Protein AF-A0A7X2TRL5-F1 (afdb_monomer_lite)

Structure (mmCIF, N/CA/C/O backbone):
data_AF-A0A7X2TRL5-F1
#
_entry.id   AF-A0A7X2TRL5-F1
#
loop_
_atom_site.group_PDB
_atom_site.id
_atom_site.type_symbol
_atom_site.label_atom_id
_atom_site.label_alt_id
_atom_site.label_comp_id
_atom_site.label_asym_id
_atom_site.label_entity_id
_atom_site.label_seq_id
_atom_site.pdbx_PDB_ins_code
_atom_site.Cartn_x
_atom_site.Cartn_y
_atom_site.Cartn_z
_atom_site.occupancy
_atom_site.B_iso_or_equiv
_atom_site.auth_seq_id
_atom_site.auth_comp_id
_atom_site.auth_asym_id
_atom_site.auth_atom_id
_atom_site.pdbx_PDB_model_num
ATOM 1 N N . MET A 1 1 ? 53.805 -40.832 10.490 1.00 55.91 1 MET A N 1
ATOM 2 C CA . MET A 1 1 ? 54.144 -39.455 10.043 1.00 55.91 1 MET A CA 1
ATOM 3 C C . MET A 1 1 ? 53.732 -39.143 8.597 1.00 55.91 1 MET A C 1
ATOM 5 O O . MET A 1 1 ? 52.862 -38.299 8.454 1.00 55.91 1 MET A O 1
ATOM 9 N N . LYS A 1 2 ? 54.256 -39.787 7.529 1.00 55.34 2 LYS A N 1
ATOM 10 C CA . LYS A 1 2 ? 53.894 -39.437 6.123 1.00 55.34 2 LYS A CA 1
ATOM 11 C C . LYS A 1 2 ? 52.376 -39.373 5.846 1.00 55.34 2 LYS A C 1
ATOM 13 O O . LYS A 1 2 ? 51.911 -38.358 5.344 1.00 55.34 2 LYS A O 1
ATOM 18 N N . LYS A 1 3 ? 51.599 -40.393 6.246 1.00 56.47 3 LYS A N 1
ATOM 19 C CA . LYS A 1 3 ? 50.127 -40.412 6.071 1.00 56.47 3 LYS A CA 1
ATOM 20 C C . LYS A 1 3 ? 49.404 -39.257 6.793 1.00 56.47 3 LYS A C 1
ATOM 22 O O . LYS A 1 3 ? 48.457 -38.709 6.251 1.00 56.47 3 LYS A O 1
ATOM 27 N N . PHE A 1 4 ? 49.895 -38.841 7.963 1.00 65.69 4 PHE A N 1
ATOM 28 C CA . PHE A 1 4 ? 49.332 -37.720 8.730 1.00 65.69 4 PHE A CA 1
ATOM 29 C C . PHE A 1 4 ? 49.603 -36.366 8.052 1.00 65.69 4 PHE A C 1
ATOM 31 O O . PHE A 1 4 ? 48.722 -35.519 8.010 1.00 65.69 4 PHE A O 1
ATOM 38 N N . LYS A 1 5 ? 50.786 -36.187 7.438 1.00 60.53 5 LYS A N 1
ATOM 39 C CA . LYS A 1 5 ? 51.083 -34.998 6.617 1.00 60.53 5 LYS A CA 1
ATOM 40 C C . LYS A 1 5 ? 50.199 -34.919 5.366 1.00 60.53 5 LYS A C 1
ATOM 42 O O . LYS A 1 5 ? 49.717 -33.841 5.056 1.00 60.53 5 LYS A O 1
ATOM 47 N N . LEU A 1 6 ? 49.949 -36.042 4.686 1.00 66.25 6 LEU A N 1
ATOM 48 C CA . LEU A 1 6 ? 49.013 -36.099 3.551 1.00 66.25 6 LEU A CA 1
ATOM 49 C C . LEU A 1 6 ? 47.573 -35.743 3.960 1.00 66.25 6 LEU A C 1
ATOM 51 O O . LEU A 1 6 ? 46.916 -34.996 3.246 1.00 66.25 6 LEU A O 1
ATOM 55 N N . PHE A 1 7 ? 47.112 -36.213 5.122 1.00 74.88 7 PHE A N 1
ATOM 56 C CA . PHE A 1 7 ? 45.788 -35.874 5.657 1.00 74.88 7 PHE A CA 1
ATOM 57 C C . PHE A 1 7 ? 45.660 -34.378 6.003 1.00 74.88 7 PHE A C 1
ATOM 59 O O . PHE A 1 7 ? 44.683 -33.740 5.627 1.00 74.88 7 PHE A O 1
ATOM 66 N N . LEU A 1 8 ? 46.685 -33.792 6.634 1.00 69.81 8 LEU A N 1
ATOM 67 C CA . LEU A 1 8 ? 46.752 -32.351 6.915 1.00 69.81 8 LEU A CA 1
ATOM 68 C C . LEU A 1 8 ? 46.783 -31.494 5.641 1.00 69.81 8 LEU A C 1
ATOM 70 O O . LEU A 1 8 ? 46.133 -30.457 5.601 1.00 69.81 8 LEU A O 1
ATOM 74 N N . ILE A 1 9 ? 47.492 -31.932 4.595 1.00 73.75 9 ILE A N 1
ATOM 75 C CA . ILE A 1 9 ? 47.508 -31.244 3.294 1.00 73.75 9 ILE A CA 1
ATOM 76 C C . ILE A 1 9 ? 46.134 -31.330 2.613 1.00 73.75 9 ILE A C 1
ATOM 78 O O . ILE A 1 9 ? 45.676 -30.332 2.074 1.00 73.75 9 ILE A O 1
ATOM 82 N N . ALA A 1 10 ? 45.443 -32.473 2.681 1.00 69.75 10 ALA A N 1
ATOM 83 C CA . ALA A 1 10 ? 44.090 -32.609 2.134 1.00 69.75 10 ALA A CA 1
ATOM 84 C C . ALA A 1 10 ? 43.072 -31.701 2.851 1.00 69.75 10 ALA A C 1
ATOM 86 O O . ALA A 1 10 ? 42.269 -31.049 2.190 1.00 69.75 10 ALA A O 1
ATOM 87 N N . ILE A 1 11 ? 43.146 -31.599 4.185 1.00 71.88 11 ILE A N 1
ATOM 88 C CA . ILE A 1 11 ? 42.327 -30.654 4.963 1.00 71.88 11 ILE A CA 1
ATOM 89 C C . ILE A 1 11 ? 42.679 -29.204 4.612 1.00 71.88 11 ILE A C 1
ATOM 91 O O . ILE A 1 11 ? 41.779 -28.392 4.439 1.00 71.88 11 ILE A O 1
ATOM 95 N N . LEU A 1 12 ? 43.963 -28.871 4.444 1.00 66.31 12 LEU A N 1
ATOM 96 C CA . LEU A 1 12 ? 44.374 -27.521 4.049 1.00 66.31 12 LEU A CA 1
ATOM 97 C C . LEU A 1 12 ? 43.878 -27.155 2.639 1.00 66.31 12 LEU A C 1
ATOM 99 O O . LEU A 1 12 ? 43.469 -26.024 2.424 1.00 66.31 12 LEU A O 1
ATOM 103 N N . ILE A 1 13 ? 43.855 -28.104 1.698 1.00 65.56 13 ILE A N 1
ATOM 104 C CA . ILE A 1 13 ? 43.287 -27.903 0.353 1.00 65.56 13 ILE A CA 1
ATOM 105 C C . ILE A 1 13 ? 41.763 -27.713 0.422 1.00 65.56 13 ILE A C 1
ATOM 107 O O . ILE A 1 13 ? 41.240 -26.841 -0.261 1.00 65.56 13 ILE A O 1
ATOM 111 N N . LEU A 1 14 ? 41.056 -28.456 1.281 1.00 59.62 14 LEU A N 1
ATOM 112 C CA . LEU A 1 14 ? 39.620 -28.258 1.531 1.00 59.62 14 LEU A CA 1
ATOM 113 C C . LEU A 1 14 ? 39.304 -26.917 2.218 1.00 59.62 14 LEU A C 1
ATOM 115 O O . LEU A 1 14 ? 38.249 -26.352 1.968 1.00 59.62 14 LEU A O 1
ATOM 119 N N . LEU A 1 15 ? 40.212 -26.389 3.046 1.00 57.00 15 LEU A N 1
ATOM 120 C CA . LEU A 1 15 ? 40.089 -25.063 3.672 1.00 57.00 15 LEU A CA 1
ATOM 121 C C . LEU A 1 15 ? 40.509 -23.908 2.745 1.00 57.00 15 LEU A C 1
ATOM 123 O O . LEU A 1 15 ? 40.111 -22.772 2.975 1.00 57.00 15 LEU A O 1
ATOM 127 N N . LEU A 1 16 ? 41.313 -24.187 1.714 1.00 53.81 16 LEU A N 1
ATOM 128 C CA . LEU A 1 16 ? 41.686 -23.235 0.660 1.00 53.81 16 LEU A CA 1
ATOM 129 C C . LEU A 1 16 ? 40.735 -23.278 -0.544 1.00 53.81 16 LEU A C 1
ATOM 131 O O . LEU A 1 16 ? 40.813 -22.407 -1.407 1.00 53.81 16 LEU A O 1
ATOM 135 N N . ALA A 1 17 ? 39.807 -24.237 -0.580 1.00 48.53 17 ALA A N 1
ATOM 136 C CA . ALA A 1 17 ? 38.631 -24.202 -1.437 1.00 48.53 17 ALA A CA 1
ATOM 137 C C . ALA A 1 17 ? 37.619 -23.175 -0.896 1.00 48.53 17 ALA A C 1
ATOM 139 O O . ALA A 1 17 ? 36.495 -23.513 -0.527 1.00 48.53 17 ALA A O 1
ATOM 140 N N . SER A 1 18 ? 38.030 -21.902 -0.872 1.00 41.31 18 SER A N 1
ATOM 141 C CA . SER A 1 18 ? 37.073 -20.805 -0.936 1.00 41.31 18 SER A CA 1
ATOM 142 C C . SER A 1 18 ? 36.243 -21.048 -2.188 1.00 41.31 18 SER A C 1
ATOM 144 O O . SER A 1 18 ? 36.777 -21.028 -3.298 1.00 41.31 18 SER A O 1
ATOM 146 N N . CYS A 1 19 ? 34.953 -21.332 -2.021 1.00 47.62 19 CYS A N 1
ATOM 147 C CA . CYS A 1 19 ? 34.042 -21.121 -3.128 1.00 47.62 19 CYS A CA 1
ATOM 148 C C . CYS A 1 19 ? 34.060 -19.617 -3.374 1.00 47.62 19 CYS A C 1
ATOM 150 O O . CYS A 1 19 ? 33.527 -18.863 -2.559 1.00 47.62 19 CYS A O 1
ATOM 152 N N . ASP A 1 20 ? 34.676 -19.192 -4.476 1.00 44.31 20 ASP A N 1
ATOM 153 C CA . ASP A 1 20 ? 34.296 -17.939 -5.112 1.00 44.31 20 ASP A CA 1
ATOM 154 C C . ASP A 1 20 ? 32.809 -18.091 -5.441 1.00 44.31 20 ASP A C 1
ATOM 156 O O . ASP A 1 20 ? 32.444 -18.664 -6.469 1.00 44.31 20 ASP A O 1
ATOM 160 N N . MET A 1 21 ? 31.941 -17.669 -4.516 1.00 51.81 21 MET A N 1
ATOM 161 C CA . MET A 1 21 ? 30.534 -17.490 -4.834 1.00 51.81 21 MET A CA 1
ATOM 162 C C . MET A 1 21 ? 30.513 -16.428 -5.929 1.00 51.81 21 MET A C 1
ATOM 164 O O . MET A 1 21 ? 30.993 -15.317 -5.682 1.00 51.81 21 MET A O 1
ATOM 168 N N . PRO A 1 22 ? 30.057 -16.763 -7.148 1.00 59.53 22 PRO A N 1
ATOM 169 C CA . PRO A 1 22 ? 30.076 -15.813 -8.241 1.00 59.53 22 PRO A CA 1
ATOM 170 C C . PRO A 1 22 ? 29.210 -14.622 -7.836 1.00 59.53 22 PRO A C 1
ATOM 172 O O . PRO A 1 22 ? 28.031 -14.779 -7.529 1.00 59.53 22 PRO A O 1
ATOM 175 N N . SER A 1 23 ? 29.817 -13.439 -7.774 1.00 62.12 23 SER A N 1
ATOM 176 C CA . SER A 1 23 ? 29.103 -12.217 -7.426 1.00 62.12 23 SER A CA 1
ATOM 177 C C . SER A 1 23 ? 28.122 -11.842 -8.542 1.00 62.12 23 SER A C 1
ATOM 179 O O . SER A 1 23 ? 28.442 -12.081 -9.715 1.00 62.12 23 SER A O 1
ATOM 181 N N . PRO A 1 24 ? 26.988 -11.191 -8.218 1.00 70.06 24 PRO A N 1
ATOM 182 C CA . PRO A 1 24 ? 26.172 -10.498 -9.211 1.00 70.06 24 PRO A CA 1
ATOM 183 C C . PRO A 1 24 ? 27.047 -9.628 -10.113 1.00 70.06 24 PRO A C 1
ATOM 185 O O . PRO A 1 24 ? 28.032 -9.036 -9.651 1.00 70.06 24 PRO A O 1
ATOM 188 N N . LYS A 1 25 ? 26.710 -9.533 -11.399 1.00 76.38 25 LYS A N 1
ATOM 189 C CA . LYS A 1 25 ? 27.423 -8.604 -12.283 1.00 76.38 25 LYS A CA 1
ATOM 190 C C . LYS A 1 25 ? 26.892 -7.208 -12.038 1.00 76.38 25 LYS A C 1
ATOM 192 O O . LYS A 1 25 ? 25.682 -7.001 -12.040 1.00 76.38 25 LYS A O 1
ATOM 197 N N . ASN A 1 26 ? 27.781 -6.231 -11.882 1.00 85.12 26 ASN A N 1
ATOM 198 C CA . ASN A 1 26 ? 27.340 -4.853 -11.747 1.00 85.12 26 ASN A CA 1
ATOM 199 C C . ASN A 1 26 ? 26.687 -4.416 -13.078 1.00 85.12 26 ASN A C 1
ATOM 201 O O . ASN A 1 26 ? 27.362 -4.448 -14.112 1.00 85.12 26 ASN A O 1
ATOM 205 N N . PRO A 1 27 ? 25.410 -3.979 -13.096 1.00 90.25 27 PRO A N 1
ATOM 206 C CA . PRO A 1 27 ? 24.734 -3.536 -14.321 1.00 90.25 27 PRO A CA 1
ATOM 207 C C . PRO A 1 27 ? 25.497 -2.444 -15.083 1.00 90.25 27 PRO A C 1
ATOM 209 O O . PRO A 1 27 ? 25.373 -2.320 -16.301 1.00 90.25 27 PRO A O 1
ATOM 212 N N . ASN A 1 28 ? 26.320 -1.672 -14.369 1.00 89.81 28 ASN A N 1
ATOM 213 C CA . ASN A 1 28 ? 27.141 -0.597 -14.913 1.00 89.81 28 ASN A CA 1
ATOM 214 C C . ASN A 1 28 ? 28.359 -1.086 -15.720 1.00 89.81 28 ASN A C 1
ATOM 216 O O . ASN A 1 28 ? 28.829 -0.343 -16.579 1.00 89.81 28 ASN A O 1
ATOM 220 N N . ASP A 1 29 ? 28.838 -2.319 -15.511 1.00 89.94 29 ASP A N 1
ATOM 221 C CA . ASP A 1 29 ? 30.005 -2.880 -16.222 1.00 89.94 29 ASP A CA 1
ATOM 222 C C . ASP A 1 29 ? 29.742 -3.075 -17.726 1.00 89.94 29 ASP A C 1
ATOM 224 O O . ASP A 1 29 ? 30.668 -3.197 -18.529 1.00 89.94 29 ASP A O 1
ATOM 228 N N . TYR A 1 30 ? 28.465 -3.089 -18.117 1.00 90.44 30 TYR A N 1
ATOM 229 C CA . TYR A 1 30 ? 28.016 -3.174 -19.503 1.00 90.44 30 TYR A CA 1
ATOM 230 C C . TYR A 1 30 ? 28.060 -1.833 -20.247 1.00 90.44 30 TYR A C 1
ATOM 232 O O . TYR A 1 30 ? 27.890 -1.823 -21.464 1.00 90.44 30 TYR A O 1
ATOM 240 N N . LEU A 1 31 ? 28.255 -0.709 -19.550 1.00 91.62 31 LEU A N 1
ATOM 241 C CA . LEU A 1 31 ? 28.120 0.633 -20.116 1.00 91.62 31 LEU A CA 1
ATOM 242 C C . LEU A 1 31 ? 29.455 1.241 -20.553 1.00 91.62 31 LEU A C 1
ATOM 244 O O . LEU A 1 31 ? 30.507 1.046 -19.944 1.00 91.62 31 LEU A O 1
ATOM 248 N N . ASN A 1 32 ? 29.394 2.097 -21.574 1.00 84.25 32 ASN A N 1
ATOM 249 C CA . ASN A 1 32 ? 30.548 2.871 -22.011 1.00 84.25 32 ASN A CA 1
ATOM 250 C C . ASN A 1 32 ? 30.826 4.033 -21.040 1.00 84.25 32 ASN A C 1
ATOM 252 O O . ASN A 1 32 ? 30.228 5.108 -21.140 1.00 84.25 32 ASN A O 1
ATOM 256 N N . THR A 1 33 ? 31.771 3.827 -20.122 1.00 74.50 33 THR A N 1
ATOM 257 C CA . THR A 1 33 ? 32.156 4.787 -19.069 1.00 74.50 33 THR A CA 1
ATOM 258 C C . THR A 1 33 ? 32.835 6.062 -19.581 1.00 74.50 33 THR A C 1
ATOM 260 O O . THR A 1 33 ? 32.929 7.038 -18.842 1.00 74.50 33 THR A O 1
ATOM 263 N N . SER A 1 34 ? 33.300 6.080 -20.835 1.00 73.94 34 SER A N 1
ATOM 264 C CA . SER A 1 34 ? 34.055 7.196 -21.431 1.00 73.94 34 SER A CA 1
ATOM 265 C C . SER A 1 34 ? 33.295 7.926 -22.546 1.00 73.94 34 SER A C 1
ATOM 267 O O . SER A 1 34 ? 33.875 8.758 -23.243 1.00 73.94 34 SER A O 1
ATOM 269 N N . GLY A 1 35 ? 32.008 7.625 -22.755 1.00 81.88 35 GLY A N 1
ATOM 270 C CA . GLY A 1 35 ? 31.256 8.159 -23.889 1.00 81.88 35 GLY A CA 1
ATOM 271 C C . GLY A 1 35 ? 29.735 8.076 -23.764 1.00 81.88 35 GLY A C 1
ATOM 272 O O . GLY A 1 35 ? 29.148 8.209 -22.689 1.00 81.88 35 GLY A O 1
ATOM 273 N N . VAL A 1 36 ? 29.084 7.909 -24.916 1.00 87.38 36 VAL A N 1
ATOM 274 C CA . VAL A 1 36 ? 27.640 7.665 -25.031 1.00 87.38 36 VAL A CA 1
ATOM 275 C C . VAL A 1 36 ? 27.445 6.170 -25.239 1.00 87.38 36 VAL A C 1
ATOM 277 O O . VAL A 1 36 ? 27.974 5.625 -26.209 1.00 87.38 36 VAL A O 1
ATOM 280 N N . SER A 1 37 ? 26.712 5.528 -24.328 1.00 93.69 37 SER A N 1
ATOM 281 C CA . SER A 1 37 ? 26.366 4.110 -24.448 1.00 93.69 37 SER A CA 1
ATOM 282 C C . SER A 1 37 ? 25.332 3.877 -25.552 1.00 93.69 37 SER A C 1
ATOM 284 O O . SER A 1 37 ? 24.607 4.780 -25.980 1.00 93.69 37 SER A O 1
ATOM 286 N N . THR A 1 38 ? 25.280 2.642 -26.016 1.00 96.50 38 THR A N 1
ATOM 287 C CA . THR A 1 38 ? 24.284 2.112 -26.940 1.00 96.50 38 THR A CA 1
ATOM 288 C C . THR A 1 38 ? 23.088 1.533 -26.199 1.00 96.50 38 THR A C 1
ATOM 290 O O . THR A 1 38 ? 23.174 1.161 -25.028 1.00 96.50 38 THR A O 1
ATOM 293 N N . TRP A 1 39 ? 21.971 1.414 -26.909 1.00 97.31 39 TRP A N 1
ATOM 294 C CA . TRP A 1 39 ? 20.800 0.686 -26.435 1.00 97.31 39 TRP A CA 1
ATOM 295 C C . TRP A 1 39 ? 21.104 -0.804 -26.199 1.00 97.31 39 TRP A C 1
ATOM 297 O O . TRP A 1 39 ? 20.591 -1.380 -25.245 1.00 97.31 39 TRP A O 1
ATOM 307 N N . GLU A 1 40 ? 22.007 -1.412 -26.985 1.00 97.12 40 GLU A N 1
ATOM 308 C CA . GLU A 1 40 ? 22.511 -2.779 -26.755 1.00 97.12 40 GLU A CA 1
ATOM 309 C C . GLU A 1 40 ? 23.240 -2.911 -25.400 1.00 97.12 40 GLU A C 1
ATOM 311 O O . GLU A 1 40 ? 23.026 -3.880 -24.672 1.00 97.12 40 GLU A O 1
ATOM 316 N N . GLU A 1 41 ? 24.096 -1.947 -25.048 1.00 96.88 41 GLU A N 1
ATOM 317 C CA . GLU A 1 41 ? 24.813 -1.901 -23.762 1.00 96.88 41 GLU A CA 1
ATOM 318 C C . GLU A 1 41 ? 23.852 -1.676 -22.582 1.00 96.88 41 GLU A C 1
ATOM 320 O O . GLU A 1 41 ? 23.916 -2.405 -21.590 1.00 96.88 41 GLU A O 1
ATOM 325 N N . LEU A 1 42 ? 22.917 -0.725 -22.710 1.00 96.88 42 LEU A N 1
ATOM 326 C CA . LEU A 1 42 ? 21.914 -0.438 -21.679 1.00 96.88 42 LEU A CA 1
ATOM 327 C C . LEU A 1 42 ? 20.992 -1.636 -21.424 1.00 96.88 42 LEU A C 1
ATOM 329 O O . LEU A 1 42 ? 20.791 -2.007 -20.268 1.00 96.88 42 LEU A O 1
ATOM 333 N N . PHE A 1 43 ? 20.486 -2.275 -22.485 1.00 97.31 43 PHE A N 1
ATOM 334 C CA . PHE A 1 43 ? 19.642 -3.463 -22.366 1.00 97.31 43 PHE A CA 1
ATOM 335 C C . PHE A 1 43 ? 20.373 -4.611 -21.665 1.00 97.31 43 PHE A C 1
ATOM 337 O O . PHE A 1 43 ? 19.798 -5.236 -20.783 1.00 97.31 43 PHE A O 1
ATOM 344 N N . LYS A 1 44 ? 21.650 -4.868 -21.980 1.00 96.06 44 LYS A N 1
ATOM 345 C CA . LYS A 1 44 ? 22.423 -5.924 -21.301 1.00 96.06 44 LYS A CA 1
ATOM 346 C C . LYS A 1 44 ? 22.650 -5.638 -19.817 1.00 96.06 44 LYS A C 1
ATOM 348 O O . LYS A 1 44 ? 22.532 -6.560 -19.013 1.00 96.06 44 LYS A O 1
ATOM 353 N N . GLY A 1 45 ? 22.954 -4.388 -19.458 1.00 95.31 45 GLY A N 1
ATOM 354 C CA . GLY A 1 45 ? 23.088 -3.977 -18.059 1.00 95.31 45 GLY A CA 1
ATOM 355 C C . GLY A 1 45 ? 21.779 -4.165 -17.292 1.00 95.31 45 GLY A C 1
ATOM 356 O O . GLY A 1 45 ? 21.754 -4.834 -16.261 1.00 95.31 45 GLY A O 1
ATOM 357 N N . TYR A 1 46 ? 20.678 -3.661 -17.852 1.00 95.81 46 TYR A N 1
ATOM 358 C CA . TYR A 1 46 ? 19.327 -3.815 -17.312 1.00 95.81 46 TYR A CA 1
ATOM 359 C C . TYR A 1 46 ? 18.901 -5.282 -17.176 1.00 95.81 46 TYR A C 1
ATOM 361 O O . TYR A 1 46 ? 18.436 -5.691 -16.116 1.00 95.81 46 TYR A O 1
ATOM 369 N N . TRP A 1 47 ? 19.139 -6.091 -18.209 1.00 94.81 47 TRP A N 1
ATOM 370 C CA . TRP A 1 47 ? 18.856 -7.524 -18.224 1.00 94.81 47 TRP A CA 1
ATOM 371 C C . TRP A 1 47 ? 19.602 -8.289 -17.130 1.00 94.81 47 TRP A C 1
ATOM 373 O O . TRP A 1 47 ? 19.018 -9.140 -16.453 1.00 94.81 47 TRP A O 1
ATOM 383 N N . SER A 1 48 ? 20.896 -7.993 -16.961 1.00 91.62 48 SER A N 1
ATOM 384 C CA . SER A 1 48 ? 21.725 -8.606 -15.922 1.00 91.62 48 SER A CA 1
ATOM 385 C C . SER A 1 48 ? 21.242 -8.190 -14.537 1.00 91.62 48 SER A C 1
ATOM 387 O O . SER A 1 48 ? 21.019 -9.054 -13.698 1.00 91.62 48 SER A O 1
ATOM 389 N N . GLY A 1 49 ? 21.004 -6.891 -14.323 1.00 91.62 49 GLY A N 1
ATOM 390 C CA . GLY A 1 49 ? 20.489 -6.375 -13.056 1.00 91.62 49 GLY A CA 1
ATOM 391 C C . GLY A 1 49 ? 19.134 -6.969 -12.686 1.00 91.62 49 GLY A C 1
ATOM 392 O O . GLY A 1 49 ? 18.946 -7.384 -11.551 1.00 91.62 49 GLY A O 1
ATOM 393 N N . LEU A 1 50 ? 18.212 -7.109 -13.642 1.00 92.62 50 LEU A N 1
ATOM 394 C CA . LEU A 1 50 ? 16.916 -7.725 -13.369 1.00 92.62 50 LEU A CA 1
ATOM 395 C C . LEU A 1 50 ? 17.078 -9.223 -13.069 1.00 92.62 50 LEU A C 1
ATOM 397 O O . LEU A 1 50 ? 16.556 -9.704 -12.067 1.00 92.62 50 LEU A O 1
ATOM 401 N N . SER A 1 51 ? 17.855 -9.957 -13.874 1.00 90.62 51 SER A N 1
ATOM 402 C CA . SER A 1 51 ? 18.131 -11.387 -13.645 1.00 90.62 51 SER A CA 1
ATOM 403 C C . SER A 1 51 ? 18.706 -11.644 -12.247 1.00 90.62 51 SER A C 1
ATOM 405 O O . SER A 1 51 ? 18.233 -12.540 -11.540 1.00 90.62 51 SER A O 1
ATOM 407 N N . ASP A 1 52 ? 19.668 -10.822 -11.830 1.00 88.19 52 ASP A N 1
ATOM 408 C CA . ASP A 1 52 ? 20.370 -10.957 -10.558 1.00 88.19 52 ASP A CA 1
ATOM 409 C C . ASP A 1 52 ? 19.525 -10.428 -9.385 1.00 88.19 52 ASP A C 1
ATOM 411 O O . ASP A 1 52 ? 19.454 -11.097 -8.359 1.00 88.19 52 ASP A O 1
ATOM 415 N N . SER A 1 53 ? 18.809 -9.306 -9.524 1.00 89.38 53 SER A N 1
ATOM 416 C CA . SER A 1 53 ? 18.161 -8.614 -8.394 1.00 89.38 53 SER A CA 1
ATOM 417 C C . SER A 1 53 ? 16.640 -8.786 -8.264 1.00 89.38 53 SER A C 1
ATOM 419 O O . SER A 1 53 ? 16.089 -8.469 -7.210 1.00 89.38 53 SER A O 1
ATOM 421 N N . TYR A 1 54 ? 15.942 -9.302 -9.278 1.00 93.12 54 TYR A N 1
ATOM 422 C CA . TYR A 1 54 ? 14.504 -9.581 -9.183 1.00 93.12 54 TYR A CA 1
ATOM 423 C C . TYR A 1 54 ? 14.233 -10.846 -8.361 1.00 93.12 54 TYR A C 1
ATOM 425 O O . TYR A 1 54 ? 14.952 -11.851 -8.482 1.00 93.12 54 TYR A O 1
ATOM 433 N N . VAL A 1 55 ? 13.195 -10.790 -7.520 1.00 93.25 55 VAL A N 1
ATOM 434 C CA . VAL A 1 55 ? 12.889 -11.845 -6.546 1.00 93.25 55 VAL A CA 1
ATOM 435 C C . VAL A 1 55 ? 11.772 -12.798 -6.985 1.00 93.25 55 VAL A C 1
ATOM 437 O O . VAL A 1 55 ? 11.716 -13.897 -6.446 1.00 93.25 55 VAL A O 1
ATOM 440 N N . PHE A 1 56 ? 10.936 -12.482 -7.979 1.00 95.12 56 PHE A N 1
ATOM 441 C CA . PHE A 1 56 ? 9.753 -13.295 -8.337 1.00 95.12 56 PHE A CA 1
ATOM 442 C C . PHE A 1 56 ? 9.932 -14.234 -9.548 1.00 95.12 56 PHE A C 1
ATOM 444 O O . PHE A 1 56 ? 8.965 -14.628 -10.194 1.00 95.12 56 PHE A O 1
ATOM 451 N N . TRP A 1 57 ? 11.158 -14.662 -9.860 1.00 94.50 57 TRP A N 1
ATOM 452 C CA . TRP A 1 57 ? 11.425 -15.619 -10.947 1.00 94.50 57 TRP A CA 1
ATOM 453 C C . TRP A 1 57 ? 10.760 -16.997 -10.793 1.00 94.50 57 TRP A C 1
ATOM 455 O O . TRP A 1 57 ? 10.525 -17.675 -11.790 1.00 94.50 57 TRP A O 1
ATOM 465 N N . ASN A 1 58 ? 10.405 -17.424 -9.583 1.00 91.50 58 ASN A N 1
ATOM 466 C CA . ASN A 1 58 ? 9.538 -18.589 -9.359 1.00 91.50 58 ASN A CA 1
ATOM 467 C C . ASN A 1 58 ? 8.117 -18.418 -9.939 1.00 91.50 58 ASN A C 1
ATOM 469 O O . ASN A 1 58 ? 7.441 -19.422 -10.180 1.00 91.50 58 ASN A O 1
ATOM 473 N N . LEU A 1 59 ? 7.667 -17.175 -10.138 1.00 92.31 59 LEU A N 1
ATOM 474 C CA . LEU A 1 59 ? 6.427 -16.824 -10.829 1.00 92.31 59 LEU A CA 1
ATOM 475 C C . LEU A 1 59 ? 6.709 -16.589 -12.323 1.00 92.31 59 LEU A C 1
ATOM 477 O O . LEU A 1 59 ? 6.165 -17.302 -13.163 1.00 92.31 59 LEU A O 1
ATOM 481 N N . ASP A 1 60 ? 7.629 -15.669 -12.634 1.00 93.56 60 ASP A N 1
ATOM 482 C CA . ASP A 1 60 ? 7.803 -15.102 -13.985 1.00 93.56 60 ASP A CA 1
ATOM 483 C C . ASP A 1 60 ? 8.802 -15.852 -14.894 1.00 93.56 60 ASP A C 1
ATOM 485 O O . ASP A 1 60 ? 8.815 -15.651 -16.103 1.00 93.56 60 ASP A O 1
ATOM 489 N N . ASP A 1 61 ? 9.632 -16.746 -14.346 1.00 90.94 61 ASP A N 1
ATOM 490 C CA . ASP A 1 61 ? 10.561 -17.615 -15.099 1.00 90.94 61 ASP A CA 1
ATOM 491 C C . ASP A 1 61 ? 10.374 -19.095 -14.719 1.00 90.94 61 ASP A C 1
ATOM 493 O O . ASP A 1 61 ? 11.302 -19.906 -14.748 1.00 90.94 61 ASP A O 1
ATOM 497 N N . LYS A 1 62 ? 9.146 -19.475 -14.350 1.00 81.75 62 LYS A N 1
ATOM 498 C CA . LYS A 1 62 ? 8.805 -20.828 -13.881 1.00 81.75 62 LYS A CA 1
ATOM 499 C C . LYS A 1 62 ? 9.182 -21.945 -14.867 1.00 81.75 62 LYS A C 1
ATOM 501 O O . LYS A 1 62 ? 9.476 -23.062 -14.440 1.00 81.75 62 LYS A O 1
ATOM 506 N N . ASN A 1 63 ? 9.192 -21.640 -16.165 1.00 83.69 63 ASN A N 1
ATOM 507 C CA . ASN A 1 63 ? 9.544 -22.572 -17.239 1.00 83.69 63 ASN A CA 1
ATOM 508 C C . ASN A 1 63 ? 10.994 -22.411 -17.756 1.00 83.69 63 ASN A C 1
ATOM 510 O O . ASN A 1 63 ? 11.424 -23.201 -18.593 1.00 83.69 63 ASN A O 1
ATOM 514 N N . GLY A 1 64 ? 11.758 -21.415 -17.284 1.00 82.00 64 GLY A N 1
ATOM 515 C CA . GLY A 1 64 ? 13.096 -21.083 -17.806 1.00 82.00 64 GLY A CA 1
ATOM 516 C C . GLY A 1 64 ? 13.110 -20.237 -19.094 1.00 82.00 64 GLY A C 1
ATOM 517 O O . GLY A 1 64 ? 14.182 -19.995 -19.659 1.00 82.00 64 GLY A O 1
ATOM 518 N N . GLU A 1 65 ? 11.933 -19.797 -19.549 1.00 85.19 65 GLU A N 1
ATOM 519 C CA . GLU A 1 65 ? 11.677 -19.077 -20.808 1.00 85.19 65 GLU A CA 1
ATOM 520 C C . GLU A 1 65 ? 12.181 -17.621 -20.808 1.00 85.19 65 GLU A C 1
ATOM 522 O O . GLU A 1 65 ? 12.305 -17.023 -21.874 1.00 85.19 65 GLU A O 1
ATOM 527 N N . TRP A 1 66 ? 12.567 -17.039 -19.662 1.00 89.75 66 TRP A N 1
ATOM 528 C CA . TRP A 1 66 ? 13.061 -15.653 -19.611 1.00 89.75 66 TRP A CA 1
ATOM 529 C C . TRP A 1 66 ? 14.272 -15.440 -20.541 1.00 89.75 66 TRP A C 1
ATOM 531 O O . TRP A 1 66 ? 14.437 -14.377 -21.125 1.00 89.75 66 TRP A O 1
ATOM 541 N N . ASN A 1 67 ? 15.096 -16.464 -20.796 1.00 91.06 67 ASN A N 1
ATOM 542 C CA . ASN A 1 67 ? 16.202 -16.336 -21.758 1.00 91.06 67 ASN A CA 1
ATOM 543 C C . ASN A 1 67 ? 15.746 -16.067 -23.207 1.00 91.06 67 ASN A C 1
ATOM 545 O O . ASN A 1 67 ? 16.505 -15.461 -23.962 1.00 91.06 67 ASN A O 1
ATOM 549 N N . ASP A 1 68 ? 14.538 -16.470 -23.600 1.00 92.12 68 ASP A N 1
ATOM 550 C CA . ASP A 1 68 ? 14.039 -16.271 -24.964 1.00 92.12 68 ASP A CA 1
ATOM 551 C C . ASP A 1 68 ? 13.723 -14.791 -25.229 1.00 92.12 68 ASP A C 1
ATOM 553 O O . ASP A 1 68 ? 14.060 -14.270 -26.295 1.00 92.12 68 ASP A O 1
ATOM 557 N N . ILE A 1 69 ? 13.234 -14.068 -24.214 1.00 90.75 69 ILE A N 1
ATOM 558 C CA . ILE A 1 69 ? 13.039 -12.608 -24.253 1.00 90.75 69 ILE A CA 1
ATOM 559 C C . ILE A 1 69 ? 14.376 -11.888 -24.502 1.00 90.75 69 ILE A C 1
ATOM 561 O O . ILE A 1 69 ? 14.439 -10.951 -25.301 1.00 90.75 69 ILE A O 1
ATOM 565 N N . TYR A 1 70 ? 15.488 -12.347 -23.914 1.00 94.00 70 TYR A N 1
ATOM 566 C CA . TYR A 1 70 ? 16.806 -11.779 -24.230 1.00 94.00 70 TYR A CA 1
ATOM 567 C C . TYR A 1 70 ? 17.148 -11.913 -25.718 1.00 94.00 70 TYR A C 1
ATOM 569 O O . TYR A 1 70 ? 17.596 -10.949 -26.344 1.00 94.00 70 TYR A O 1
ATOM 577 N N . TYR A 1 71 ? 16.940 -13.099 -26.296 1.00 95.62 71 TYR A N 1
ATOM 578 C CA . TYR A 1 71 ? 17.266 -13.361 -27.697 1.00 95.62 71 TYR A CA 1
ATOM 579 C C . TYR A 1 71 ? 16.321 -12.653 -28.676 1.00 95.62 71 TYR A C 1
ATOM 581 O O . TYR A 1 71 ? 16.773 -12.243 -29.746 1.00 95.62 71 TYR A O 1
ATOM 589 N N . GLU A 1 72 ? 15.053 -12.457 -28.312 1.00 96.12 72 GLU A N 1
ATOM 590 C CA . GLU A 1 72 ? 14.081 -11.732 -29.132 1.00 96.12 72 GLU A CA 1
ATOM 591 C C . GLU A 1 72 ? 14.328 -10.211 -29.133 1.00 96.12 72 GLU A C 1
ATOM 593 O O . GLU A 1 72 ? 14.268 -9.576 -30.189 1.00 96.12 72 GLU A O 1
ATOM 598 N N . TYR A 1 73 ? 14.632 -9.607 -27.977 1.00 97.19 73 TYR A N 1
ATOM 599 C CA . TYR A 1 73 ? 14.725 -8.146 -27.853 1.00 97.19 73 TYR A CA 1
ATOM 600 C C . TYR A 1 73 ? 16.137 -7.585 -28.067 1.00 97.19 73 TYR A C 1
ATOM 602 O O . TYR A 1 73 ? 16.264 -6.442 -28.514 1.00 97.19 73 TYR A O 1
ATOM 610 N N . LEU A 1 74 ? 17.208 -8.362 -27.849 1.00 97.62 74 LEU A N 1
ATOM 611 C CA . LEU A 1 74 ? 18.583 -7.899 -28.097 1.00 97.62 74 LEU A CA 1
ATOM 612 C C . LEU A 1 74 ? 18.795 -7.340 -29.526 1.00 97.62 74 LEU A C 1
ATOM 614 O O . LEU A 1 74 ? 19.415 -6.279 -29.648 1.00 97.62 74 LEU A O 1
ATOM 618 N N . PRO A 1 75 ? 18.290 -7.968 -30.614 1.00 98.31 75 PRO A N 1
ATOM 619 C CA . PRO A 1 75 ? 18.384 -7.401 -31.959 1.00 98.31 75 PRO A CA 1
ATOM 620 C C . PRO A 1 75 ? 17.607 -6.087 -32.123 1.00 98.31 75 PRO A C 1
ATOM 622 O O . PRO A 1 75 ? 18.080 -5.207 -32.842 1.00 98.31 75 PRO A O 1
ATOM 625 N N . LYS A 1 76 ? 16.460 -5.934 -31.438 1.00 98.25 76 LYS A N 1
ATOM 626 C CA . LYS A 1 76 ? 15.629 -4.717 -31.470 1.00 98.25 76 LYS A CA 1
ATOM 627 C C . LYS A 1 76 ? 16.410 -3.534 -30.879 1.00 98.25 76 LYS A C 1
ATOM 629 O O . LYS A 1 76 ? 16.657 -2.555 -31.576 1.00 98.25 76 LYS A O 1
ATOM 634 N N . PHE A 1 77 ? 16.947 -3.674 -29.662 1.00 98.00 77 PHE A N 1
ATOM 635 C CA . PHE A 1 77 ? 17.796 -2.639 -29.045 1.00 98.00 77 PHE A CA 1
ATOM 636 C C . PHE A 1 77 ? 19.077 -2.351 -29.831 1.00 98.00 77 PHE A C 1
ATOM 638 O O . PHE A 1 77 ? 19.530 -1.209 -29.890 1.00 98.00 77 PHE A O 1
ATOM 645 N N . LYS A 1 78 ? 19.668 -3.366 -30.466 1.00 97.44 78 LYS A N 1
ATOM 646 C CA . LYS A 1 78 ? 20.848 -3.177 -31.313 1.00 97.44 78 LYS A CA 1
ATOM 647 C C . LYS A 1 78 ? 20.569 -2.296 -32.534 1.00 97.44 78 LYS A C 1
ATOM 649 O O . LYS A 1 78 ? 21.450 -1.532 -32.928 1.00 97.44 78 LYS A O 1
ATOM 654 N N . ALA A 1 79 ? 19.370 -2.376 -33.112 1.00 97.69 79 ALA A N 1
ATOM 655 C CA . ALA A 1 79 ? 18.975 -1.549 -34.251 1.00 97.69 79 ALA A CA 1
ATOM 656 C C . ALA A 1 79 ? 18.918 -0.048 -33.904 1.00 97.69 79 ALA A C 1
ATOM 658 O O . ALA A 1 79 ? 19.280 0.775 -34.743 1.00 97.69 79 ALA A O 1
ATOM 659 N N . LEU A 1 80 ? 18.570 0.301 -32.658 1.00 97.19 80 LEU A N 1
ATOM 660 C CA . LEU A 1 80 ? 18.504 1.689 -32.173 1.00 97.19 80 LEU A CA 1
ATOM 661 C C . LEU A 1 80 ? 19.880 2.374 -32.048 1.00 97.19 80 LEU A C 1
ATOM 663 O O . LEU A 1 80 ? 19.975 3.598 -31.977 1.00 97.19 80 LEU A O 1
ATOM 667 N N . GLY A 1 81 ? 20.977 1.612 -31.999 1.00 96.25 81 GLY A N 1
ATOM 668 C CA . GLY A 1 81 ? 22.331 2.168 -31.964 1.00 96.25 81 GLY A CA 1
ATOM 669 C C . GLY A 1 81 ? 22.662 2.946 -30.680 1.00 96.25 81 GLY A C 1
ATOM 670 O O . GLY A 1 81 ? 22.575 2.407 -29.577 1.00 96.25 81 GLY A O 1
ATOM 671 N N . LYS A 1 82 ? 23.145 4.190 -30.817 1.00 96.06 82 LYS A N 1
ATOM 672 C CA . LYS A 1 82 ? 23.583 5.039 -29.689 1.00 96.06 82 LYS A CA 1
ATOM 673 C C . LYS A 1 82 ? 22.405 5.767 -29.049 1.00 96.06 82 LYS A C 1
ATOM 675 O O . LYS A 1 82 ? 21.578 6.322 -29.759 1.00 96.06 82 LYS A O 1
ATOM 680 N N . ILE A 1 83 ? 22.397 5.849 -27.720 1.00 94.75 83 ILE A N 1
ATOM 681 C CA . ILE A 1 83 ? 21.341 6.542 -26.975 1.00 94.75 83 ILE A CA 1
ATOM 682 C C . ILE A 1 83 ? 21.404 8.052 -27.245 1.00 94.75 83 ILE A C 1
ATOM 684 O O . ILE A 1 83 ? 22.438 8.688 -27.015 1.00 94.75 83 ILE A O 1
ATOM 688 N N . ASN A 1 84 ? 20.286 8.630 -27.686 1.00 90.00 84 ASN A N 1
ATOM 689 C CA . ASN A 1 84 ? 20.095 10.066 -27.863 1.00 90.00 84 ASN A CA 1
ATOM 690 C C . ASN A 1 84 ? 19.115 10.578 -26.791 1.00 90.00 84 ASN A C 1
ATOM 692 O O . ASN A 1 84 ? 17.938 10.262 -26.883 1.00 90.00 84 ASN A O 1
ATOM 696 N N . PRO A 1 85 ? 19.534 11.403 -25.813 1.00 80.56 85 PRO A N 1
ATOM 697 C CA . PRO A 1 85 ? 18.629 11.902 -24.768 1.00 80.56 85 PRO A CA 1
ATOM 698 C C . PRO A 1 85 ? 17.388 12.653 -25.282 1.00 80.56 85 PRO A C 1
ATOM 700 O O . PRO A 1 85 ? 16.382 12.722 -24.582 1.00 80.56 85 PRO A O 1
ATOM 703 N N . ASN A 1 86 ? 17.450 13.205 -26.500 1.00 80.56 86 ASN A N 1
ATOM 704 C CA . ASN A 1 86 ? 16.335 13.911 -27.140 1.00 80.56 86 ASN A CA 1
ATOM 705 C C . ASN A 1 86 ? 15.389 12.988 -27.935 1.00 80.56 86 ASN A C 1
ATOM 707 O O . ASN A 1 86 ? 14.419 13.481 -28.500 1.00 80.56 86 ASN A O 1
ATOM 711 N N . ASP A 1 87 ? 15.701 11.695 -28.041 1.00 88.25 87 ASP A N 1
ATOM 712 C CA . ASP A 1 87 ? 14.963 10.705 -28.829 1.00 88.25 87 ASP A CA 1
ATOM 713 C C . ASP A 1 87 ? 15.083 9.331 -28.150 1.00 88.25 87 ASP A C 1
ATOM 715 O O . ASP A 1 87 ? 15.979 8.530 -28.435 1.00 88.25 87 ASP A O 1
ATOM 719 N N . MET A 1 88 ? 14.228 9.132 -27.144 1.00 94.19 88 MET A N 1
ATOM 720 C CA . MET A 1 88 ? 14.260 7.980 -26.237 1.00 94.19 88 MET A CA 1
ATOM 721 C C . MET A 1 88 ? 13.075 7.021 -26.427 1.00 94.19 88 MET A C 1
ATOM 723 O O . MET A 1 88 ? 13.097 5.924 -25.870 1.00 94.19 88 MET A O 1
ATOM 727 N N . GLU A 1 89 ? 12.053 7.420 -27.193 1.00 96.12 89 GLU A N 1
ATOM 728 C CA . GLU A 1 89 ? 10.731 6.783 -27.202 1.00 96.12 89 GLU A CA 1
ATOM 729 C C . GLU A 1 89 ?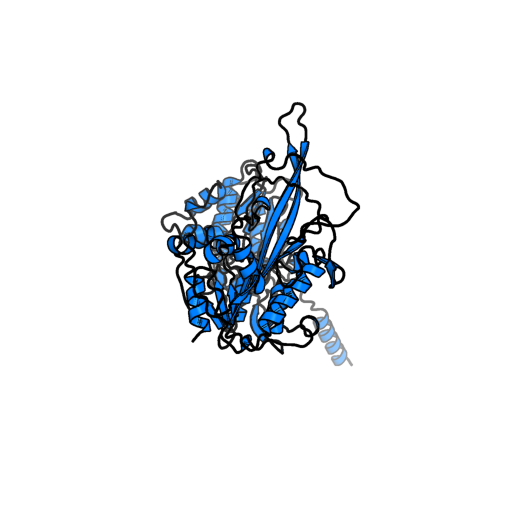 10.792 5.291 -27.542 1.00 96.12 89 GLU A C 1
ATOM 731 O O . GLU A 1 89 ? 10.400 4.469 -26.721 1.00 96.12 89 GLU A O 1
ATOM 736 N N . GLU A 1 90 ? 11.326 4.920 -28.708 1.00 97.06 90 GLU A N 1
ATOM 737 C CA . GLU A 1 90 ? 11.289 3.530 -29.191 1.00 97.06 90 GLU A CA 1
ATOM 738 C C . GLU A 1 90 ? 11.982 2.555 -28.219 1.00 97.06 90 GLU A C 1
ATOM 740 O O . GLU A 1 90 ? 11.457 1.484 -27.915 1.00 97.06 90 GLU A O 1
ATOM 745 N N . GLY A 1 91 ? 13.121 2.953 -27.644 1.00 97.38 91 GLY A N 1
ATOM 746 C CA . GLY A 1 91 ? 13.823 2.149 -26.641 1.00 97.38 91 GLY A CA 1
ATOM 747 C C . GLY A 1 91 ? 13.098 2.074 -25.293 1.00 97.38 91 GLY A C 1
ATOM 748 O O . GLY A 1 91 ? 13.163 1.045 -24.621 1.00 97.38 91 GLY A O 1
ATOM 749 N N . ILE A 1 92 ? 12.361 3.119 -24.907 1.00 97.75 92 ILE A N 1
ATOM 750 C CA . ILE A 1 92 ? 11.504 3.116 -23.713 1.00 97.75 92 ILE A CA 1
ATOM 751 C C . ILE A 1 92 ? 10.278 2.214 -23.904 1.00 97.75 92 ILE A C 1
ATOM 753 O O . ILE A 1 92 ? 9.930 1.461 -22.988 1.00 97.75 92 ILE A O 1
ATOM 757 N N . LEU A 1 93 ? 9.639 2.258 -25.077 1.00 98.25 93 LEU A N 1
ATOM 758 C CA . LEU A 1 93 ? 8.509 1.389 -25.410 1.00 98.25 93 LEU A CA 1
ATOM 759 C C . LEU A 1 93 ? 8.942 -0.086 -25.371 1.00 98.25 93 LEU A C 1
ATOM 761 O O . LEU A 1 93 ? 8.265 -0.888 -24.737 1.00 98.25 93 LEU A O 1
ATOM 765 N N . LEU A 1 94 ? 10.118 -0.430 -25.919 1.00 98.25 94 LEU A N 1
ATOM 766 C CA . LEU A 1 94 ? 10.679 -1.788 -25.833 1.00 98.25 94 LEU A CA 1
ATOM 767 C C . LEU A 1 94 ? 10.969 -2.241 -24.388 1.00 98.25 94 LEU A C 1
ATOM 769 O O . LEU A 1 94 ? 10.678 -3.383 -24.043 1.00 98.25 94 LEU A O 1
ATOM 773 N N . LEU A 1 95 ? 11.530 -1.376 -23.530 1.00 97.69 95 LEU A N 1
ATOM 774 C CA . LEU A 1 95 ? 11.761 -1.703 -22.109 1.00 97.69 95 LEU A CA 1
ATOM 775 C C . LEU A 1 95 ? 10.446 -1.918 -21.343 1.00 97.69 95 LEU A C 1
ATOM 777 O O . LEU A 1 95 ? 10.353 -2.807 -20.493 1.00 97.69 95 LEU A O 1
ATOM 781 N N . SER A 1 96 ? 9.428 -1.117 -21.660 1.00 98.31 96 SER A N 1
ATOM 782 C CA . SER A 1 96 ? 8.080 -1.255 -21.098 1.00 98.31 96 SER A CA 1
ATOM 783 C C . SER A 1 96 ? 7.440 -2.577 -21.534 1.00 98.31 96 SER A C 1
ATOM 785 O O . SER A 1 96 ? 6.907 -3.308 -20.705 1.00 98.31 96 SER A O 1
ATOM 787 N N . ASP A 1 97 ? 7.560 -2.926 -22.816 1.00 97.88 97 ASP A N 1
ATOM 788 C CA . ASP A 1 97 ? 6.983 -4.139 -23.403 1.00 97.88 97 ASP A CA 1
ATOM 789 C C . ASP A 1 97 ? 7.557 -5.432 -22.795 1.00 97.88 97 ASP A C 1
ATOM 791 O O . ASP A 1 97 ? 6.805 -6.346 -22.469 1.00 97.88 97 ASP A O 1
ATOM 795 N N . ILE A 1 98 ? 8.868 -5.462 -22.519 1.00 95.38 98 ILE A N 1
ATOM 796 C CA . ILE A 1 98 ? 9.546 -6.578 -21.827 1.00 95.38 98 ILE A CA 1
ATOM 797 C C . ILE A 1 98 ? 9.018 -6.815 -20.407 1.00 95.38 98 ILE A C 1
ATOM 799 O O . ILE A 1 98 ? 9.085 -7.939 -19.911 1.00 95.38 98 ILE A O 1
ATOM 803 N N . THR A 1 99 ? 8.552 -5.768 -19.720 1.00 95.56 99 THR A N 1
ATOM 804 C CA . THR A 1 99 ? 8.231 -5.844 -18.284 1.00 95.56 99 THR A CA 1
ATOM 805 C C . THR A 1 99 ? 6.754 -5.761 -17.947 1.00 95.56 99 THR A C 1
ATOM 807 O O . THR A 1 99 ? 6.390 -6.083 -16.819 1.00 95.56 99 THR A O 1
ATOM 810 N N . LYS A 1 100 ? 5.891 -5.396 -18.901 1.00 96.12 100 LYS A N 1
ATOM 811 C CA . LYS A 1 100 ? 4.439 -5.214 -18.711 1.00 96.12 100 LYS A CA 1
ATOM 812 C C . LYS A 1 100 ? 3.730 -6.399 -18.029 1.00 96.12 100 LYS A C 1
ATOM 814 O O . LYS A 1 100 ? 2.764 -6.180 -17.302 1.00 96.12 100 LYS A O 1
ATOM 819 N N . ASP A 1 101 ? 4.229 -7.617 -18.242 1.00 93.81 101 ASP A N 1
ATOM 820 C CA . ASP A 1 101 ? 3.631 -8.871 -17.770 1.00 93.81 101 ASP A CA 1
ATOM 821 C C . ASP A 1 101 ? 4.321 -9.455 -16.515 1.00 93.81 101 ASP A C 1
ATOM 823 O O . ASP A 1 101 ? 3.938 -10.531 -16.065 1.00 93.81 101 ASP A O 1
ATOM 827 N N . LEU A 1 102 ? 5.306 -8.762 -15.918 1.00 95.56 102 LEU A N 1
ATOM 828 C CA . LEU A 1 102 ? 5.917 -9.182 -14.646 1.00 95.56 102 LEU A CA 1
ATOM 829 C C . LEU A 1 102 ? 4.868 -9.262 -13.526 1.00 95.56 102 LEU A C 1
ATOM 831 O O . LEU A 1 102 ? 3.990 -8.398 -13.421 1.00 95.56 102 LEU A O 1
ATOM 835 N N . SER A 1 103 ? 4.977 -10.267 -12.653 1.00 95.19 103 SER A N 1
ATOM 836 C CA . SER A 1 103 ? 4.060 -10.449 -11.523 1.00 95.19 103 SER A CA 1
ATOM 837 C C . SER A 1 103 ? 4.158 -9.310 -10.504 1.00 95.19 103 SER A C 1
ATOM 839 O O . SER A 1 103 ? 3.121 -8.819 -10.064 1.00 95.19 103 SER A O 1
ATOM 841 N N . ASP A 1 104 ? 5.369 -8.847 -10.186 1.00 95.25 104 ASP A N 1
ATOM 842 C CA . ASP A 1 104 ? 5.649 -7.802 -9.190 1.00 95.25 104 ASP A CA 1
ATOM 843 C C . ASP A 1 104 ? 4.834 -6.516 -9.419 1.00 95.25 104 ASP A C 1
ATOM 845 O O . ASP A 1 104 ? 4.993 -5.825 -10.430 1.00 95.25 104 ASP A O 1
ATOM 849 N N . ASN A 1 105 ? 3.965 -6.179 -8.459 1.00 94.75 105 ASN A N 1
ATOM 850 C CA . ASN A 1 105 ? 3.154 -4.959 -8.514 1.00 94.75 105 ASN A CA 1
ATOM 851 C C . ASN A 1 105 ? 3.756 -3.773 -7.746 1.00 94.75 105 ASN A C 1
ATOM 853 O O . ASN A 1 105 ? 3.234 -2.658 -7.862 1.00 94.75 105 ASN A O 1
ATOM 857 N N . HIS A 1 106 ? 4.876 -3.963 -7.039 1.00 92.50 106 HIS A N 1
ATOM 858 C CA . HIS A 1 106 ? 5.773 -2.862 -6.677 1.00 92.50 106 HIS A CA 1
ATOM 859 C C . HIS A 1 106 ? 6.641 -2.415 -7.854 1.00 92.50 106 HIS A C 1
ATOM 861 O O . HIS A 1 106 ? 7.129 -1.283 -7.823 1.00 92.50 106 HIS A O 1
ATOM 867 N N . TYR A 1 107 ? 6.834 -3.262 -8.872 1.00 96.06 107 TYR A N 1
ATOM 868 C CA . TYR A 1 107 ? 7.796 -3.002 -9.938 1.00 96.06 107 TYR A CA 1
ATOM 869 C C . TYR A 1 107 ? 7.574 -1.660 -10.639 1.00 96.06 107 TYR A C 1
ATOM 871 O O . TYR A 1 107 ? 6.480 -1.337 -11.122 1.00 96.06 107 TYR A O 1
ATOM 879 N N . TYR A 1 108 ? 8.661 -0.909 -10.791 1.00 97.00 108 TYR A N 1
ATOM 880 C CA . TYR A 1 108 ? 8.761 0.135 -11.802 1.00 97.00 108 TYR A CA 1
ATOM 881 C C . TYR A 1 108 ? 10.211 0.344 -12.237 1.00 97.00 108 TYR A C 1
ATOM 883 O O . TYR A 1 108 ? 11.146 0.084 -11.480 1.00 97.00 108 TYR A O 1
ATOM 891 N N . PHE A 1 109 ? 10.410 0.887 -13.438 1.00 97.50 109 PHE A N 1
ATOM 892 C CA . PHE A 1 109 ? 11.683 1.508 -13.802 1.00 97.50 109 PHE A CA 1
ATOM 893 C C . PHE A 1 109 ? 11.505 3.010 -14.019 1.00 97.50 109 PHE A C 1
ATOM 895 O O . PHE A 1 109 ? 10.487 3.461 -14.540 1.00 97.50 109 PHE A O 1
ATOM 902 N N . GLU A 1 110 ? 12.512 3.779 -13.618 1.00 97.44 110 GLU A N 1
ATOM 903 C CA . GLU A 1 110 ? 12.666 5.204 -13.887 1.00 97.44 110 GLU A CA 1
ATOM 904 C C . GLU A 1 110 ? 13.843 5.391 -14.852 1.00 97.44 110 GLU A C 1
ATOM 906 O O . GLU A 1 110 ? 14.960 4.943 -14.580 1.00 97.44 110 GLU A O 1
ATOM 911 N N . ILE A 1 111 ? 13.594 6.053 -15.981 1.00 95.75 111 ILE A N 1
ATOM 912 C CA . ILE A 1 111 ? 14.586 6.314 -17.028 1.00 95.75 111 ILE A CA 1
ATOM 913 C C . ILE A 1 111 ? 14.629 7.805 -17.367 1.00 95.75 111 ILE A C 1
ATOM 915 O O . ILE A 1 111 ? 13.598 8.473 -17.428 1.00 95.75 111 ILE A O 1
ATOM 919 N N . VAL A 1 112 ? 15.833 8.341 -17.568 1.00 93.94 112 VAL A N 1
ATOM 920 C CA . VAL A 1 112 ? 16.056 9.739 -17.955 1.00 93.94 112 VAL A CA 1
ATOM 921 C C . VAL A 1 112 ? 15.575 9.962 -19.386 1.00 93.94 112 VAL A C 1
ATOM 923 O O . VAL A 1 112 ? 16.038 9.306 -20.316 1.00 93.94 112 VAL A O 1
ATOM 926 N N . ASP A 1 113 ? 14.680 10.929 -19.552 1.00 92.31 113 ASP A N 1
ATOM 927 C CA . ASP A 1 113 ? 14.074 11.306 -20.825 1.00 92.31 113 ASP A CA 1
ATOM 928 C C . ASP A 1 113 ? 13.784 12.812 -20.807 1.00 92.31 113 ASP A C 1
ATOM 930 O O . ASP A 1 113 ? 12.861 13.282 -20.135 1.00 92.31 113 ASP A O 1
ATOM 934 N N . SER A 1 114 ? 14.589 13.589 -21.539 1.00 89.19 114 SER A N 1
ATOM 935 C CA . SER A 1 114 ? 14.460 15.051 -21.566 1.00 89.19 114 SER A CA 1
ATOM 936 C C . SER A 1 114 ? 13.247 15.566 -22.351 1.00 89.19 114 SER A C 1
ATOM 938 O O . SER A 1 114 ? 13.013 16.772 -22.347 1.00 89.19 114 SER A O 1
ATOM 940 N N . SER A 1 115 ? 12.453 14.692 -22.983 1.00 87.62 115 SER A N 1
ATOM 941 C CA . SER A 1 115 ? 11.148 15.072 -23.544 1.00 87.62 115 SER A CA 1
ATOM 942 C C . SER A 1 115 ? 10.068 15.258 -22.469 1.00 87.62 115 SER A C 1
ATOM 944 O O . SER A 1 115 ? 9.077 15.953 -22.698 1.00 87.62 115 SER A O 1
ATOM 946 N N . LYS A 1 116 ? 10.244 14.658 -21.282 1.00 86.88 116 LYS A N 1
ATOM 947 C CA . LYS A 1 116 ? 9.270 14.708 -20.183 1.00 86.88 116 LYS A CA 1
ATOM 948 C C . LYS A 1 116 ? 9.499 15.936 -19.305 1.00 86.88 116 LYS A C 1
ATOM 950 O O . LYS A 1 116 ? 10.636 16.317 -19.042 1.00 86.88 116 LYS A O 1
ATOM 955 N N . ALA A 1 117 ? 8.420 16.506 -18.762 1.00 81.62 117 ALA A N 1
ATOM 956 C CA . ALA A 1 117 ? 8.470 17.724 -17.940 1.00 81.62 117 ALA A CA 1
ATOM 957 C C . ALA A 1 117 ? 9.423 17.628 -16.728 1.00 81.62 117 ALA A C 1
ATOM 959 O O . ALA A 1 117 ? 10.070 18.610 -16.375 1.00 81.62 117 ALA A O 1
ATOM 960 N N . ASN A 1 118 ? 9.555 16.435 -16.135 1.00 82.12 118 ASN A N 1
ATOM 961 C CA . ASN A 1 118 ? 10.449 16.165 -15.001 1.00 82.12 118 ASN A CA 1
ATOM 962 C C . ASN A 1 118 ? 11.810 15.562 -15.426 1.00 82.12 118 ASN A C 1
ATOM 964 O O . ASN A 1 118 ? 12.546 15.054 -14.581 1.00 82.12 118 ASN A O 1
ATOM 968 N N . GLY A 1 119 ? 12.130 15.551 -16.728 1.00 88.38 119 GLY A N 1
ATOM 969 C CA . GLY A 1 119 ? 13.346 14.950 -17.296 1.00 88.38 119 GLY A CA 1
ATOM 970 C C . GLY A 1 119 ? 13.435 13.423 -17.176 1.00 88.38 119 GLY A C 1
ATOM 971 O O . GLY A 1 119 ? 14.518 12.854 -17.332 1.00 88.38 119 GLY A O 1
ATOM 972 N N . LYS A 1 120 ? 12.323 12.762 -16.838 1.00 91.38 120 LYS A N 1
ATOM 973 C CA . LYS A 1 120 ? 12.238 11.344 -16.475 1.00 91.38 120 LYS A CA 1
ATOM 974 C C . LYS A 1 120 ? 10.908 10.742 -16.919 1.00 91.38 120 LYS A C 1
ATOM 976 O O . LYS A 1 120 ? 9.870 11.399 -16.822 1.00 91.38 120 LYS A O 1
ATOM 981 N N . TYR A 1 121 ? 10.943 9.474 -17.310 1.00 94.31 121 TYR A N 1
ATOM 982 C CA . TYR A 1 121 ? 9.782 8.618 -17.529 1.00 94.31 121 TYR A CA 1
ATOM 983 C C . TYR A 1 121 ? 9.764 7.472 -16.506 1.00 94.31 121 TYR A C 1
ATOM 985 O O . TYR A 1 121 ? 10.821 6.982 -16.107 1.00 94.31 121 TYR A O 1
ATOM 993 N N . ILE A 1 122 ? 8.566 7.050 -16.085 1.00 95.88 122 ILE A N 1
ATOM 994 C CA . ILE A 1 122 ? 8.360 5.923 -15.166 1.00 95.88 122 ILE A CA 1
ATOM 995 C C . ILE A 1 122 ? 7.336 4.968 -15.777 1.00 95.88 122 ILE A C 1
ATOM 997 O O . ILE A 1 122 ? 6.188 5.359 -15.993 1.00 95.88 122 ILE A O 1
ATOM 1001 N N . PHE A 1 123 ? 7.727 3.709 -15.976 1.00 97.12 123 PHE A N 1
ATOM 1002 C CA . PHE A 1 123 ? 6.815 2.626 -16.345 1.00 97.12 123 PHE A CA 1
ATOM 1003 C C . PHE A 1 123 ? 6.598 1.683 -15.163 1.00 97.12 123 PHE A C 1
ATOM 1005 O O . PHE A 1 123 ? 7.550 1.355 -14.458 1.00 97.12 123 PHE A O 1
ATOM 1012 N N . SER A 1 124 ? 5.359 1.226 -14.967 1.00 96.19 124 SER A N 1
ATOM 1013 C CA . SER A 1 124 ? 5.007 0.247 -13.936 1.00 96.19 124 SER A CA 1
ATOM 1014 C C . SER A 1 124 ? 4.002 -0.784 -14.481 1.00 96.19 124 SER A C 1
ATOM 1016 O O . SER A 1 124 ? 2.915 -0.385 -14.917 1.00 96.19 124 SER A O 1
ATOM 1018 N N . PRO A 1 125 ? 4.328 -2.090 -14.435 1.00 96.00 125 PRO A N 1
ATOM 1019 C CA . PRO A 1 125 ? 3.461 -3.195 -14.841 1.00 96.00 125 PRO A CA 1
ATOM 1020 C C . PRO A 1 125 ? 2.130 -3.228 -14.095 1.00 96.00 125 PRO A C 1
ATOM 1022 O O . PRO A 1 125 ? 1.118 -3.575 -14.692 1.00 96.00 125 PRO A O 1
ATOM 1025 N N . SER A 1 126 ? 2.080 -2.808 -12.825 1.00 95.56 126 SER A N 1
ATOM 1026 C CA . SER A 1 126 ? 0.815 -2.746 -12.079 1.00 95.56 126 SER A CA 1
ATOM 1027 C C . SER A 1 126 ? -0.176 -1.775 -12.726 1.00 95.56 126 SER A C 1
ATOM 1029 O O . SER A 1 126 ? -1.322 -2.142 -12.975 1.00 95.56 126 SER A O 1
ATOM 1031 N N . LYS A 1 127 ? 0.271 -0.573 -13.119 1.00 95.62 127 LYS A N 1
ATOM 1032 C CA . LYS A 1 127 ? -0.564 0.392 -13.860 1.00 95.62 127 LYS A CA 1
ATOM 1033 C C . LYS A 1 127 ? -1.004 -0.146 -15.219 1.00 95.62 127 LYS A C 1
ATOM 1035 O O . LYS A 1 127 ? -2.171 0.007 -15.572 1.00 95.62 127 LYS A O 1
ATOM 1040 N N . TYR A 1 128 ? -0.093 -0.791 -15.952 1.00 97.38 128 TYR A N 1
ATOM 1041 C CA . TYR A 1 128 ? -0.415 -1.446 -17.222 1.00 97.38 128 TYR A CA 1
ATOM 1042 C C . TYR A 1 128 ? -1.512 -2.507 -17.039 1.00 97.38 128 TYR A C 1
ATOM 1044 O O . TYR A 1 128 ? -2.517 -2.468 -17.749 1.00 97.38 128 TYR A O 1
ATOM 1052 N N . LYS A 1 129 ? -1.365 -3.399 -16.049 1.00 96.38 129 LYS A N 1
ATOM 1053 C CA . LYS A 1 129 ? -2.329 -4.466 -15.744 1.00 96.38 129 LYS A CA 1
ATOM 1054 C C . LYS A 1 129 ? -3.696 -3.901 -15.357 1.00 96.38 129 LYS A C 1
ATOM 1056 O O . LYS A 1 129 ? -4.679 -4.316 -15.958 1.00 96.38 129 LYS A O 1
ATOM 1061 N N . ILE A 1 130 ? -3.777 -2.889 -14.484 1.00 95.81 130 ILE A N 1
ATOM 1062 C CA . ILE A 1 130 ? -5.064 -2.248 -14.136 1.00 95.81 130 ILE A CA 1
ATOM 1063 C C . ILE A 1 130 ? -5.742 -1.652 -15.384 1.00 95.81 130 ILE A C 1
ATOM 1065 O O . ILE A 1 130 ? -6.933 -1.879 -15.604 1.00 95.81 130 ILE A O 1
ATOM 1069 N N . ILE A 1 131 ? -5.002 -0.915 -16.227 1.00 96.69 131 ILE A N 1
ATOM 1070 C CA . ILE A 1 131 ? -5.562 -0.341 -17.463 1.00 96.69 131 ILE A CA 1
ATOM 1071 C C . ILE A 1 131 ? -6.031 -1.460 -18.402 1.00 96.69 131 ILE A C 1
ATOM 1073 O O . ILE A 1 131 ? -7.122 -1.358 -18.959 1.00 96.69 131 ILE A O 1
ATOM 1077 N N . LYS A 1 132 ? -5.256 -2.540 -18.560 1.00 97.12 132 LYS A N 1
ATOM 1078 C CA . LYS A 1 132 ? -5.594 -3.668 -19.439 1.00 97.12 132 LYS A CA 1
ATOM 1079 C C . LYS A 1 132 ? -6.793 -4.480 -18.938 1.00 97.12 132 LYS A C 1
ATOM 1081 O O . LYS A 1 132 ? -7.624 -4.873 -19.754 1.00 97.12 132 LYS A O 1
ATOM 1086 N N . GLU A 1 133 ? -6.902 -4.711 -17.632 1.00 95.25 133 GLU A N 1
ATOM 1087 C CA . GLU A 1 133 ? -8.036 -5.400 -17.002 1.00 95.25 133 GLU A CA 1
ATOM 1088 C C . GLU A 1 133 ? -9.334 -4.596 -17.164 1.00 95.25 133 GLU A C 1
ATOM 1090 O O . GLU A 1 133 ? -10.359 -5.157 -17.550 1.00 95.25 133 GLU A O 1
ATOM 1095 N N . ASN A 1 134 ? -9.283 -3.277 -16.948 1.00 96.12 134 ASN A N 1
ATOM 1096 C CA . ASN A 1 134 ? -10.449 -2.398 -17.075 1.00 96.12 134 ASN A CA 1
ATOM 1097 C C . ASN A 1 134 ? -10.791 -2.046 -18.543 1.00 96.12 134 ASN A C 1
ATOM 1099 O O . ASN A 1 134 ? -11.934 -1.724 -18.859 1.00 96.12 134 ASN A O 1
ATOM 1103 N N . ASN A 1 135 ? -9.823 -2.144 -19.464 1.00 97.31 135 ASN A N 1
ATOM 1104 C CA . ASN A 1 135 ? -9.978 -1.826 -20.891 1.00 97.31 135 ASN A CA 1
ATOM 1105 C C . ASN A 1 135 ? -9.504 -2.998 -21.778 1.00 97.31 135 ASN A C 1
ATOM 1107 O O . ASN A 1 135 ? -8.551 -2.851 -22.552 1.00 97.31 135 ASN A O 1
ATOM 1111 N N . PRO A 1 136 ? -10.168 -4.170 -21.729 1.00 97.06 136 PRO A N 1
ATOM 1112 C CA . PRO A 1 136 ? -9.677 -5.396 -22.366 1.00 97.06 136 PRO A CA 1
ATOM 1113 C C . PRO A 1 136 ? -9.509 -5.287 -23.889 1.00 97.06 136 PRO A C 1
ATOM 1115 O O . PRO A 1 136 ? -8.702 -6.022 -24.462 1.00 97.06 136 PRO A O 1
ATOM 1118 N N . ASN A 1 137 ? -10.219 -4.354 -24.533 1.00 97.25 137 ASN A N 1
ATOM 1119 C CA . ASN A 1 137 ? -10.170 -4.109 -25.976 1.00 97.25 137 ASN A CA 1
ATOM 1120 C C . ASN A 1 137 ? -8.898 -3.386 -26.458 1.00 97.25 137 ASN A C 1
ATOM 1122 O O . ASN A 1 137 ? -8.594 -3.481 -27.643 1.00 97.25 137 ASN A O 1
ATOM 1126 N N . LEU A 1 138 ? -8.167 -2.678 -25.586 1.00 97.25 138 LEU A N 1
ATOM 1127 C CA . LEU A 1 138 ? -6.920 -2.000 -25.965 1.00 97.25 138 LEU A CA 1
ATOM 1128 C C . LEU A 1 138 ? -5.779 -3.017 -26.102 1.00 97.25 138 LEU A C 1
ATOM 1130 O O . LEU A 1 138 ? -5.621 -3.905 -25.258 1.00 97.25 138 LEU A O 1
ATOM 1134 N N . SER A 1 139 ? -4.969 -2.904 -27.150 1.00 97.88 139 SER A N 1
ATOM 1135 C CA . SER A 1 139 ? -3.747 -3.699 -27.321 1.00 97.88 139 SER A CA 1
ATOM 1136 C C . SER A 1 139 ? -2.650 -3.288 -26.326 1.00 97.88 139 SER A C 1
ATOM 1138 O O . SER A 1 139 ? -2.713 -2.215 -25.724 1.00 97.88 139 SER A O 1
ATOM 1140 N N . SER A 1 140 ? -1.628 -4.135 -26.138 1.00 97.38 140 SER A N 1
ATOM 1141 C CA . SER A 1 140 ? -0.465 -3.776 -25.311 1.00 97.38 140 SER A CA 1
ATOM 1142 C C . SER A 1 140 ? 0.199 -2.491 -25.797 1.00 97.38 140 SER A C 1
ATOM 1144 O O . SER A 1 140 ? 0.457 -1.603 -24.990 1.00 97.38 140 SER A O 1
ATOM 1146 N N . ASP A 1 141 ? 0.414 -2.381 -27.108 1.00 97.25 141 ASP A N 1
ATOM 1147 C CA . ASP A 1 141 ? 1.098 -1.255 -27.740 1.00 97.25 141 ASP A CA 1
ATOM 1148 C C . ASP A 1 141 ? 0.332 0.052 -27.511 1.00 97.25 141 ASP A C 1
ATOM 1150 O O . ASP A 1 141 ? 0.934 1.054 -27.135 1.00 97.25 141 ASP A O 1
ATOM 1154 N N . GLU A 1 142 ? -1.001 0.036 -27.650 1.00 97.62 142 GLU A N 1
ATOM 1155 C CA . GLU A 1 142 ? -1.854 1.198 -27.363 1.00 97.62 142 GLU A CA 1
ATOM 1156 C C . GLU A 1 142 ? -1.748 1.638 -25.897 1.00 97.62 142 GLU A C 1
ATOM 1158 O O . GLU A 1 142 ? -1.605 2.830 -25.632 1.00 97.62 142 GLU A O 1
ATOM 1163 N 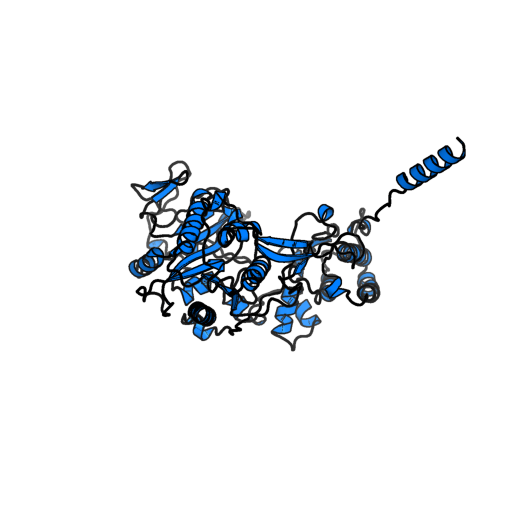N . ILE A 1 143 ? -1.768 0.700 -24.940 1.00 98.12 143 ILE A N 1
ATOM 1164 C CA . ILE A 1 143 ? -1.657 1.030 -23.509 1.00 98.12 143 ILE A CA 1
ATOM 1165 C C . ILE A 1 143 ? -0.256 1.551 -23.174 1.00 98.12 143 ILE A C 1
ATOM 1167 O O . ILE A 1 143 ? -0.131 2.554 -22.477 1.00 98.12 143 ILE A O 1
ATOM 1171 N N . ILE A 1 144 ? 0.805 0.912 -23.671 1.00 98.06 144 ILE A N 1
ATOM 1172 C CA . ILE A 1 144 ? 2.188 1.333 -23.406 1.00 98.06 144 ILE A CA 1
ATOM 1173 C C . ILE A 1 144 ? 2.457 2.706 -24.038 1.00 98.06 144 ILE A C 1
ATOM 1175 O O . ILE A 1 144 ? 3.067 3.565 -23.399 1.00 98.06 144 ILE A O 1
ATOM 1179 N N . LYS A 1 145 ? 1.946 2.957 -25.250 1.00 97.44 145 LYS A N 1
ATOM 1180 C CA . LYS A 1 145 ? 2.025 4.259 -25.925 1.00 97.44 145 LYS A CA 1
ATOM 1181 C C . LYS A 1 145 ? 1.256 5.342 -25.162 1.00 97.44 145 LYS A C 1
ATOM 1183 O O . LYS A 1 145 ? 1.830 6.394 -24.895 1.00 97.44 145 LYS A O 1
ATOM 1188 N N . LEU A 1 146 ? 0.026 5.059 -24.722 1.00 95.94 146 LEU A N 1
ATOM 1189 C CA . LEU A 1 146 ? -0.771 5.938 -23.855 1.00 95.94 146 LEU A CA 1
ATOM 1190 C C . LEU A 1 146 ? -0.035 6.258 -22.540 1.00 95.94 146 LEU A C 1
ATOM 1192 O O . LEU A 1 146 ? 0.032 7.413 -22.122 1.00 95.94 146 LEU A O 1
ATOM 1196 N N . MET A 1 147 ? 0.560 5.249 -21.895 1.00 95.88 147 MET A N 1
ATOM 1197 C CA . MET A 1 147 ? 1.356 5.426 -20.676 1.00 95.88 147 MET A CA 1
ATOM 1198 C C . MET A 1 147 ? 2.606 6.281 -20.920 1.00 95.88 147 MET A C 1
ATOM 1200 O O . MET A 1 147 ? 2.930 7.118 -20.077 1.00 95.88 147 MET A O 1
ATOM 1204 N N . TYR A 1 148 ? 3.275 6.117 -22.067 1.00 96.06 148 TYR A N 1
ATOM 1205 C CA . TYR A 1 148 ? 4.432 6.926 -22.447 1.00 96.06 148 TYR A CA 1
ATOM 1206 C C . TYR A 1 148 ? 4.067 8.386 -22.734 1.00 96.06 148 TYR A C 1
ATOM 1208 O O . TYR A 1 148 ? 4.773 9.295 -22.289 1.00 96.06 148 TYR A O 1
ATOM 1216 N N . GLU A 1 149 ? 2.983 8.632 -23.467 1.00 93.50 149 GLU A N 1
ATOM 1217 C CA . GLU A 1 149 ? 2.492 9.982 -23.765 1.00 93.50 149 GLU A CA 1
ATOM 1218 C C . GLU A 1 149 ? 2.023 10.707 -22.497 1.00 93.50 149 GLU A C 1
ATOM 1220 O O . GLU A 1 149 ? 2.286 11.901 -22.335 1.00 93.50 149 GLU A O 1
ATOM 1225 N N . GLY A 1 150 ? 1.435 9.966 -21.555 1.00 88.38 150 GLY A N 1
ATOM 1226 C CA . GLY A 1 150 ? 0.924 10.500 -20.300 1.00 88.38 150 GLY A CA 1
ATOM 1227 C C . GLY A 1 150 ? -0.406 11.237 -20.474 1.00 88.38 150 GLY A C 1
ATOM 1228 O O . GLY A 1 150 ? -1.008 11.251 -21.545 1.00 88.38 150 GLY A O 1
ATOM 1229 N N . GLY A 1 151 ? -0.872 11.871 -19.397 1.00 85.19 151 GLY A N 1
ATOM 1230 C CA . GLY A 1 151 ? -2.134 12.611 -19.379 1.00 85.19 151 GLY A CA 1
ATOM 1231 C C . GLY A 1 151 ? -3.016 12.220 -18.199 1.00 85.19 151 GLY A C 1
ATOM 1232 O O . GLY A 1 151 ? -2.519 11.760 -17.168 1.00 85.19 151 GLY A O 1
ATOM 1233 N N . ASP A 1 152 ? -4.323 12.430 -18.351 1.00 87.00 152 ASP A N 1
ATOM 1234 C CA . ASP A 1 152 ? -5.311 11.938 -17.395 1.00 87.00 152 ASP A CA 1
ATOM 1235 C C . ASP A 1 152 ? -5.669 10.478 -17.704 1.00 87.00 152 ASP A C 1
ATOM 1237 O O . ASP A 1 152 ? -6.070 10.138 -18.816 1.00 87.00 152 ASP A O 1
ATOM 1241 N N . PHE A 1 153 ? -5.526 9.627 -16.691 1.00 88.75 153 PHE A N 1
ATOM 1242 C CA . PHE A 1 153 ? -5.837 8.203 -16.759 1.00 88.75 153 PHE A CA 1
ATOM 1243 C C . PHE A 1 153 ? -7.179 7.856 -16.092 1.00 88.75 153 PHE A C 1
ATOM 1245 O O . PHE A 1 153 ? -7.533 6.681 -16.045 1.00 88.75 153 PHE A O 1
ATOM 1252 N N . SER A 1 154 ? -7.924 8.843 -15.576 1.00 89.69 154 SER A N 1
ATOM 1253 C CA . SER A 1 154 ? -9.175 8.646 -14.828 1.00 89.69 154 SER A CA 1
ATOM 1254 C C . SER A 1 154 ? -10.154 7.703 -15.537 1.00 89.69 154 SER A C 1
ATOM 1256 O O . SER A 1 154 ? -10.566 6.703 -14.960 1.00 89.69 154 SER A O 1
ATOM 1258 N N . SER A 1 155 ? -10.431 7.934 -16.822 1.00 92.75 155 SER A N 1
ATOM 1259 C CA . SER A 1 155 ? -11.340 7.114 -17.635 1.00 92.75 155 SER A CA 1
ATOM 1260 C C . SER A 1 155 ? -10.879 5.672 -17.875 1.00 92.75 155 SER A C 1
ATOM 1262 O O . SER A 1 155 ? -11.655 4.876 -18.392 1.00 92.75 155 SER A O 1
ATOM 1264 N N . TYR A 1 156 ? -9.626 5.339 -17.553 1.00 94.56 156 TYR A N 1
ATOM 1265 C CA . TYR A 1 156 ? -9.048 4.010 -17.756 1.00 94.56 156 TYR A CA 1
ATOM 1266 C C . TYR A 1 156 ? -8.990 3.178 -16.471 1.00 94.56 156 TYR A C 1
ATOM 1268 O O . TYR A 1 156 ? -8.716 1.981 -16.560 1.00 94.56 156 TYR A O 1
ATOM 1276 N N . TYR A 1 157 ? -9.270 3.754 -15.300 1.00 94.50 157 TYR A N 1
ATOM 1277 C CA . TYR A 1 157 ? -9.221 3.058 -14.011 1.00 94.50 157 TYR A CA 1
ATOM 1278 C C . TYR A 1 157 ? -10.616 2.657 -13.494 1.00 94.50 157 TYR A C 1
ATOM 1280 O O . TYR A 1 157 ? -11.607 3.293 -13.854 1.00 94.50 157 TYR A O 1
ATOM 1288 N N . PRO A 1 158 ? -10.717 1.611 -12.649 1.00 93.81 158 PRO A N 1
ATOM 1289 C CA . PRO A 1 158 ? -11.970 1.258 -11.987 1.00 93.81 158 PRO A CA 1
ATOM 1290 C C . PRO A 1 158 ?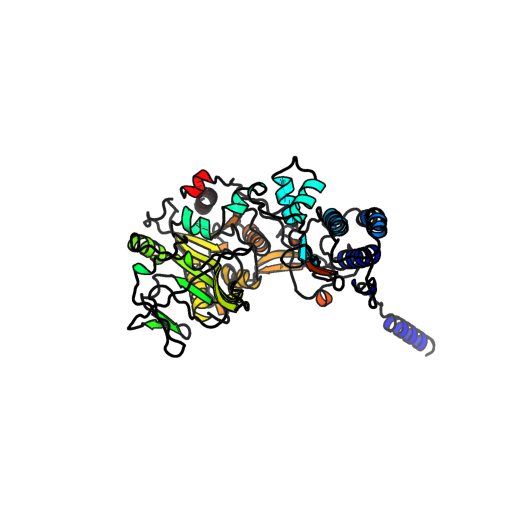 -12.379 2.316 -10.948 1.00 93.81 158 PRO A C 1
ATOM 1292 O O . PRO A 1 158 ? -11.545 3.016 -10.372 1.00 93.81 158 PRO A O 1
ATOM 1295 N N . GLU A 1 159 ? -13.682 2.419 -10.683 1.00 93.19 159 GLU A N 1
ATOM 1296 C CA . GLU A 1 159 ? -14.246 3.474 -9.827 1.00 93.19 159 GLU A CA 1
ATOM 1297 C C . GLU A 1 159 ? -13.772 3.401 -8.364 1.00 93.19 159 GLU A C 1
ATOM 1299 O O . GLU A 1 159 ? -13.642 4.445 -7.722 1.00 93.19 159 GLU A O 1
ATOM 1304 N N . ASP A 1 160 ? -13.476 2.218 -7.813 1.00 92.69 160 ASP A N 1
ATOM 1305 C CA . ASP A 1 160 ? -13.015 2.110 -6.421 1.00 92.69 160 ASP A CA 1
ATOM 1306 C C . ASP A 1 160 ? -11.574 2.613 -6.236 1.00 92.69 1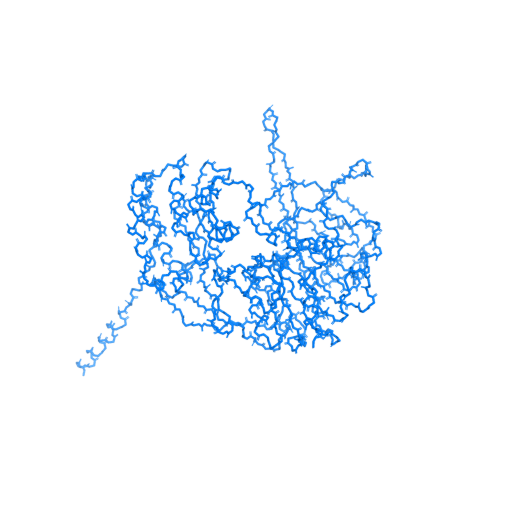60 ASP A C 1
ATOM 1308 O O . ASP A 1 160 ? -11.297 3.308 -5.259 1.00 92.69 160 ASP A O 1
ATOM 1312 N N . LEU A 1 161 ? -10.697 2.407 -7.226 1.00 92.06 161 LEU A N 1
ATOM 1313 C CA . LEU A 1 161 ? -9.357 3.013 -7.283 1.00 92.06 161 LEU A CA 1
ATOM 1314 C C . LEU A 1 161 ? -9.408 4.544 -7.175 1.00 92.06 161 LEU A C 1
ATOM 1316 O O . LEU A 1 161 ? -8.602 5.157 -6.472 1.00 92.06 161 LEU A O 1
ATOM 1320 N N . LEU A 1 162 ? -10.350 5.169 -7.883 1.00 88.94 162 LEU A N 1
ATOM 1321 C CA . LEU A 1 162 ? -10.465 6.626 -7.983 1.00 88.94 162 LEU A CA 1
ATOM 1322 C C . LEU A 1 162 ? -11.135 7.252 -6.749 1.00 88.94 162 LEU A C 1
ATOM 1324 O O . LEU A 1 162 ? -10.694 8.301 -6.250 1.00 88.94 162 LEU A O 1
ATOM 1328 N N . ASN A 1 163 ? -12.212 6.619 -6.275 1.00 89.38 163 ASN A N 1
ATOM 1329 C CA . ASN A 1 163 ? -13.174 7.231 -5.362 1.00 89.38 163 ASN A CA 1
ATOM 1330 C C . ASN A 1 163 ? -13.173 6.645 -3.952 1.00 89.38 163 ASN A C 1
ATOM 1332 O O . ASN A 1 163 ? -13.696 7.308 -3.062 1.00 89.38 163 ASN A O 1
ATOM 1336 N N . GLU A 1 164 ? -12.624 5.455 -3.707 1.00 93.06 164 GLU A N 1
ATOM 1337 C CA . GLU A 1 164 ? -12.751 4.774 -2.415 1.00 93.06 164 GLU A CA 1
ATOM 1338 C C . GLU A 1 164 ? -11.432 4.809 -1.624 1.00 93.06 164 GLU A C 1
ATOM 1340 O O . GLU A 1 164 ? -10.571 3.932 -1.709 1.00 93.06 164 GLU A O 1
ATOM 1345 N N . LYS A 1 165 ? -11.260 5.884 -0.852 1.00 89.44 165 LYS A N 1
ATOM 1346 C CA . LYS A 1 165 ? -10.039 6.198 -0.100 1.00 89.44 165 LYS A CA 1
ATOM 1347 C C . LYS A 1 165 ? -10.385 6.905 1.205 1.00 89.44 165 LYS A C 1
ATOM 1349 O O . LYS A 1 165 ? -11.467 7.468 1.337 1.00 89.44 165 LYS A O 1
ATOM 1354 N N . ALA A 1 166 ? -9.462 6.935 2.163 1.00 88.75 166 ALA A N 1
ATOM 1355 C CA . ALA A 1 166 ? -9.742 7.454 3.505 1.00 88.75 166 ALA A CA 1
ATOM 1356 C C . ALA A 1 166 ? -10.419 8.845 3.538 1.00 88.75 166 ALA A C 1
ATOM 1358 O O . ALA A 1 166 ? -11.376 9.017 4.286 1.00 88.75 166 ALA A O 1
ATOM 1359 N N . GLN A 1 167 ? -10.009 9.810 2.699 1.00 81.31 167 GLN A N 1
ATOM 1360 C CA . GLN A 1 167 ? -10.666 11.130 2.631 1.00 81.31 167 GLN A CA 1
ATOM 1361 C C . GLN A 1 167 ? -12.155 11.024 2.251 1.00 81.31 167 GLN A C 1
ATOM 1363 O O . GLN A 1 167 ? -13.004 11.656 2.880 1.00 81.31 167 GLN A O 1
ATOM 1368 N N . THR A 1 168 ? -12.489 10.229 1.231 1.00 85.31 168 THR A N 1
ATOM 1369 C CA . THR A 1 168 ? -13.872 10.091 0.757 1.00 85.31 168 THR A CA 1
ATOM 1370 C C . THR A 1 168 ? -14.704 9.216 1.685 1.00 85.31 168 THR A C 1
ATOM 1372 O O . THR A 1 168 ? -15.885 9.489 1.838 1.00 85.31 168 THR A O 1
ATOM 1375 N N . ILE A 1 169 ? -14.104 8.248 2.384 1.00 88.75 169 ILE A N 1
ATOM 1376 C CA . ILE A 1 169 ? -14.760 7.499 3.469 1.00 88.75 169 ILE A CA 1
ATOM 1377 C C . ILE A 1 169 ? -15.115 8.457 4.620 1.00 88.75 169 ILE A C 1
ATOM 1379 O O . ILE A 1 169 ? -16.258 8.493 5.071 1.00 88.75 169 ILE A O 1
ATOM 1383 N N . LEU A 1 170 ? -14.185 9.312 5.060 1.00 80.31 170 LEU A N 1
ATOM 1384 C CA . LEU A 1 170 ? -14.459 10.316 6.097 1.00 80.31 170 LEU A CA 1
ATOM 1385 C C . LEU A 1 170 ? -15.579 11.288 5.676 1.00 80.31 170 LEU A C 1
ATOM 1387 O O . LEU A 1 170 ? -16.521 11.512 6.438 1.00 80.31 170 LEU A O 1
ATOM 1391 N N . ASN A 1 171 ? -15.535 11.797 4.441 1.00 77.75 171 ASN A N 1
ATOM 1392 C CA . ASN A 1 171 ? -16.546 12.717 3.918 1.00 77.75 171 ASN A CA 1
ATOM 1393 C C . ASN A 1 171 ? -17.916 12.052 3.692 1.00 77.75 171 ASN A C 1
ATOM 1395 O O . ASN A 1 171 ? -18.940 12.540 4.169 1.00 77.75 171 ASN A O 1
ATOM 1399 N N . ASN A 1 172 ? -17.955 10.941 2.959 1.00 82.69 172 ASN A N 1
ATOM 1400 C CA . ASN A 1 172 ? -19.198 10.332 2.498 1.00 82.69 172 ASN A CA 1
ATOM 1401 C C . ASN A 1 172 ? -19.816 9.436 3.573 1.00 82.69 172 ASN A C 1
ATOM 1403 O O . ASN A 1 172 ? -21.013 9.557 3.840 1.00 82.69 172 ASN A O 1
ATOM 1407 N N . THR A 1 173 ? -19.015 8.574 4.202 1.00 83.19 173 THR A N 1
ATOM 1408 C CA . THR A 1 173 ? -19.469 7.587 5.190 1.00 83.19 173 THR A CA 1
ATOM 1409 C C . THR A 1 173 ? -19.653 8.228 6.564 1.00 83.19 173 THR A C 1
ATOM 1411 O O . THR A 1 173 ? -20.721 8.087 7.152 1.00 83.19 173 THR A O 1
ATOM 1414 N N . PHE A 1 174 ? -18.662 8.978 7.063 1.00 77.00 174 PHE A N 1
ATOM 1415 C CA . PHE A 1 174 ? -18.700 9.579 8.410 1.00 77.00 174 PHE A CA 1
ATOM 1416 C C . PHE A 1 174 ? -19.274 11.001 8.466 1.00 77.00 174 PHE A C 1
ATOM 1418 O O . PHE A 1 174 ? -19.470 11.532 9.557 1.00 77.00 174 PHE A O 1
ATOM 1425 N N . LYS A 1 175 ? -19.566 11.618 7.311 1.00 73.44 175 LYS A N 1
ATOM 1426 C CA . LYS A 1 175 ? -20.021 13.019 7.202 1.00 73.44 175 LYS A CA 1
ATOM 1427 C C . LYS A 1 175 ? -19.083 14.005 7.917 1.00 73.44 175 LYS A C 1
ATOM 1429 O O . LYS A 1 175 ? -19.525 15.027 8.434 1.00 73.44 175 LYS A O 1
ATOM 1434 N N . LEU A 1 176 ? -17.782 13.706 7.907 1.00 67.56 176 LEU A N 1
ATOM 1435 C CA . LEU A 1 176 ? -16.700 14.597 8.316 1.00 67.56 176 LEU A CA 1
ATOM 1436 C C . LEU A 1 176 ? -16.159 15.284 7.050 1.00 67.56 176 LEU A C 1
ATOM 1438 O O . LEU A 1 176 ? -15.293 14.709 6.385 1.00 67.56 176 LEU A O 1
ATOM 1442 N N . PRO A 1 177 ? -16.685 16.462 6.654 1.00 58.00 177 PRO A N 1
ATOM 1443 C CA . PRO A 1 177 ? -16.290 17.108 5.413 1.00 58.00 177 PRO A CA 1
ATOM 1444 C C . PRO A 1 177 ? -14.846 17.589 5.489 1.00 58.00 177 PRO A C 1
ATOM 1446 O O . PRO A 1 177 ? -14.533 18.612 6.094 1.00 58.00 177 PRO A O 1
ATOM 1449 N N . LEU A 1 178 ? -13.971 16.844 4.823 1.00 56.50 178 LEU A N 1
ATOM 1450 C CA . LEU A 1 178 ? -12.614 17.266 4.506 1.00 56.50 178 LEU A CA 1
ATOM 1451 C C . LEU A 1 178 ? -12.637 17.844 3.084 1.00 56.50 178 LEU A C 1
ATOM 1453 O O . LEU A 1 178 ? -12.140 17.225 2.141 1.00 56.50 178 LEU A O 1
ATOM 1457 N N . VAL A 1 179 ? -13.347 18.969 2.936 1.00 42.66 179 VAL A N 1
ATOM 1458 C CA . VAL A 1 179 ? -13.705 19.615 1.667 1.00 42.66 179 VAL A CA 1
ATOM 1459 C C . VAL A 1 179 ? -13.004 20.962 1.503 1.00 42.66 179 VAL A C 1
ATOM 1461 O O . VAL A 1 179 ? -13.090 21.838 2.363 1.00 42.66 179 VAL A O 1
ATOM 1464 N N . VAL A 1 180 ? -12.385 21.132 0.332 1.00 33.66 180 VAL A N 1
ATOM 1465 C CA . VAL A 1 180 ? -11.761 22.368 -0.154 1.00 33.66 180 VAL A CA 1
ATOM 1466 C C . VAL A 1 180 ? -12.711 23.566 -0.018 1.00 33.66 180 VAL A C 1
ATOM 1468 O O . VAL A 1 180 ? -13.743 23.638 -0.689 1.00 33.66 180 VAL A O 1
ATOM 1471 N N . SER A 1 181 ? -12.310 24.584 0.740 1.00 29.72 181 SER A N 1
ATOM 1472 C CA . SER A 1 181 ? -12.822 25.940 0.529 1.00 29.72 181 SER A CA 1
ATOM 1473 C C . SER A 1 181 ? -11.690 26.942 0.664 1.00 29.72 181 SER A C 1
ATOM 1475 O O . SER A 1 181 ? -11.104 27.060 1.737 1.00 29.72 181 SER A O 1
ATOM 1477 N N . THR A 1 182 ? -11.410 27.707 -0.393 1.00 31.69 182 THR A N 1
ATOM 1478 C CA . THR A 1 182 ? -10.617 28.934 -0.258 1.00 31.69 182 THR A CA 1
ATOM 1479 C C . THR A 1 182 ? -11.358 29.874 0.695 1.00 31.69 182 THR A C 1
ATOM 1481 O O . THR A 1 182 ? -12.487 30.258 0.363 1.00 31.69 182 THR A O 1
ATOM 1484 N N . PRO A 1 183 ? -10.783 30.260 1.848 1.00 31.70 183 PRO A N 1
ATOM 1485 C CA . PRO A 1 183 ? -11.388 31.280 2.690 1.00 31.70 183 PRO A CA 1
ATOM 1486 C C . PRO A 1 183 ? -11.486 32.573 1.882 1.00 31.70 183 PRO A C 1
ATOM 1488 O O . PRO A 1 183 ? -10.511 32.970 1.246 1.00 31.70 183 PRO A O 1
ATOM 1491 N N . ASP A 1 184 ? -12.644 33.229 1.887 1.00 33.69 184 ASP A N 1
ATOM 1492 C CA . ASP A 1 184 ? -12.749 34.589 1.358 1.00 33.69 184 ASP A CA 1
ATOM 1493 C C . ASP A 1 184 ? -12.069 35.542 2.360 1.00 33.69 184 ASP A C 1
ATOM 1495 O O . ASP A 1 184 ? -12.607 35.737 3.460 1.00 33.69 184 ASP A O 1
ATOM 1499 N N . PRO A 1 185 ? -10.912 36.150 2.016 1.00 33.25 185 PRO A N 1
ATOM 1500 C CA . PRO A 1 185 ? -10.129 36.945 2.964 1.00 33.25 185 PRO A CA 1
ATOM 1501 C C . PRO A 1 185 ? -10.856 38.216 3.410 1.00 33.25 185 PRO A C 1
ATOM 1503 O O . PRO A 1 185 ? -10.530 38.792 4.448 1.00 33.25 185 PRO A O 1
ATOM 1506 N N . SER A 1 186 ? -11.867 38.663 2.653 1.00 31.95 186 SER A N 1
ATOM 1507 C CA . SER A 1 186 ? -12.654 39.845 3.008 1.00 31.95 186 SER A CA 1
ATOM 1508 C C . SER A 1 186 ? -13.527 39.637 4.254 1.00 31.95 186 SER A C 1
ATOM 1510 O O . SER A 1 186 ? -13.885 40.615 4.911 1.00 31.95 186 SER A O 1
ATOM 1512 N N . ASN A 1 187 ? -13.786 38.382 4.645 1.00 30.67 187 ASN A N 1
ATOM 1513 C CA . ASN A 1 187 ? -14.477 38.044 5.894 1.00 30.67 187 ASN A CA 1
ATOM 1514 C C . ASN A 1 187 ? -13.558 38.073 7.132 1.00 30.67 187 ASN A C 1
ATOM 1516 O O . ASN A 1 187 ? -14.064 38.068 8.255 1.00 30.67 187 ASN A O 1
ATOM 1520 N N . TYR A 1 188 ? -12.230 38.148 6.956 1.00 32.03 188 TYR A N 1
ATOM 1521 C CA . TYR A 1 188 ? -11.242 38.094 8.045 1.00 32.03 188 TYR A CA 1
ATOM 1522 C C . TYR A 1 188 ? -10.171 39.209 7.950 1.00 32.03 188 TYR A C 1
ATOM 1524 O O . TYR A 1 188 ? -8.972 38.933 7.990 1.00 32.03 188 TYR A O 1
ATOM 1532 N N . PRO A 1 189 ? -10.558 40.501 7.884 1.00 25.41 189 PRO A N 1
ATOM 1533 C CA . PRO A 1 189 ? -9.685 41.614 7.469 1.00 25.41 189 PRO A CA 1
ATOM 1534 C C . PRO A 1 189 ? -8.527 41.992 8.423 1.00 25.41 189 PRO A C 1
ATOM 1536 O O . PRO A 1 189 ? -7.876 43.013 8.205 1.00 25.41 189 PRO A O 1
ATOM 1539 N N . ASN A 1 190 ? -8.270 41.219 9.483 1.00 24.78 190 ASN A N 1
ATOM 1540 C CA . ASN A 1 190 ? -7.310 41.543 10.548 1.00 24.78 190 ASN A CA 1
ATOM 1541 C C . ASN A 1 190 ? -6.186 40.504 10.738 1.00 24.78 190 ASN A C 1
ATOM 1543 O O . ASN A 1 190 ? -5.426 40.625 11.699 1.00 24.78 190 ASN A O 1
ATOM 1547 N N . ILE A 1 191 ? -6.055 39.499 9.867 1.00 25.30 191 ILE A N 1
ATOM 1548 C CA . ILE A 1 191 ? -5.021 38.464 10.021 1.00 25.30 191 ILE A CA 1
ATOM 1549 C C . ILE A 1 191 ? -3.653 38.991 9.546 1.00 25.30 191 ILE A C 1
ATOM 1551 O O . ILE A 1 191 ? -3.515 39.555 8.459 1.00 25.30 191 ILE A O 1
ATOM 1555 N N . LYS A 1 192 ? -2.628 38.837 10.395 1.00 22.23 192 LYS A N 1
ATOM 1556 C CA . LYS A 1 192 ? -1.222 39.182 10.131 1.00 22.23 192 LYS A CA 1
ATOM 1557 C C . LYS A 1 192 ? -0.299 38.134 10.749 1.00 22.23 192 LYS A C 1
ATOM 1559 O O . LYS A 1 192 ? -0.605 37.578 11.794 1.00 22.23 192 LYS A O 1
ATOM 1564 N N . PHE A 1 193 ? 0.849 37.923 10.114 1.00 24.86 193 PHE A N 1
ATOM 1565 C CA . PHE A 1 193 ? 1.876 36.972 10.540 1.00 24.86 193 PHE A CA 1
ATOM 1566 C C . PHE A 1 193 ? 2.874 37.600 11.523 1.00 24.86 193 PHE A C 1
ATOM 1568 O O . PHE A 1 193 ? 3.217 38.778 11.387 1.00 24.86 193 PHE A O 1
ATOM 1575 N N . ILE A 1 194 ? 3.391 36.790 12.450 1.00 24.03 194 ILE A N 1
ATOM 1576 C CA . ILE A 1 194 ? 4.526 37.101 13.333 1.00 24.03 194 ILE A CA 1
ATOM 1577 C C . ILE A 1 194 ? 5.493 35.904 13.290 1.00 24.03 194 ILE A C 1
ATOM 1579 O O . ILE A 1 194 ? 5.049 34.758 13.266 1.00 24.03 194 ILE A O 1
ATOM 1583 N N . GLU A 1 195 ? 6.804 36.162 13.233 1.00 26.19 195 GLU A N 1
ATOM 1584 C CA . GLU A 1 195 ? 7.841 35.119 13.301 1.00 26.19 195 GLU A CA 1
ATOM 1585 C C . GLU A 1 195 ? 8.073 34.612 14.735 1.00 26.19 195 GLU A C 1
ATOM 1587 O O . GLU A 1 195 ? 7.836 35.315 15.715 1.00 26.19 195 GLU A O 1
ATOM 1592 N N . ALA A 1 196 ? 8.574 33.378 14.825 1.00 36.00 196 ALA A N 1
ATOM 1593 C CA . ALA A 1 196 ? 8.813 32.595 16.036 1.00 36.00 196 ALA A CA 1
ATOM 1594 C C . ALA A 1 196 ? 9.297 33.371 17.281 1.00 36.00 196 ALA A C 1
ATOM 1596 O O . ALA A 1 196 ? 10.325 34.049 17.232 1.00 36.00 196 ALA A O 1
ATOM 1597 N N . ASN A 1 197 ? 8.617 33.145 18.418 1.00 31.47 197 ASN A N 1
ATOM 1598 C CA . ASN A 1 197 ? 9.246 32.803 19.714 1.00 31.47 197 ASN A CA 1
ATOM 1599 C C . ASN A 1 197 ? 8.259 32.556 20.875 1.00 31.47 197 ASN A C 1
ATOM 1601 O O . ASN A 1 197 ? 8.695 32.121 21.940 1.00 31.47 197 ASN A O 1
ATOM 1605 N N . GLU A 1 198 ? 6.952 32.779 20.708 1.00 32.78 198 GLU A N 1
ATOM 1606 C CA . GLU A 1 198 ? 5.950 32.465 21.741 1.00 32.78 198 GLU A CA 1
ATOM 1607 C C . GLU A 1 198 ? 5.007 31.348 21.256 1.00 32.78 198 GLU A C 1
ATOM 1609 O O . GLU A 1 198 ? 4.640 31.295 20.084 1.00 32.78 198 GLU A O 1
ATOM 1614 N N . LYS A 1 199 ? 4.718 30.379 22.138 1.00 43.34 199 LYS A N 1
ATOM 1615 C CA . LYS A 1 199 ? 3.994 29.132 21.810 1.00 43.34 199 LYS A CA 1
ATOM 1616 C C . LYS A 1 199 ? 2.497 29.370 21.517 1.00 43.34 199 LYS A C 1
ATOM 1618 O O . LYS A 1 199 ? 1.966 30.393 21.926 1.00 43.34 199 LYS A O 1
ATOM 1623 N N . ILE A 1 200 ? 1.855 28.331 20.938 1.00 30.89 200 ILE A N 1
ATOM 1624 C CA . ILE A 1 200 ? 0.407 28.078 20.658 1.00 30.89 200 ILE A CA 1
ATOM 1625 C C . ILE A 1 200 ? -0.266 29.022 19.596 1.00 30.89 200 ILE A C 1
ATOM 1627 O O . ILE A 1 200 ? 0.450 29.828 19.023 1.00 30.89 200 ILE A O 1
ATOM 1631 N N . VAL A 1 201 ? -1.548 28.953 19.147 1.00 35.84 201 VAL A N 1
ATOM 1632 C CA . VAL A 1 201 ? -2.785 28.325 19.686 1.00 35.84 201 VAL A CA 1
ATOM 1633 C C . VAL A 1 201 ? -3.936 28.085 18.645 1.00 35.84 201 VAL A C 1
ATOM 1635 O O . VAL A 1 201 ? -4.322 28.997 17.926 1.00 35.84 201 VAL A O 1
ATOM 1638 N N . ASN A 1 202 ? -4.665 26.953 18.685 1.00 35.03 202 ASN A N 1
ATOM 1639 C CA . ASN A 1 202 ? -6.109 26.851 18.321 1.00 35.03 202 ASN A CA 1
ATOM 1640 C C . ASN A 1 202 ? -6.756 25.651 19.074 1.00 35.03 202 ASN A C 1
ATOM 1642 O O . ASN A 1 202 ? -6.038 24.688 19.342 1.00 35.03 202 ASN A O 1
ATOM 1646 N N . PRO A 1 203 ? -8.049 25.645 19.493 1.00 35.59 203 PRO A N 1
ATOM 1647 C CA . PRO A 1 203 ? -8.456 24.788 20.608 1.00 35.59 203 PRO A CA 1
ATOM 1648 C C . PRO A 1 203 ? -8.966 23.384 20.245 1.00 35.59 203 PRO A C 1
ATOM 1650 O O . PRO A 1 203 ? -9.354 22.666 21.162 1.00 35.59 203 PRO A O 1
ATOM 1653 N N . LYS A 1 204 ? -8.956 22.979 18.967 1.00 39.56 204 LYS A N 1
ATOM 1654 C CA . LYS A 1 204 ? -9.280 21.601 18.523 1.00 39.56 204 LYS A CA 1
ATOM 1655 C C . LYS A 1 204 ? -8.255 20.992 17.559 1.00 39.56 204 LYS A C 1
ATOM 1657 O O . LYS A 1 204 ? -8.493 19.922 17.013 1.00 39.56 204 LYS A O 1
ATOM 1662 N N . ILE A 1 205 ? -7.164 21.710 17.298 1.00 41.44 205 ILE A N 1
ATOM 1663 C CA . ILE A 1 205 ? -6.184 21.392 16.260 1.00 41.44 205 ILE A CA 1
ATOM 1664 C C . ILE A 1 205 ? -4.802 21.702 16.830 1.00 41.44 205 ILE A C 1
ATOM 1666 O O . ILE A 1 205 ? -4.481 22.861 17.084 1.00 41.44 205 ILE A O 1
ATOM 1670 N N . GLN A 1 206 ? -3.989 20.669 17.029 1.00 40.44 206 GLN A N 1
ATOM 1671 C CA . GLN A 1 206 ? -2.585 20.799 17.412 1.00 40.44 206 GLN A CA 1
ATOM 1672 C C . GLN A 1 206 ? -1.712 20.579 16.174 1.00 40.44 206 GLN A C 1
ATOM 1674 O O . GLN A 1 206 ? -1.416 19.446 15.823 1.00 40.44 206 GLN A O 1
ATOM 1679 N N . SER A 1 207 ? -1.300 21.662 15.514 1.00 35.84 207 SER A N 1
ATOM 1680 C CA . SER A 1 207 ? -0.091 21.653 14.685 1.00 35.84 207 SER A CA 1
ATOM 1681 C C . SER A 1 207 ? 0.991 22.407 15.449 1.00 35.84 207 SER A C 1
ATOM 1683 O O . SER A 1 207 ? 0.752 23.510 15.944 1.00 35.84 207 SER A O 1
ATOM 1685 N N . ARG A 1 208 ? 2.176 21.809 15.568 1.00 33.28 208 ARG A N 1
ATOM 1686 C CA . ARG A 1 208 ? 3.329 22.365 16.283 1.00 33.28 208 ARG A CA 1
ATOM 1687 C C . ARG A 1 208 ? 4.306 23.066 15.332 1.00 33.28 208 ARG A C 1
ATOM 1689 O O . ARG A 1 208 ? 5.494 22.808 15.464 1.00 33.28 208 ARG A O 1
ATOM 1696 N N . ILE A 1 209 ? 3.844 23.836 14.336 1.00 35.91 209 ILE A N 1
ATOM 1697 C CA . ILE A 1 209 ? 4.627 24.191 13.123 1.00 35.91 209 ILE A CA 1
ATOM 1698 C C . ILE A 1 209 ? 6.121 24.476 13.401 1.00 35.91 209 ILE A C 1
ATOM 1700 O O . ILE A 1 209 ? 6.536 25.591 13.705 1.00 35.91 209 ILE A O 1
ATOM 1704 N N . GLU A 1 210 ? 6.918 23.435 13.191 1.00 35.44 210 GLU A N 1
ATOM 1705 C CA . GLU A 1 210 ? 8.362 23.419 13.012 1.00 35.44 210 GLU A CA 1
ATOM 1706 C C . GLU A 1 210 ? 8.606 22.571 11.756 1.00 35.44 210 GLU A C 1
ATOM 1708 O O . GLU A 1 210 ? 7.752 21.777 11.345 1.00 35.44 210 GLU A O 1
ATOM 1713 N N . TYR A 1 211 ? 9.727 22.801 11.077 1.00 36.75 211 TYR A N 1
ATOM 1714 C CA . TYR A 1 211 ? 9.922 22.328 9.707 1.00 36.75 211 TYR A CA 1
ATOM 1715 C C . TYR A 1 211 ? 9.817 20.795 9.570 1.00 36.75 211 TYR A C 1
ATOM 1717 O O . TYR A 1 211 ? 10.582 20.058 10.184 1.00 36.75 211 TYR A O 1
ATOM 1725 N N . ASN A 1 212 ? 8.956 20.372 8.634 1.00 46.19 212 ASN A N 1
ATOM 1726 C CA . ASN A 1 212 ? 8.698 19.005 8.153 1.00 46.19 212 ASN A CA 1
ATOM 1727 C C . ASN A 1 212 ? 7.919 18.056 9.091 1.00 46.19 212 ASN A C 1
ATOM 1729 O O . ASN A 1 212 ? 8.366 17.718 10.179 1.00 46.19 212 ASN A O 1
ATOM 1733 N N . GLY A 1 213 ? 6.817 17.500 8.562 1.00 57.09 213 GLY A N 1
ATOM 1734 C CA . GLY A 1 213 ? 6.249 16.212 8.986 1.00 57.09 213 GLY A CA 1
ATOM 1735 C C . GLY A 1 213 ? 5.602 16.194 10.371 1.00 57.09 213 GLY A C 1
ATOM 1736 O O . GLY A 1 213 ? 6.251 15.746 11.300 1.00 57.09 213 GLY A O 1
ATOM 1737 N N . GLN A 1 214 ? 4.341 16.603 10.543 1.00 65.81 214 GLN A N 1
ATOM 1738 C CA . GLN A 1 214 ? 3.693 16.657 11.870 1.00 65.81 214 GLN A CA 1
ATOM 1739 C C . GLN A 1 214 ? 2.363 15.910 11.950 1.00 65.81 214 GLN A C 1
ATOM 1741 O O . GLN A 1 214 ? 1.554 15.989 11.024 1.00 65.81 214 GLN A O 1
ATOM 1746 N N . ALA A 1 215 ? 2.115 15.244 13.078 1.00 69.19 215 ALA A N 1
ATOM 1747 C CA . ALA A 1 215 ? 0.817 14.672 13.417 1.00 69.19 215 ALA A CA 1
ATOM 1748 C C . ALA A 1 215 ? -0.083 15.699 14.122 1.00 69.19 215 ALA A C 1
ATOM 1750 O O . ALA A 1 215 ? 0.375 16.491 14.940 1.00 69.19 215 ALA A O 1
ATOM 1751 N N . VAL A 1 216 ? -1.378 15.653 13.815 1.00 68.25 216 VAL A N 1
ATOM 1752 C CA . VAL A 1 216 ? -2.425 16.514 14.373 1.00 68.25 216 VAL A CA 1
ATOM 1753 C C . VAL A 1 216 ? -3.520 15.626 14.951 1.00 68.25 216 VAL A C 1
ATOM 1755 O O . VAL A 1 216 ? -4.107 14.824 14.223 1.00 68.25 216 VAL A O 1
ATOM 1758 N N . LEU A 1 217 ? -3.805 15.771 16.246 1.00 66.25 217 LEU A N 1
ATOM 1759 C CA . LEU A 1 217 ? -4.765 14.939 16.978 1.00 66.25 217 LEU A CA 1
ATOM 1760 C C . LEU A 1 217 ? -6.098 15.667 17.219 1.00 66.25 217 LEU A C 1
ATOM 1762 O O . LEU A 1 217 ? -6.112 16.830 17.623 1.00 66.25 217 LEU A O 1
ATOM 1766 N N . TYR A 1 218 ? -7.209 14.956 17.022 1.00 69.44 218 TYR A N 1
ATOM 1767 C CA . TYR A 1 218 ? -8.584 15.419 17.225 1.00 69.44 218 TYR A CA 1
ATOM 1768 C C . TYR A 1 218 ? -9.339 14.402 18.095 1.00 69.44 218 TYR A C 1
ATOM 1770 O O . TYR A 1 218 ? -9.560 13.270 17.667 1.00 69.44 218 TYR A O 1
ATOM 1778 N N . SER A 1 219 ? -9.741 14.791 19.308 1.00 69.12 219 SER A N 1
ATOM 1779 C CA . SER A 1 219 ? -10.526 13.964 20.242 1.00 69.12 219 SER A CA 1
ATOM 1780 C C . SER A 1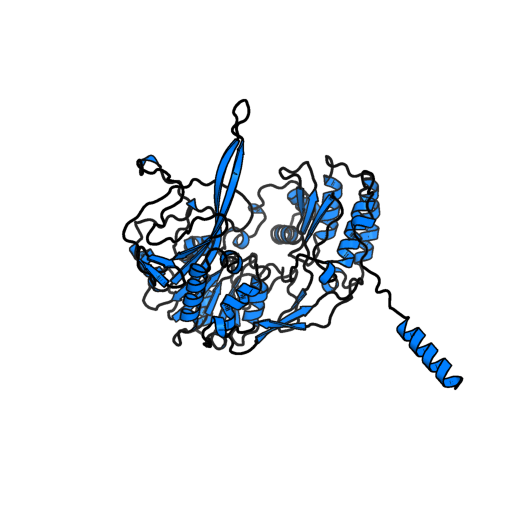 219 ? -11.166 14.838 21.321 1.00 69.12 219 SER A C 1
ATOM 1782 O O . SER A 1 219 ? -10.534 15.793 21.774 1.00 69.12 219 SER A O 1
ATOM 1784 N N . ASN A 1 220 ? -12.367 14.493 21.799 1.00 65.81 220 ASN A N 1
ATOM 1785 C CA . ASN A 1 220 ? -12.961 15.156 22.969 1.00 65.81 220 ASN A CA 1
ATOM 1786 C C . ASN A 1 220 ? -12.447 14.595 24.307 1.00 65.81 220 ASN A C 1
ATOM 1788 O O . ASN A 1 220 ? -12.825 15.122 25.356 1.00 65.81 220 ASN A O 1
ATOM 1792 N N . LYS A 1 221 ? -11.589 13.558 24.315 1.00 68.69 221 LYS A N 1
ATOM 1793 C CA . LYS A 1 221 ? -10.893 13.129 25.546 1.00 68.69 221 LYS A CA 1
ATOM 1794 C C . LYS A 1 221 ? -10.017 14.250 26.128 1.00 68.69 221 LYS A C 1
ATOM 1796 O O . LYS A 1 221 ? -9.752 14.257 27.330 1.00 68.69 221 LYS A O 1
ATOM 1801 N N . TYR A 1 222 ? -9.584 15.201 25.297 1.00 67.44 222 TYR A N 1
ATOM 1802 C CA . TYR A 1 222 ? -8.710 16.306 25.686 1.00 67.44 222 TYR A CA 1
ATOM 1803 C C . TYR A 1 222 ? -9.492 17.635 25.704 1.00 67.44 222 TYR A C 1
ATOM 1805 O O . TYR A 1 222 ? -10.247 17.907 24.769 1.00 67.44 222 TYR A O 1
ATOM 1813 N N . PRO A 1 223 ? -9.357 18.485 26.744 1.00 53.75 223 PRO A N 1
ATOM 1814 C CA . PRO A 1 223 ? -10.128 19.725 26.830 1.00 53.75 223 PRO A CA 1
ATOM 1815 C C . PRO A 1 223 ? -9.829 20.692 25.677 1.00 53.75 223 PRO A C 1
ATOM 1817 O O . PRO A 1 223 ? -8.672 20.841 25.276 1.00 53.75 223 PRO A O 1
ATOM 1820 N N . ASN A 1 224 ? -10.849 21.424 25.214 1.00 46.34 224 ASN A N 1
ATOM 1821 C CA . ASN A 1 224 ? -10.679 22.508 24.241 1.00 46.34 224 ASN A CA 1
ATOM 1822 C C . ASN A 1 224 ? -9.584 23.484 24.702 1.00 46.34 224 ASN A C 1
ATOM 1824 O O . ASN A 1 224 ? -9.627 23.985 25.826 1.00 46.34 224 ASN A O 1
ATOM 1828 N N . GLY A 1 225 ? -8.633 23.788 23.820 1.00 43.62 225 GLY A N 1
ATOM 1829 C CA . GLY A 1 225 ? -7.523 24.690 24.137 1.00 43.62 225 GLY A CA 1
ATOM 1830 C C . GLY A 1 225 ? -6.411 24.023 24.938 1.00 43.62 225 GLY A C 1
ATOM 1831 O O . GLY A 1 225 ? -5.702 24.713 25.662 1.00 43.62 225 GLY A O 1
ATOM 1832 N N . SER A 1 226 ? -6.259 22.702 24.833 1.00 47.22 226 SER A N 1
ATOM 1833 C CA . SER A 1 226 ? -5.113 21.991 25.401 1.00 47.22 226 SER A CA 1
ATOM 1834 C C . SER A 1 226 ? -4.010 21.756 24.370 1.00 47.22 226 SER A C 1
ATOM 1836 O O . SER A 1 226 ? -4.292 21.572 23.187 1.00 47.22 226 SER A O 1
ATOM 1838 N N . TYR A 1 227 ? -2.764 21.711 24.839 1.00 56.75 227 TYR A N 1
ATOM 1839 C CA . TYR A 1 227 ? -1.610 21.165 24.127 1.00 56.75 227 TYR A CA 1
ATOM 1840 C C . TYR A 1 227 ? -1.000 20.008 24.911 1.00 56.75 227 TYR A C 1
ATOM 1842 O O . TYR A 1 227 ? -1.243 19.876 26.112 1.00 56.75 227 TYR A O 1
ATOM 1850 N N . ILE A 1 228 ? -0.224 19.165 24.240 1.00 56.50 228 ILE A N 1
ATOM 1851 C CA . ILE A 1 228 ? 0.522 18.088 24.892 1.00 56.50 228 ILE A CA 1
ATOM 1852 C C . ILE A 1 228 ? 1.963 18.570 25.069 1.00 56.50 228 ILE A C 1
ATOM 1854 O O . ILE A 1 228 ? 2.505 19.241 24.195 1.00 56.50 228 ILE A O 1
ATOM 1858 N N . GLU A 1 229 ? 2.585 18.282 26.207 1.00 62.09 229 GLU A N 1
ATOM 1859 C CA . GLU A 1 229 ? 4.020 18.500 26.401 1.00 62.09 229 GLU A CA 1
ATOM 1860 C C . GLU A 1 229 ? 4.556 17.517 27.444 1.00 62.09 229 GLU A C 1
ATOM 1862 O O . GLU A 1 229 ? 4.149 17.573 28.610 1.00 62.09 229 GLU A O 1
ATOM 1867 N N . ASN A 1 230 ? 5.484 16.645 27.033 1.00 65.69 230 ASN A N 1
ATOM 1868 C CA . ASN A 1 230 ? 6.036 15.549 27.842 1.00 65.69 230 ASN A CA 1
ATOM 1869 C C . ASN A 1 230 ? 4.949 14.552 28.297 1.00 65.69 230 ASN A C 1
ATOM 1871 O O . ASN A 1 230 ? 4.829 14.255 29.489 1.00 65.69 230 ASN A O 1
ATOM 1875 N N . ASN A 1 231 ? 4.119 14.081 27.363 1.00 61.09 231 ASN A N 1
ATOM 1876 C CA . ASN A 1 231 ? 2.965 13.203 27.584 1.00 61.09 231 ASN A CA 1
ATOM 1877 C C . ASN A 1 231 ? 1.947 13.727 28.623 1.00 61.09 231 ASN A C 1
ATOM 1879 O O . ASN A 1 231 ? 1.191 12.955 29.215 1.00 61.09 231 ASN A O 1
ATOM 1883 N N . GLN A 1 232 ? 1.901 15.045 28.856 1.00 61.44 232 GLN A N 1
ATOM 1884 C CA . GLN A 1 232 ? 0.908 15.685 29.722 1.00 61.44 232 GLN A CA 1
ATOM 1885 C C . GLN A 1 232 ? 0.070 16.707 28.961 1.00 61.44 232 GLN A C 1
ATOM 1887 O O . GLN A 1 232 ? 0.599 17.572 28.267 1.00 61.44 232 GLN A O 1
ATOM 1892 N N . VAL A 1 233 ? -1.247 16.629 29.156 1.00 61.56 233 VAL A N 1
ATOM 1893 C CA . VAL A 1 233 ? -2.231 17.572 28.616 1.00 61.56 233 VAL A CA 1
ATOM 1894 C C . VAL A 1 233 ? -2.208 18.859 29.448 1.00 61.56 233 VAL A C 1
ATOM 1896 O O . VAL A 1 233 ? -2.406 18.824 30.664 1.00 61.56 233 VAL A O 1
ATOM 1899 N N . LYS A 1 234 ? -1.970 20.003 28.802 1.00 56.56 234 LYS A N 1
ATOM 1900 C CA . LYS A 1 234 ? -1.835 21.329 29.422 1.00 56.56 234 LYS A CA 1
ATOM 1901 C C . LYS A 1 234 ? -2.789 22.327 28.780 1.00 56.56 234 LYS A C 1
ATOM 1903 O O . LYS A 1 234 ? -2.843 22.425 27.562 1.00 56.56 234 LYS A O 1
ATOM 1908 N N . SER A 1 235 ? -3.513 23.100 29.585 1.00 47.94 235 SER A N 1
ATOM 1909 C CA . SER A 1 235 ? -4.445 24.126 29.092 1.00 47.94 235 SER A CA 1
ATOM 1910 C C . SER A 1 235 ? -3.750 25.410 28.630 1.00 47.94 235 SER A C 1
ATOM 1912 O O . SER A 1 235 ? -2.676 25.768 29.116 1.00 47.94 235 SER A O 1
ATOM 1914 N N . VAL A 1 236 ? -4.425 26.138 27.743 1.00 41.62 236 VAL A N 1
ATOM 1915 C CA . VAL A 1 236 ? -4.014 27.434 27.202 1.00 41.62 236 VAL A CA 1
ATOM 1916 C C . VAL A 1 236 ? -5.058 28.509 27.520 1.00 41.62 236 VAL A C 1
ATOM 1918 O O . VAL A 1 236 ? -6.256 28.263 27.418 1.00 41.62 236 VAL A O 1
ATOM 1921 N N . ASN A 1 237 ? -4.607 29.719 27.867 1.00 34.78 237 ASN A N 1
ATOM 1922 C CA . ASN A 1 237 ? -5.471 30.799 28.369 1.00 34.78 237 ASN A CA 1
ATOM 1923 C C . ASN A 1 237 ? -5.857 31.885 27.332 1.00 34.78 237 ASN A C 1
ATOM 1925 O O . ASN A 1 237 ? -6.627 32.783 27.667 1.00 34.78 237 ASN A O 1
ATOM 1929 N N . SER A 1 238 ? -5.341 31.842 26.099 1.00 34.22 238 SER A N 1
ATOM 1930 C CA . SER A 1 238 ? -5.605 32.820 25.018 1.00 34.22 238 SER A CA 1
ATOM 1931 C C . SER A 1 238 ? -5.385 32.186 23.638 1.00 34.22 238 SER A C 1
ATOM 1933 O O . SER A 1 238 ? -4.791 31.117 23.580 1.00 34.22 238 SER A O 1
ATOM 1935 N N . LEU A 1 239 ? -5.861 32.796 22.539 1.00 31.69 239 LEU A N 1
ATOM 1936 C CA . LEU A 1 239 ? -5.849 32.194 21.192 1.00 31.69 239 LEU A CA 1
ATOM 1937 C C . LEU A 1 239 ? -5.357 33.163 20.091 1.00 31.69 239 LEU A C 1
ATOM 1939 O O . LEU A 1 239 ? -5.944 34.235 19.964 1.00 31.69 239 LEU A O 1
ATOM 1943 N N . GLU A 1 240 ? -4.378 32.780 19.260 1.00 27.81 240 GLU A N 1
ATOM 1944 C CA . GLU A 1 240 ? -3.971 33.522 18.043 1.00 27.81 240 GLU A CA 1
ATOM 1945 C C . GLU A 1 240 ? -3.841 32.583 16.829 1.00 27.81 240 GLU A C 1
ATOM 1947 O O . GLU A 1 240 ? -3.311 31.482 16.944 1.00 27.81 240 GLU A O 1
ATOM 1952 N N . ILE A 1 241 ? -4.364 33.010 15.671 1.00 29.03 241 ILE A N 1
ATOM 1953 C CA . ILE A 1 241 ? -4.592 32.171 14.479 1.00 29.03 241 ILE A CA 1
ATOM 1954 C C . ILE A 1 241 ? -3.737 32.666 13.305 1.00 29.03 241 ILE A C 1
ATOM 1956 O O . ILE A 1 241 ? -3.716 33.862 13.017 1.00 29.03 241 ILE A O 1
ATOM 1960 N N . PHE A 1 242 ? -3.111 31.736 12.579 1.00 29.44 242 PHE A N 1
ATOM 1961 C CA . PHE A 1 242 ? -2.309 32.005 11.380 1.00 29.44 242 PHE A CA 1
ATOM 1962 C C . PHE A 1 242 ? -3.031 31.542 10.102 1.00 29.44 242 PHE A C 1
ATOM 1964 O O . PHE A 1 242 ? -3.622 30.464 10.072 1.00 29.44 242 PHE A O 1
ATOM 1971 N N . GLU A 1 243 ? -2.954 32.334 9.030 1.00 26.78 243 GLU A N 1
ATOM 1972 C CA . GLU A 1 243 ? -3.407 31.943 7.685 1.00 26.78 243 GLU A CA 1
ATOM 1973 C C . GLU A 1 243 ? -2.329 31.141 6.938 1.00 26.78 243 GLU A C 1
ATOM 1975 O O . GLU A 1 243 ? -1.136 31.322 7.157 1.00 26.78 243 GLU A O 1
ATOM 1980 N N . THR A 1 244 ? -2.721 30.292 5.987 1.00 28.83 244 THR A N 1
ATOM 1981 C CA . THR A 1 244 ? -1.805 29.736 4.974 1.00 28.83 244 THR A CA 1
ATOM 1982 C C . THR A 1 244 ? -2.529 29.553 3.642 1.00 28.83 244 THR A C 1
ATOM 1984 O O . THR A 1 244 ? -3.716 29.244 3.603 1.00 28.83 244 THR A O 1
ATOM 1987 N N . TYR A 1 245 ? -1.809 29.769 2.539 1.00 28.84 245 TYR A N 1
ATOM 1988 C CA . TYR A 1 245 ? -2.300 29.586 1.169 1.00 28.84 245 TYR A CA 1
ATOM 1989 C C . TYR A 1 245 ? -1.644 28.354 0.546 1.00 28.84 245 TYR A C 1
ATOM 1991 O O . TYR A 1 245 ? -0.435 28.178 0.678 1.00 28.84 245 TYR A O 1
ATOM 1999 N N . PHE A 1 246 ? -2.422 27.544 -0.175 1.00 31.77 246 PHE A N 1
ATOM 2000 C CA . PHE A 1 246 ? -1.978 26.262 -0.732 1.00 31.77 246 PHE A CA 1
ATOM 2001 C C . PHE A 1 246 ? -2.116 26.196 -2.260 1.00 31.77 246 PHE A C 1
ATOM 2003 O O . PHE A 1 246 ? -2.882 26.946 -2.866 1.00 31.77 246 PHE A O 1
ATOM 2010 N N . ALA A 1 247 ? -1.338 25.307 -2.884 1.00 25.95 247 ALA A N 1
ATOM 2011 C CA . ALA A 1 247 ? -1.298 25.081 -4.328 1.00 25.95 247 ALA A CA 1
ATOM 2012 C C . ALA A 1 247 ? -1.489 23.589 -4.652 1.00 25.95 247 ALA A C 1
ATOM 2014 O O . ALA A 1 247 ? -1.103 22.731 -3.861 1.00 25.95 247 ALA A O 1
ATOM 2015 N N . ASN A 1 248 ? -2.072 23.295 -5.818 1.00 29.62 248 ASN A N 1
ATOM 2016 C CA . ASN A 1 248 ? -2.459 21.942 -6.233 1.00 29.62 248 ASN A CA 1
ATOM 2017 C C . ASN A 1 248 ? -1.341 21.187 -6.978 1.00 29.62 248 ASN A C 1
ATOM 2019 O O . ASN A 1 248 ? -0.654 21.761 -7.822 1.00 29.62 248 ASN A O 1
ATOM 2023 N N . GLY A 1 249 ? -1.254 19.874 -6.730 1.00 26.75 249 GLY A N 1
ATOM 2024 C CA . GLY A 1 249 ? -0.284 18.925 -7.306 1.00 26.75 249 GLY A CA 1
ATOM 2025 C C . GLY A 1 249 ? 0.558 18.259 -6.202 1.00 26.75 249 GLY A C 1
ATOM 2026 O O . GLY A 1 249 ? 0.869 18.911 -5.216 1.00 26.75 249 GLY A O 1
ATOM 2027 N N . THR A 1 250 ? 0.951 16.983 -6.267 1.00 25.19 250 THR A N 1
ATOM 2028 C CA . THR A 1 250 ? 0.968 15.999 -7.374 1.00 25.19 250 THR A CA 1
ATOM 2029 C C . THR A 1 250 ? 0.713 14.559 -6.863 1.00 25.19 250 THR A C 1
ATOM 2031 O O . THR A 1 250 ? 0.360 14.352 -5.706 1.00 25.19 250 THR A O 1
ATOM 2034 N N . ALA A 1 251 ? 0.817 13.558 -7.749 1.00 29.03 251 ALA A N 1
ATOM 2035 C CA . ALA A 1 251 ? 0.371 12.176 -7.545 1.00 29.03 251 ALA A CA 1
ATOM 2036 C C . ALA A 1 251 ? 0.904 11.460 -6.279 1.00 29.03 251 ALA A C 1
ATOM 2038 O O . ALA A 1 251 ? 2.107 11.322 -6.070 1.00 29.03 251 ALA A O 1
ATOM 2039 N N . GLY A 1 252 ? -0.036 10.915 -5.505 1.00 32.75 252 GLY A N 1
ATOM 2040 C CA . GLY A 1 252 ? 0.138 10.172 -4.253 1.00 32.75 252 GLY A CA 1
ATOM 2041 C C . GLY A 1 252 ? -1.051 10.468 -3.321 1.00 32.75 252 GLY A C 1
ATOM 2042 O O . GLY A 1 252 ? -1.901 11.281 -3.689 1.00 32.75 252 GLY A O 1
ATOM 2043 N N . PRO A 1 253 ? -1.155 9.859 -2.126 1.00 37.31 253 PRO A N 1
ATOM 2044 C CA . PRO A 1 253 ? -2.211 10.166 -1.156 1.00 37.31 253 PRO A CA 1
ATOM 2045 C C . PRO A 1 253 ? -1.907 11.474 -0.392 1.00 37.31 253 PRO A C 1
ATOM 2047 O O . PRO A 1 253 ? -1.888 11.489 0.835 1.00 37.31 253 PRO A O 1
ATOM 2050 N N . TYR A 1 254 ? -1.620 12.547 -1.133 1.00 37.31 254 TYR A N 1
ATOM 2051 C CA . TYR A 1 254 ? -1.375 13.900 -0.637 1.00 37.31 254 TYR A CA 1
ATOM 2052 C C . TYR A 1 254 ? -2.642 14.733 -0.857 1.00 37.31 254 TYR A C 1
ATOM 2054 O O . TYR A 1 254 ? -3.128 14.829 -1.983 1.00 37.31 254 TYR A O 1
ATOM 2062 N N . TYR A 1 255 ? -3.165 15.344 0.202 1.00 42.31 255 TYR A N 1
ATOM 2063 C CA . TYR A 1 255 ? -4.431 16.083 0.184 1.00 42.31 255 TYR A CA 1
ATOM 2064 C C . TYR A 1 255 ? -4.226 17.471 0.804 1.00 42.31 255 TYR A C 1
ATOM 2066 O O . TYR A 1 255 ? -3.646 17.548 1.886 1.00 42.31 255 TYR A O 1
ATOM 2074 N N . PRO A 1 256 ? -4.628 18.579 0.167 1.00 37.97 256 PRO A N 1
ATOM 2075 C CA . PRO A 1 256 ? -4.242 19.907 0.636 1.00 37.97 256 PRO A CA 1
ATOM 2076 C C . PRO A 1 256 ? -4.910 20.292 1.969 1.00 37.97 256 PRO A C 1
ATOM 2078 O O . PRO A 1 256 ? -6.060 19.964 2.249 1.00 37.97 256 PRO A O 1
ATOM 2081 N N . LEU A 1 257 ? -4.180 21.029 2.814 1.00 38.84 257 LEU A N 1
ATOM 2082 C CA . LEU A 1 257 ? -4.656 21.455 4.144 1.00 38.84 257 LEU A CA 1
ATOM 2083 C C . LEU A 1 257 ? -5.814 22.476 4.105 1.00 38.84 257 LEU A C 1
ATOM 2085 O O . LEU A 1 257 ? -6.493 22.664 5.113 1.00 38.84 257 LEU A O 1
ATOM 2089 N N . SER A 1 258 ? -6.094 23.071 2.937 1.00 39.22 258 SER A N 1
ATOM 2090 C CA . SER A 1 258 ? -7.288 23.893 2.646 1.00 39.22 258 SER A CA 1
ATOM 2091 C C . SER A 1 258 ? -8.622 23.164 2.818 1.00 39.22 258 SER A C 1
ATOM 2093 O O . SER A 1 258 ? -9.681 23.792 2.759 1.00 39.22 258 SER A O 1
ATOM 2095 N N . ASP A 1 259 ? -8.568 21.846 2.981 1.00 36.19 259 ASP A N 1
ATOM 2096 C CA . ASP A 1 259 ? -9.733 20.974 2.942 1.00 36.19 259 ASP A CA 1
ATOM 2097 C C . ASP A 1 259 ? -10.290 20.726 4.351 1.00 36.19 259 ASP A C 1
ATOM 2099 O O . ASP A 1 259 ? -11.352 20.138 4.522 1.00 36.19 259 ASP A O 1
ATOM 2103 N N . LEU A 1 260 ? -9.612 21.203 5.397 1.00 41.72 260 LEU A N 1
ATOM 2104 C CA . LEU A 1 260 ? -10.078 21.108 6.780 1.00 41.72 260 LEU A CA 1
ATOM 2105 C C . LEU A 1 260 ? -11.068 22.230 7.130 1.00 41.72 260 LEU A C 1
ATOM 2107 O O . LEU A 1 260 ? -10.777 23.102 7.948 1.00 41.72 260 LEU A O 1
ATOM 2111 N N . ASN A 1 261 ? -12.271 22.181 6.548 1.00 44.47 261 ASN A N 1
ATOM 2112 C CA . ASN A 1 261 ? -13.389 23.039 6.950 1.00 44.47 261 ASN A CA 1
ATOM 2113 C C . ASN A 1 261 ? -14.417 22.276 7.804 1.00 44.47 261 ASN A C 1
ATOM 2115 O O . ASN A 1 261 ? -15.428 21.764 7.319 1.00 44.47 261 ASN A O 1
ATOM 2119 N N . LEU A 1 262 ? -14.164 22.243 9.114 1.00 50.34 262 LEU A N 1
ATOM 2120 C CA . LEU A 1 262 ? -15.135 21.807 10.120 1.00 50.34 262 LEU A CA 1
ATOM 2121 C C . LEU A 1 262 ? -16.206 22.904 10.300 1.00 50.34 262 LEU A C 1
ATOM 2123 O O . LEU A 1 262 ? -16.139 23.677 11.257 1.00 50.34 262 LEU A O 1
ATOM 2127 N N . ASP A 1 263 ? -17.162 23.003 9.364 1.00 44.47 263 ASP A N 1
ATOM 2128 C CA . ASP A 1 263 ? -18.167 24.080 9.360 1.00 44.47 263 ASP A CA 1
ATOM 2129 C C . ASP A 1 263 ? -18.905 24.165 10.708 1.00 44.47 263 ASP A C 1
ATOM 2131 O O . ASP A 1 263 ? -19.571 23.229 11.166 1.00 44.47 263 ASP A O 1
ATOM 2135 N N . SER A 1 264 ? -18.827 25.361 11.296 1.00 44.88 264 SER A N 1
ATOM 2136 C CA . SER A 1 264 ? -19.549 25.823 12.482 1.00 44.88 264 SER A CA 1
ATOM 2137 C C . SER A 1 264 ? -21.004 25.345 12.591 1.00 44.88 264 SER A C 1
ATOM 2139 O O . SER A 1 264 ? -21.473 25.073 13.700 1.00 44.88 264 SER A O 1
ATOM 2141 N N . LYS A 1 265 ? -21.713 25.191 11.463 1.00 44.75 265 LYS A N 1
ATOM 2142 C CA . LYS A 1 265 ? -23.123 24.772 11.407 1.00 44.75 265 LYS A CA 1
ATOM 2143 C C . LYS A 1 265 ? -23.393 23.351 11.907 1.00 44.75 265 LYS A C 1
ATOM 2145 O O . LYS A 1 265 ? -24.540 23.060 12.224 1.00 44.75 265 LYS A O 1
ATOM 2150 N N . ASN A 1 266 ? -22.371 22.498 12.011 1.00 53.03 266 ASN A N 1
ATOM 2151 C CA . ASN A 1 266 ? -22.481 21.116 12.495 1.00 53.03 266 ASN A CA 1
ATOM 2152 C C . ASN A 1 266 ? -21.609 20.838 13.736 1.00 53.03 266 ASN A C 1
ATOM 2154 O O . ASN A 1 266 ? -21.276 19.687 14.015 1.00 53.03 266 ASN A O 1
ATOM 2158 N N . THR A 1 267 ? -21.251 21.872 14.508 1.00 55.31 267 THR A N 1
ATOM 2159 C CA . THR A 1 267 ? -20.344 21.738 15.667 1.00 55.31 267 THR A CA 1
ATOM 2160 C C . THR A 1 267 ? -20.794 20.661 16.662 1.00 55.31 267 THR A C 1
ATOM 2162 O O . THR A 1 267 ? -19.967 19.857 17.083 1.00 55.31 267 THR A O 1
ATOM 2165 N N . ASP A 1 268 ? -22.086 20.590 17.000 1.00 61.00 268 ASP A N 1
ATOM 2166 C CA . ASP A 1 268 ? -22.612 19.599 17.954 1.00 61.00 268 ASP A CA 1
ATOM 2167 C C . ASP A 1 268 ? -22.582 18.168 17.399 1.00 61.00 268 ASP A C 1
ATOM 2169 O O . ASP A 1 268 ? -22.271 17.223 18.122 1.00 61.00 268 ASP A O 1
ATOM 2173 N N . PHE A 1 269 ? -22.829 18.007 16.096 1.00 61.00 269 PHE A N 1
ATOM 2174 C CA . PHE A 1 269 ? -22.704 16.721 15.415 1.00 61.00 269 PHE A CA 1
ATOM 2175 C C . PHE A 1 269 ? -21.248 16.231 15.421 1.00 61.00 269 PHE A C 1
ATOM 2177 O O . PHE A 1 269 ? -20.972 15.115 15.864 1.00 61.00 269 PHE A O 1
ATOM 2184 N N . ILE A 1 270 ? -20.313 17.092 15.014 1.00 59.88 270 ILE A N 1
ATOM 2185 C CA . ILE A 1 270 ? -18.873 16.802 14.998 1.00 59.88 270 ILE A CA 1
ATOM 2186 C C . ILE A 1 270 ? -18.375 16.488 16.417 1.00 59.88 270 ILE A C 1
ATOM 2188 O O . ILE A 1 270 ? -17.634 15.524 16.608 1.00 59.88 270 ILE A O 1
ATOM 2192 N N . ASN A 1 271 ? -18.832 17.239 17.429 1.00 63.06 271 ASN A N 1
ATOM 2193 C CA . ASN A 1 271 ? -18.563 16.920 18.830 1.00 63.06 271 ASN A CA 1
ATOM 2194 C C . ASN A 1 271 ? -19.063 15.508 19.177 1.00 63.06 271 ASN A C 1
ATOM 2196 O O . ASN A 1 271 ? -18.281 14.730 19.708 1.00 63.06 271 ASN A O 1
ATOM 2200 N N . SER A 1 272 ? -20.309 15.149 18.841 1.00 64.88 272 SER A N 1
ATOM 2201 C CA . SER A 1 272 ? -20.874 13.831 19.183 1.00 64.88 272 SER A CA 1
ATOM 2202 C C . SER A 1 272 ? -20.070 12.647 18.622 1.00 64.88 272 SER A C 1
ATOM 2204 O O . SER A 1 272 ? -19.990 11.604 19.267 1.00 64.88 272 SER A O 1
ATOM 2206 N N . ILE A 1 273 ? -19.418 12.812 17.461 1.00 65.81 273 ILE A N 1
ATOM 2207 C CA . ILE A 1 273 ? -18.488 11.809 16.919 1.00 65.81 273 ILE A CA 1
ATOM 2208 C C . ILE A 1 273 ? -17.251 11.718 17.824 1.00 65.81 273 ILE A C 1
ATOM 2210 O O . ILE A 1 273 ? -16.958 10.663 18.385 1.00 65.81 273 ILE A O 1
ATOM 2214 N N . PHE A 1 274 ? -16.548 12.831 18.042 1.00 70.88 274 PHE A N 1
ATOM 2215 C CA . PHE A 1 274 ? -15.282 12.838 18.786 1.00 70.88 274 PHE A CA 1
ATOM 2216 C C . PHE A 1 274 ? -15.411 12.577 20.305 1.00 70.88 274 PHE A C 1
ATOM 2218 O O . PHE A 1 274 ? -14.401 12.514 20.999 1.00 70.88 274 PHE A O 1
ATOM 2225 N N . GLU A 1 275 ? -16.619 12.349 20.840 1.00 68.38 275 GLU A N 1
ATOM 2226 C CA . GLU A 1 275 ? -16.827 11.750 22.175 1.00 68.38 275 GLU A CA 1
ATOM 2227 C C . GLU A 1 275 ? -16.335 10.297 22.279 1.00 68.38 275 GLU A C 1
ATOM 2229 O O . GLU A 1 275 ? -16.117 9.791 23.381 1.00 68.38 275 GLU A O 1
ATOM 2234 N N . THR A 1 276 ? -16.237 9.592 21.149 1.00 71.62 276 THR A N 1
ATOM 2235 C CA . THR A 1 276 ? -15.942 8.144 21.098 1.00 71.62 276 THR A CA 1
ATOM 2236 C C . THR A 1 276 ? -14.944 7.739 20.025 1.00 71.62 276 THR A C 1
ATOM 2238 O O . THR A 1 276 ? -14.639 6.555 19.876 1.00 71.62 276 THR A O 1
ATOM 2241 N N . TRP A 1 277 ? -14.445 8.728 19.294 1.00 82.25 277 TRP A N 1
ATOM 2242 C CA . TRP A 1 277 ? -13.549 8.577 18.165 1.00 82.25 277 TRP A CA 1
ATOM 2243 C C . TRP A 1 277 ? -12.402 9.568 18.328 1.00 82.25 277 TRP A C 1
ATOM 2245 O O . TRP A 1 277 ? -12.598 10.677 18.825 1.00 82.25 277 TRP A O 1
ATOM 2255 N N . THR A 1 278 ? -11.224 9.168 17.875 1.00 77.88 278 THR A N 1
ATOM 2256 C CA . THR A 1 278 ? -10.016 9.982 17.826 1.00 77.88 278 THR A CA 1
ATOM 2257 C C . THR A 1 278 ? -9.482 9.924 16.394 1.00 77.88 278 THR A C 1
ATOM 2259 O O . THR A 1 278 ? -9.296 8.843 15.836 1.00 77.88 278 THR A O 1
ATOM 2262 N N . LEU A 1 279 ? -9.246 11.086 15.783 1.00 79.56 279 LEU A N 1
ATOM 2263 C CA . LEU A 1 279 ? -8.644 11.220 14.454 1.00 79.56 279 LEU A CA 1
ATOM 2264 C C . LEU A 1 279 ? -7.224 11.775 14.594 1.00 79.56 279 LEU A C 1
ATOM 2266 O O . LEU A 1 279 ? -7.013 12.796 15.242 1.00 79.56 279 LEU A O 1
ATOM 2270 N N . CYS A 1 280 ? -6.267 11.131 13.941 1.00 81.00 280 CYS A N 1
ATOM 2271 C CA . CYS A 1 280 ? -4.907 11.609 13.751 1.00 81.00 280 CYS A CA 1
ATOM 2272 C C . CYS A 1 280 ? -4.669 11.891 12.260 1.00 81.00 280 CYS A C 1
ATOM 2274 O O . CYS A 1 280 ? -4.920 11.035 11.406 1.00 81.00 280 CYS A O 1
ATOM 2276 N N . LEU A 1 281 ? -4.164 13.086 11.948 1.00 78.44 281 LEU A N 1
ATOM 2277 C CA . LEU A 1 281 ? -3.774 13.506 10.601 1.00 78.44 281 LEU A CA 1
ATOM 2278 C C . LEU A 1 281 ? -2.266 13.742 10.547 1.00 78.44 281 LEU A C 1
ATOM 2280 O O . LEU A 1 281 ? -1.759 14.596 11.264 1.00 78.44 281 LEU A O 1
ATOM 2284 N N . GLY A 1 282 ? -1.548 13.022 9.689 1.00 72.56 282 GLY A N 1
ATOM 2285 C CA . GLY A 1 282 ? -0.130 13.294 9.432 1.00 72.56 282 GLY A CA 1
ATOM 2286 C C . GLY A 1 282 ? 0.026 14.265 8.267 1.00 72.56 282 GLY A C 1
ATOM 2287 O O . GLY A 1 282 ? -0.576 14.063 7.213 1.00 72.56 282 GLY A O 1
ATOM 2288 N N . THR A 1 283 ? 0.828 15.312 8.441 1.00 69.81 283 THR A N 1
ATOM 2289 C CA . THR A 1 283 ? 0.968 16.439 7.507 1.00 69.81 283 THR A CA 1
ATOM 2290 C C . THR A 1 283 ? 2.420 16.644 7.079 1.00 69.81 283 THR A C 1
ATOM 2292 O O . THR A 1 283 ? 3.327 16.531 7.896 1.00 69.81 283 THR A O 1
ATOM 2295 N N . SER A 1 284 ? 2.678 16.977 5.814 1.00 63.84 284 SER A N 1
ATOM 2296 C CA . SER A 1 284 ? 3.987 17.473 5.361 1.00 63.84 284 SER A CA 1
ATOM 2297 C C . SER A 1 284 ? 3.912 18.923 4.922 1.00 63.84 284 SER A C 1
ATOM 2299 O O . SER A 1 284 ? 2.880 19.366 4.426 1.00 63.84 284 SER A O 1
ATOM 2301 N N . TYR A 1 285 ? 5.045 19.610 5.007 1.00 61.38 285 TYR A N 1
ATOM 2302 C CA . TYR A 1 285 ? 5.243 20.974 4.540 1.00 61.38 285 TYR A CA 1
ATOM 2303 C C . TYR A 1 285 ? 6.382 21.002 3.518 1.00 61.38 285 TYR A C 1
ATOM 2305 O O . TYR A 1 285 ? 7.377 20.302 3.697 1.00 61.38 285 TYR A O 1
ATOM 2313 N N . GLN A 1 286 ? 6.250 21.810 2.470 1.00 55.88 286 GLN A N 1
ATOM 2314 C CA . GLN A 1 286 ? 7.283 22.012 1.460 1.00 55.88 286 GLN A CA 1
ATOM 2315 C C . GLN A 1 286 ? 7.402 23.501 1.114 1.00 55.88 286 GLN A C 1
ATOM 2317 O O . GLN A 1 286 ? 6.434 24.144 0.715 1.00 55.88 286 GLN A O 1
ATOM 2322 N N . GLU A 1 287 ? 8.614 24.047 1.223 1.00 58.62 287 GLU A N 1
ATOM 2323 C CA . GLU A 1 287 ? 8.969 25.323 0.597 1.00 58.62 287 GLU A CA 1
ATOM 2324 C C . GLU A 1 287 ? 9.433 25.067 -0.844 1.00 58.62 287 GLU A C 1
ATOM 2326 O O . GLU A 1 287 ? 10.210 24.146 -1.103 1.00 58.62 287 GLU A O 1
ATOM 2331 N N . TYR A 1 288 ? 8.987 25.898 -1.783 1.00 57.22 288 TYR A N 1
ATOM 2332 C CA . TYR A 1 288 ? 9.490 25.913 -3.152 1.00 57.22 288 TYR A CA 1
ATOM 2333 C C . TYR A 1 288 ? 9.575 27.341 -3.698 1.00 57.22 288 TYR A C 1
ATOM 2335 O O . TYR A 1 288 ? 8.915 28.263 -3.217 1.00 57.22 288 TYR A O 1
ATOM 2343 N N . LEU A 1 289 ? 10.411 27.537 -4.717 1.00 60.41 289 LEU A N 1
ATOM 2344 C CA . LEU A 1 289 ? 10.509 28.801 -5.439 1.00 60.41 289 LEU A CA 1
ATOM 2345 C C . LEU A 1 289 ? 9.592 28.752 -6.661 1.00 60.41 289 LEU A C 1
ATOM 2347 O O . LEU A 1 289 ? 9.812 27.956 -7.570 1.00 60.41 289 LEU A O 1
ATOM 2351 N N . GLU A 1 290 ? 8.582 29.615 -6.695 1.00 59.66 290 GLU A N 1
ATOM 2352 C CA . GLU A 1 290 ? 7.775 29.846 -7.890 1.00 59.66 290 GLU A CA 1
ATOM 2353 C C . GLU A 1 290 ? 8.387 30.993 -8.699 1.00 59.66 290 GLU A C 1
ATOM 2355 O O . GLU A 1 290 ? 8.684 32.057 -8.151 1.00 59.66 290 GLU A O 1
ATOM 2360 N N . ALA A 1 291 ? 8.584 30.779 -10.000 1.00 63.41 291 ALA A N 1
ATOM 2361 C CA . ALA A 1 291 ? 8.993 31.836 -10.916 1.00 63.41 291 ALA A CA 1
ATOM 2362 C C . ALA A 1 291 ? 7.802 32.761 -11.207 1.00 63.41 291 ALA A C 1
ATOM 2364 O O . ALA A 1 291 ? 6.772 32.327 -11.724 1.00 63.41 291 ALA A O 1
ATOM 2365 N N . GLU A 1 292 ? 7.952 34.045 -10.908 1.00 66.50 292 GLU A N 1
ATOM 2366 C CA . GLU A 1 292 ? 7.020 35.080 -11.335 1.00 66.50 292 GLU A CA 1
ATOM 2367 C C . GLU A 1 292 ? 7.400 35.532 -12.753 1.00 66.50 292 GLU A C 1
ATOM 2369 O O . GLU A 1 292 ? 8.574 35.752 -13.055 1.00 66.50 292 GLU A O 1
ATOM 2374 N N . ASN A 1 293 ? 6.407 35.718 -13.631 1.00 68.50 293 ASN A N 1
ATOM 2375 C CA . ASN A 1 293 ? 6.604 36.199 -15.009 1.00 68.50 293 ASN A CA 1
ATOM 2376 C C . ASN A 1 293 ? 6.878 37.718 -15.067 1.00 68.50 293 ASN A C 1
ATOM 2378 O O . ASN A 1 293 ? 6.216 38.478 -15.775 1.00 68.50 293 ASN A O 1
ATOM 2382 N N . THR A 1 294 ? 7.854 38.160 -14.284 1.00 69.25 294 THR A N 1
ATOM 2383 C CA . THR A 1 294 ? 8.456 39.493 -14.285 1.00 69.25 294 THR A CA 1
ATOM 2384 C C . THR A 1 294 ? 9.682 39.512 -15.210 1.00 69.25 294 THR A C 1
ATOM 2386 O O . THR A 1 294 ? 10.141 38.475 -15.692 1.00 69.25 294 THR A O 1
ATOM 2389 N N . ASN A 1 295 ? 10.216 40.699 -15.513 1.00 60.56 295 ASN A N 1
ATOM 2390 C CA . ASN A 1 295 ? 11.466 40.831 -16.264 1.00 60.56 295 ASN A CA 1
ATOM 2391 C C . ASN A 1 295 ? 12.402 41.828 -15.549 1.00 60.56 295 ASN A C 1
ATOM 2393 O O . ASN A 1 295 ? 12.079 43.019 -15.524 1.00 60.56 295 ASN A O 1
ATOM 2397 N N . PRO A 1 296 ? 13.532 41.382 -14.961 1.00 62.72 296 PRO A N 1
ATOM 2398 C CA . PRO A 1 296 ? 14.007 39.992 -14.896 1.00 62.72 296 PRO A CA 1
ATOM 2399 C C . PRO A 1 296 ? 13.062 39.087 -14.091 1.00 62.72 296 PRO A C 1
ATOM 2401 O O . PRO A 1 296 ? 12.354 39.581 -13.219 1.00 62.72 296 PRO A O 1
ATOM 2404 N N . ILE A 1 297 ? 13.080 37.779 -14.376 1.00 61.25 297 ILE A N 1
ATOM 2405 C CA . ILE A 1 297 ? 12.288 36.769 -13.651 1.00 61.25 297 ILE A CA 1
ATOM 2406 C C . ILE A 1 297 ? 12.655 36.816 -12.164 1.00 61.25 297 ILE A C 1
ATOM 2408 O O . ILE A 1 297 ? 13.802 36.553 -11.789 1.00 61.25 297 ILE A O 1
ATOM 2412 N N . THR A 1 298 ? 11.677 37.143 -11.325 1.00 63.31 298 THR A N 1
ATOM 2413 C CA . THR A 1 298 ? 11.763 37.050 -9.866 1.00 63.31 298 THR A CA 1
ATOM 2414 C C . THR A 1 298 ? 11.291 35.678 -9.405 1.00 63.31 298 THR A C 1
ATOM 2416 O O . THR A 1 298 ? 10.451 35.045 -10.038 1.00 63.31 298 THR A O 1
ATOM 2419 N N . TYR A 1 299 ? 11.842 35.204 -8.290 1.00 61.25 299 TYR A N 1
ATOM 2420 C CA . TYR A 1 299 ? 11.387 33.978 -7.642 1.00 61.25 299 TYR A CA 1
ATOM 2421 C C . TYR A 1 299 ? 10.758 34.335 -6.306 1.00 61.25 299 TYR A C 1
ATOM 2423 O O . TYR A 1 299 ? 11.391 34.991 -5.475 1.00 61.25 299 TYR A O 1
ATOM 2431 N N . LYS A 1 300 ? 9.531 33.872 -6.086 1.00 62.44 300 LYS A N 1
ATOM 2432 C CA . LYS A 1 300 ? 8.837 34.013 -4.813 1.00 62.44 300 LYS A CA 1
ATOM 2433 C C . LYS A 1 300 ? 8.885 32.690 -4.065 1.00 62.44 300 LYS A C 1
ATOM 2435 O O . LYS A 1 300 ? 8.549 31.645 -4.620 1.00 62.44 300 LYS A O 1
ATOM 2440 N N . LYS A 1 301 ? 9.271 32.734 -2.787 1.00 55.06 301 LYS A N 1
ATOM 2441 C CA . LYS A 1 301 ? 9.065 31.602 -1.880 1.00 55.06 301 LYS A CA 1
ATOM 2442 C C . LYS A 1 301 ? 7.564 31.358 -1.736 1.00 55.06 301 LYS A C 1
ATOM 2444 O O . LYS A 1 301 ? 6.824 32.249 -1.316 1.00 55.06 301 LYS A O 1
ATOM 2449 N N . LYS A 1 302 ? 7.134 30.158 -2.105 1.00 54.09 302 LYS A N 1
ATOM 2450 C CA . LYS A 1 302 ? 5.827 29.601 -1.785 1.00 54.09 302 LYS A CA 1
ATOM 2451 C C . LYS A 1 302 ? 5.999 28.447 -0.815 1.00 54.09 302 LYS A C 1
ATOM 2453 O O . LYS A 1 302 ? 7.041 27.795 -0.758 1.00 54.09 302 LYS A O 1
ATOM 2458 N N . HIS A 1 303 ? 4.934 28.209 -0.074 1.00 52.62 303 HIS A N 1
ATOM 2459 C CA . HIS A 1 303 ? 4.837 27.147 0.903 1.00 52.62 303 HIS A CA 1
ATOM 2460 C C . HIS A 1 303 ? 3.591 26.337 0.563 1.00 52.62 303 HIS A C 1
ATOM 2462 O O . HIS A 1 303 ? 2.550 26.912 0.245 1.00 52.62 303 HIS A O 1
ATOM 2468 N N . SER A 1 304 ? 3.696 25.017 0.602 1.00 52.97 304 SER A N 1
ATOM 2469 C CA . SER A 1 304 ? 2.566 24.101 0.497 1.00 52.97 304 SER A CA 1
ATOM 2470 C C . SER A 1 304 ? 2.558 23.174 1.703 1.00 52.97 304 SER A C 1
ATOM 2472 O O . SER A 1 304 ? 3.608 22.845 2.255 1.00 52.97 304 SER A O 1
ATOM 2474 N N . ALA A 1 305 ? 1.369 22.756 2.125 1.00 53.69 305 ALA A N 1
ATOM 2475 C CA . ALA A 1 305 ? 1.220 21.719 3.125 1.00 53.69 305 ALA A CA 1
ATOM 2476 C C . ALA A 1 305 ? 0.071 20.786 2.745 1.00 53.69 305 ALA A C 1
ATOM 2478 O O . ALA A 1 305 ? -0.966 21.222 2.235 1.00 53.69 305 ALA A O 1
ATOM 2479 N N . SER A 1 306 ? 0.284 19.502 3.011 1.00 59.28 306 SER A N 1
ATOM 2480 C CA . SER A 1 306 ? -0.608 18.413 2.626 1.00 59.28 306 SER A CA 1
ATOM 2481 C C . SER A 1 306 ? -0.775 17.440 3.784 1.00 59.28 306 SER A C 1
ATOM 2483 O O . SER A 1 306 ? 0.177 17.179 4.516 1.00 59.28 306 SER A O 1
ATOM 2485 N N . ILE A 1 307 ? -1.972 16.885 3.927 1.00 70.31 307 ILE A N 1
ATOM 2486 C CA . ILE A 1 307 ? -2.266 15.691 4.710 1.00 70.31 307 ILE A CA 1
ATOM 2487 C C . ILE A 1 307 ? -1.813 14.480 3.889 1.00 70.31 307 ILE A C 1
ATOM 2489 O O . ILE A 1 307 ? -2.204 14.323 2.733 1.00 70.31 307 ILE A O 1
ATOM 2493 N N . ASN A 1 308 ? -1.002 13.624 4.501 1.00 73.38 308 ASN A N 1
ATOM 2494 C CA . ASN A 1 308 ? -0.388 12.441 3.888 1.00 73.38 308 ASN A CA 1
ATOM 2495 C C . ASN A 1 308 ? -0.808 11.138 4.585 1.00 73.38 308 ASN A C 1
ATOM 2497 O O . ASN A 1 308 ? -0.422 10.045 4.159 1.00 73.38 308 ASN A O 1
ATOM 2501 N N . LEU A 1 309 ? -1.531 11.273 5.699 1.00 83.19 309 LEU A N 1
ATOM 2502 C CA . LEU A 1 309 ? -1.996 10.200 6.560 1.00 83.19 309 LEU A CA 1
ATOM 2503 C C . LEU A 1 309 ? -3.329 10.604 7.197 1.00 83.19 309 LEU A C 1
ATOM 2505 O O . LEU A 1 309 ? -3.408 11.642 7.849 1.00 83.19 309 LEU A O 1
ATOM 2509 N N . TYR A 1 310 ? -4.329 9.737 7.068 1.00 85.38 310 TYR A N 1
ATOM 2510 C CA . TYR A 1 310 ? -5.539 9.722 7.883 1.00 85.38 310 TYR A CA 1
ATOM 2511 C C . TYR A 1 310 ? -5.522 8.465 8.741 1.00 85.38 310 TYR A C 1
ATOM 2513 O O . TYR A 1 310 ? -5.324 7.367 8.214 1.00 85.38 310 TYR A O 1
ATOM 2521 N N . SER A 1 311 ? -5.754 8.623 10.039 1.00 91.06 311 SER A N 1
ATOM 2522 C CA . SER A 1 311 ? -5.901 7.518 10.979 1.00 91.06 311 SER A CA 1
ATOM 2523 C C . SER A 1 311 ? -7.070 7.830 11.911 1.00 91.06 311 SER A C 1
ATOM 2525 O O . SER A 1 311 ? -6.971 8.742 12.726 1.00 91.06 311 SER A O 1
ATOM 2527 N N . LEU A 1 312 ? -8.204 7.148 11.747 1.00 90.06 312 LEU A N 1
ATOM 2528 C CA . LEU A 1 312 ? -9.403 7.336 12.573 1.00 90.06 312 LEU A CA 1
ATOM 2529 C C . LEU A 1 312 ? -9.651 6.061 13.380 1.00 90.06 312 LEU A C 1
ATOM 2531 O O . LEU A 1 312 ? -9.936 5.020 12.792 1.00 90.06 312 LEU A O 1
ATOM 2535 N N . ALA A 1 313 ? -9.605 6.159 14.705 1.00 92.75 313 ALA A N 1
ATOM 2536 C CA . ALA A 1 313 ? -9.952 5.086 15.630 1.00 92.75 313 ALA A CA 1
ATOM 2537 C C . ALA A 1 313 ? -11.216 5.455 16.414 1.00 92.75 313 ALA A C 1
ATOM 2539 O O . ALA A 1 313 ? -11.407 6.616 16.768 1.00 92.75 313 ALA A O 1
ATOM 2540 N N . GLY A 1 314 ? -12.071 4.488 16.734 1.00 89.81 314 GLY A N 1
ATOM 2541 C CA . GLY A 1 314 ? -13.227 4.723 17.597 1.00 89.81 314 GLY A CA 1
ATOM 2542 C C . GLY A 1 314 ? -13.938 3.448 18.023 1.00 89.81 314 GLY A C 1
ATOM 2543 O O . GLY A 1 314 ? -13.601 2.352 17.575 1.00 89.81 314 GLY A O 1
ATOM 2544 N N . ILE A 1 315 ? -14.941 3.597 18.885 1.00 87.00 315 ILE A N 1
ATOM 2545 C CA . ILE A 1 315 ? -15.888 2.528 19.215 1.00 87.00 315 ILE A CA 1
ATOM 2546 C C . ILE A 1 315 ? -17.313 3.004 18.945 1.00 87.00 315 ILE A C 1
ATOM 2548 O O . ILE A 1 315 ? -17.733 4.075 19.392 1.00 87.00 315 ILE A O 1
ATOM 2552 N N . THR A 1 316 ? -18.079 2.213 18.199 1.00 82.06 316 THR A N 1
ATOM 2553 C CA . THR A 1 316 ? -19.499 2.499 17.966 1.00 82.06 316 THR A CA 1
ATOM 2554 C C . THR A 1 316 ? -20.277 2.423 19.283 1.00 82.06 316 THR A C 1
ATOM 2556 O O . THR A 1 316 ? -20.000 1.585 20.140 1.00 82.06 316 THR A O 1
ATOM 2559 N N . LYS A 1 317 ? -21.297 3.268 19.465 1.00 70.50 317 LYS A N 1
ATOM 2560 C CA . LYS A 1 317 ? -22.201 3.209 20.627 1.00 70.50 317 LYS A CA 1
ATOM 2561 C C . LYS A 1 317 ? -23.649 3.120 20.168 1.00 70.50 317 LYS A C 1
ATOM 2563 O O . LYS A 1 317 ? -24.065 3.877 19.299 1.00 70.50 317 LYS A O 1
ATOM 2568 N N . ASN A 1 318 ? -24.435 2.280 20.846 1.00 57.25 318 ASN A N 1
ATOM 2569 C CA . ASN A 1 318 ? -25.841 1.975 20.523 1.00 57.25 318 ASN A CA 1
ATOM 2570 C C . ASN A 1 318 ? -26.795 3.190 20.433 1.00 57.25 318 ASN A C 1
ATOM 2572 O O . ASN A 1 318 ? -27.912 3.036 19.954 1.00 57.25 318 ASN A O 1
ATOM 2576 N N . ASN A 1 319 ? -26.382 4.375 20.899 1.00 47.41 319 ASN A N 1
ATOM 2577 C CA . ASN A 1 319 ? -27.212 5.585 20.960 1.00 47.41 319 ASN A CA 1
ATOM 2578 C C . ASN A 1 319 ? -26.719 6.732 20.054 1.00 47.41 319 ASN A C 1
ATOM 2580 O O . ASN A 1 319 ? -27.290 7.819 20.101 1.00 47.41 319 ASN A O 1
ATOM 2584 N N . VAL A 1 320 ? -25.663 6.535 19.254 1.00 45.34 320 VAL A N 1
ATOM 2585 C CA . VAL A 1 320 ? -25.108 7.588 18.383 1.00 45.34 320 VAL A CA 1
ATOM 2586 C C . VAL A 1 320 ? -25.704 7.452 16.981 1.00 45.34 320 VAL A C 1
ATOM 2588 O O . VAL A 1 320 ? -25.071 6.971 16.048 1.00 45.34 320 VAL A O 1
ATOM 2591 N N . SER A 1 321 ? -26.952 7.902 16.834 1.00 41.41 321 SER A N 1
ATOM 2592 C CA . SER A 1 321 ? -27.705 7.935 15.567 1.00 41.41 321 SER A CA 1
ATOM 2593 C C . SER A 1 321 ? -27.229 9.034 14.601 1.00 41.41 321 SER A C 1
ATOM 2595 O O . SER A 1 321 ? -28.040 9.624 13.887 1.00 41.41 321 SER A O 1
ATOM 2597 N N . SER A 1 322 ? -25.954 9.420 14.677 1.00 42.78 322 SER A N 1
ATOM 2598 C CA . SER A 1 322 ? -25.443 10.643 14.057 1.00 42.78 322 SER A CA 1
ATOM 2599 C C . SER A 1 322 ? -24.733 10.386 12.727 1.00 42.78 322 SER A C 1
ATOM 2601 O O . SER A 1 322 ? -24.775 11.232 11.837 1.00 42.78 322 SER A O 1
ATOM 2603 N N . VAL A 1 323 ? -24.166 9.193 12.541 1.00 49.41 323 VAL A N 1
ATOM 2604 C CA . VAL A 1 323 ? -23.744 8.708 11.224 1.00 49.41 323 VAL A CA 1
ATOM 2605 C C . VAL A 1 323 ? -24.930 7.972 10.593 1.00 49.41 323 VAL A C 1
ATOM 2607 O O . VAL A 1 323 ? -25.579 7.175 11.262 1.00 49.41 323 VAL A O 1
ATOM 2610 N N . ASN A 1 324 ? -25.241 8.241 9.319 1.00 43.91 324 ASN A N 1
ATOM 2611 C CA . ASN A 1 324 ? -26.510 7.848 8.667 1.00 43.91 324 ASN A CA 1
ATOM 2612 C C . ASN A 1 324 ? -26.771 6.331 8.517 1.00 43.91 324 ASN A C 1
ATOM 2614 O O . ASN A 1 324 ? -27.812 5.950 7.985 1.00 43.91 324 ASN A O 1
ATOM 2618 N N . ASN A 1 325 ? -25.868 5.474 8.987 1.00 51.44 325 ASN A N 1
ATOM 2619 C CA . ASN A 1 325 ? -26.024 4.025 8.989 1.00 51.44 325 ASN A CA 1
ATOM 2620 C C . ASN A 1 325 ? -26.037 3.539 10.447 1.00 51.44 325 ASN A C 1
ATOM 2622 O O . ASN A 1 325 ? -25.207 3.969 11.248 1.00 51.44 325 ASN A O 1
ATOM 2626 N N . ASN A 1 326 ? -26.952 2.624 10.788 1.00 52.25 326 ASN A N 1
ATOM 2627 C CA . ASN A 1 326 ? -27.040 2.008 12.118 1.00 52.25 326 ASN A CA 1
ATOM 2628 C C . ASN A 1 326 ? -25.853 1.058 12.362 1.00 52.25 326 ASN A C 1
ATOM 2630 O O . ASN A 1 326 ? -26.003 -0.161 12.323 1.00 52.25 326 ASN A O 1
ATOM 2634 N N . TYR A 1 327 ? -24.667 1.608 12.607 1.00 67.44 327 TYR A N 1
ATOM 2635 C CA . TYR A 1 327 ? -23.501 0.831 13.003 1.00 67.44 327 TYR A CA 1
ATOM 2636 C C . TYR A 1 327 ? -23.707 0.285 14.415 1.00 67.44 327 TYR A C 1
ATOM 2638 O O . TYR A 1 327 ? -23.785 1.046 15.383 1.00 67.44 327 TYR A O 1
ATOM 2646 N N . GLU A 1 328 ? -23.824 -1.039 14.530 1.00 64.06 328 GLU A N 1
ATOM 2647 C CA . GLU A 1 328 ? -24.104 -1.698 15.804 1.00 64.06 328 GLU A CA 1
ATOM 2648 C C . GLU A 1 328 ? -23.080 -1.327 16.876 1.00 64.06 328 GLU A C 1
ATOM 2650 O O . GLU A 1 328 ? -21.871 -1.315 16.624 1.00 64.06 328 GLU A O 1
ATOM 2655 N N . GLY A 1 329 ? -23.564 -1.037 18.085 1.00 75.69 329 GLY A N 1
ATOM 2656 C CA . GLY A 1 329 ? -22.721 -0.581 19.179 1.00 75.69 329 GLY A CA 1
ATOM 2657 C C . GLY A 1 329 ? -21.725 -1.629 19.666 1.00 75.69 329 GLY A C 1
ATOM 2658 O O . GLY A 1 329 ? -21.913 -2.840 19.520 1.00 75.69 329 GLY A O 1
ATOM 2659 N N . ASN A 1 330 ? -20.682 -1.109 20.303 1.00 87.19 330 ASN A N 1
ATOM 2660 C CA . ASN A 1 330 ? -19.541 -1.818 20.848 1.00 87.19 330 ASN A CA 1
ATOM 2661 C C . ASN A 1 330 ? -18.716 -2.545 19.772 1.00 87.19 330 ASN A C 1
ATOM 2663 O O . ASN A 1 330 ? -18.282 -3.667 19.979 1.00 87.19 330 ASN A O 1
ATOM 2667 N N . THR A 1 331 ? -18.474 -1.937 18.616 1.00 92.19 331 THR A N 1
ATOM 2668 C CA . THR A 1 331 ? -17.492 -2.437 17.640 1.00 92.19 331 THR A CA 1
ATOM 2669 C C . THR A 1 331 ? -16.341 -1.452 17.566 1.00 92.19 331 THR A C 1
ATOM 2671 O O . THR A 1 331 ? -16.573 -0.258 17.365 1.00 92.19 331 THR A O 1
ATOM 2674 N N . VAL A 1 332 ? -15.107 -1.933 17.731 1.00 95.12 332 VAL A N 1
ATOM 2675 C CA . VAL A 1 332 ? -13.920 -1.096 17.535 1.00 95.12 332 VAL A CA 1
ATOM 2676 C C . VAL A 1 332 ? -13.701 -0.939 16.037 1.00 95.12 332 VAL A C 1
ATOM 2678 O O . VAL A 1 332 ? -13.656 -1.926 15.305 1.00 95.12 332 VAL A O 1
ATOM 2681 N N . TYR A 1 333 ? -13.566 0.297 15.581 1.00 95.19 333 TYR A N 1
ATOM 2682 C CA . TYR A 1 333 ? -13.304 0.633 14.190 1.00 95.19 333 TYR A CA 1
ATOM 2683 C C . TYR A 1 333 ? -11.979 1.382 14.079 1.00 95.19 333 TYR A C 1
ATOM 2685 O O . TYR A 1 333 ? -11.677 2.257 14.893 1.00 95.19 333 TYR A O 1
ATOM 2693 N N . PHE A 1 334 ? -11.208 1.055 13.048 1.00 97.06 334 PHE A N 1
ATOM 2694 C CA . PHE A 1 334 ? -9.935 1.682 12.736 1.00 97.06 334 PHE A CA 1
ATOM 2695 C C . PHE A 1 334 ? -9.777 1.844 11.221 1.00 97.06 334 PHE A C 1
ATOM 2697 O O . PHE A 1 334 ? -9.726 0.851 10.504 1.00 97.06 334 PHE A O 1
ATOM 2704 N N . LEU A 1 335 ? -9.667 3.080 10.735 1.00 96.44 335 LEU A N 1
ATOM 2705 C CA . LEU A 1 335 ? -9.355 3.426 9.343 1.00 96.44 335 LEU A CA 1
ATOM 2706 C C . LEU A 1 335 ? -7.933 3.968 9.263 1.00 96.44 335 LEU A C 1
ATOM 2708 O O . LEU A 1 335 ? -7.600 4.889 10.005 1.00 96.44 335 LEU A O 1
ATOM 2712 N N . LEU A 1 336 ? -7.134 3.469 8.318 1.00 96.06 336 LEU A N 1
ATOM 2713 C CA . LEU A 1 336 ? -5.759 3.922 8.099 1.00 96.06 336 LEU A CA 1
ATOM 2714 C C . LEU A 1 336 ? -5.460 4.090 6.607 1.00 96.06 336 LEU A C 1
ATOM 2716 O O . LEU A 1 336 ? -5.514 3.121 5.853 1.00 96.06 336 LEU A O 1
ATOM 2720 N N . SER A 1 337 ? -5.057 5.290 6.181 1.00 93.12 337 SER A N 1
ATOM 2721 C CA . SER A 1 337 ? -4.723 5.570 4.771 1.00 93.12 337 SER A CA 1
ATOM 2722 C C . SER A 1 337 ? -3.303 5.168 4.350 1.00 93.12 337 SER A C 1
ATOM 2724 O O . SER A 1 337 ? -2.960 5.274 3.175 1.00 93.12 337 SER A O 1
ATOM 2726 N N . GLY A 1 338 ? -2.450 4.779 5.296 1.00 94.06 338 GLY A N 1
ATOM 2727 C CA . GLY A 1 338 ? -1.065 4.384 5.050 1.00 94.06 338 GLY A CA 1
ATOM 2728 C C . GLY A 1 338 ? -0.342 4.039 6.348 1.00 94.06 338 GLY A C 1
ATOM 2729 O O . GLY A 1 338 ? -0.610 4.627 7.391 1.00 94.06 338 GLY A O 1
ATOM 2730 N N . PHE A 1 339 ? 0.597 3.102 6.293 1.00 94.38 339 PHE A N 1
ATOM 2731 C CA . PHE A 1 339 ? 1.471 2.768 7.419 1.00 94.38 339 PHE A CA 1
ATOM 2732 C C . PHE A 1 339 ? 2.625 3.779 7.470 1.00 94.38 339 PHE A C 1
ATOM 2734 O O . PHE A 1 339 ? 3.724 3.505 6.988 1.00 94.38 339 PHE A O 1
ATOM 2741 N N . LYS A 1 340 ? 2.325 4.986 7.965 1.00 90.38 340 LYS A N 1
ATOM 2742 C CA . LYS A 1 340 ? 3.268 6.114 8.064 1.00 90.38 340 LYS A CA 1
ATOM 2743 C C . LYS A 1 340 ? 3.355 6.753 9.457 1.00 90.38 340 LYS A C 1
ATOM 2745 O O . LYS A 1 340 ? 3.919 7.829 9.589 1.00 90.38 340 LYS A O 1
ATOM 2750 N N . LEU A 1 341 ? 2.785 6.145 10.496 1.00 88.56 341 LEU A N 1
ATOM 2751 C CA . LEU A 1 341 ? 2.766 6.702 11.857 1.00 88.56 341 LEU A CA 1
ATOM 2752 C C . LEU A 1 341 ? 4.185 6.931 12.395 1.00 88.56 341 LEU A C 1
ATOM 2754 O O . LEU A 1 341 ? 4.457 8.005 12.928 1.00 88.56 341 LEU A O 1
ATOM 2758 N N . VAL A 1 342 ? 5.108 5.983 12.182 1.00 88.81 342 VAL A N 1
ATOM 2759 C CA . VAL A 1 342 ? 6.522 6.130 12.570 1.00 88.81 342 VAL A CA 1
ATOM 2760 C C . VAL A 1 342 ? 7.215 7.341 11.932 1.00 88.81 342 VAL A C 1
ATOM 2762 O O . VAL A 1 342 ? 8.097 7.923 12.560 1.00 88.81 342 VAL A O 1
ATOM 2765 N N . GLU A 1 343 ? 6.793 7.780 10.738 1.00 85.88 343 GLU A N 1
ATOM 2766 C CA . GLU A 1 343 ? 7.349 8.969 10.064 1.00 85.88 343 GLU A CA 1
ATOM 2767 C C . GLU A 1 343 ? 7.063 10.268 10.843 1.00 85.88 343 GLU A C 1
ATOM 2769 O O . GLU A 1 343 ? 7.779 11.253 10.673 1.00 85.88 343 GLU A O 1
ATOM 2774 N N . PHE A 1 344 ? 6.051 10.264 11.721 1.00 80.19 344 PHE A N 1
ATOM 2775 C CA . PHE A 1 344 ? 5.645 11.408 12.543 1.00 80.19 344 PHE A CA 1
ATOM 2776 C C . PHE A 1 344 ? 6.077 11.298 14.015 1.00 80.19 344 PHE A C 1
ATOM 2778 O O . PHE A 1 344 ? 5.903 12.254 14.767 1.00 80.19 344 PHE A O 1
ATOM 2785 N N . ILE A 1 345 ? 6.660 10.172 14.454 1.00 80.69 345 ILE A N 1
ATOM 2786 C CA . ILE A 1 345 ? 7.052 9.994 15.865 1.00 80.69 345 ILE A CA 1
ATOM 2787 C C . ILE A 1 345 ? 8.137 10.997 16.278 1.00 80.69 345 ILE A C 1
ATOM 2789 O O . ILE A 1 345 ? 8.029 11.588 17.341 1.00 80.69 345 ILE A O 1
ATOM 2793 N N . SER A 1 346 ? 9.157 11.263 15.455 1.00 71.44 346 SER A N 1
ATOM 2794 C CA . SER A 1 346 ? 10.268 12.153 15.855 1.00 71.44 346 SER A CA 1
ATOM 2795 C C . SER A 1 346 ? 9.881 13.626 16.048 1.00 71.44 346 SER A C 1
ATOM 2797 O O . SER A 1 346 ? 10.615 14.379 16.681 1.00 71.44 346 SER A O 1
ATOM 2799 N N . SER A 1 347 ? 8.766 14.047 15.459 1.00 67.25 347 SER A N 1
ATOM 2800 C CA . SER A 1 347 ? 8.293 15.435 15.369 1.00 67.25 347 SER A CA 1
ATOM 2801 C C . SER A 1 347 ? 6.964 15.658 16.098 1.00 67.25 347 SER A C 1
ATOM 2803 O O . SER A 1 347 ? 6.529 16.797 16.274 1.00 67.25 347 SER A O 1
ATOM 2805 N N . SER A 1 348 ? 6.291 14.579 16.498 1.00 68.88 348 SER A N 1
ATOM 2806 C CA . SER A 1 348 ? 4.983 14.586 17.160 1.00 68.88 348 SER A CA 1
ATOM 2807 C C . SER A 1 348 ? 4.831 13.360 18.077 1.00 68.88 348 SER A C 1
ATOM 2809 O O . SER A 1 348 ? 3.802 12.685 18.074 1.00 68.88 348 SER A O 1
ATOM 2811 N N . GLU A 1 349 ? 5.894 13.033 18.828 1.00 75.44 349 GLU A N 1
ATOM 2812 C CA . GLU A 1 349 ? 5.970 11.864 19.725 1.00 75.44 349 GLU A CA 1
ATOM 2813 C C . GLU A 1 349 ? 4.816 11.854 20.733 1.00 75.44 349 GLU A C 1
ATOM 2815 O O . GLU A 1 349 ? 4.159 10.831 20.912 1.00 75.44 349 GLU A O 1
ATOM 2820 N N . ASP A 1 350 ? 4.549 13.015 21.333 1.00 72.31 350 ASP A N 1
ATOM 2821 C CA . ASP A 1 350 ? 3.453 13.270 22.269 1.00 72.31 350 ASP A CA 1
ATOM 2822 C C . ASP A 1 350 ? 2.078 12.964 21.621 1.00 72.31 350 ASP A C 1
ATOM 2824 O O . ASP A 1 350 ? 1.265 12.224 22.178 1.00 72.31 350 ASP A O 1
ATOM 2828 N N . GLU A 1 351 ? 1.810 13.498 20.423 1.00 75.06 351 GLU A N 1
ATOM 2829 C CA . GLU A 1 351 ? 0.537 13.336 19.704 1.00 75.06 351 GLU A CA 1
ATOM 2830 C C . GLU A 1 351 ? 0.314 11.890 19.226 1.00 75.06 351 GLU A C 1
ATOM 2832 O O . GLU A 1 351 ? -0.782 11.344 19.386 1.00 75.06 351 GLU A O 1
ATOM 2837 N N . ILE A 1 352 ? 1.346 11.248 18.663 1.00 82.00 352 ILE A N 1
ATOM 2838 C CA . ILE A 1 352 ? 1.280 9.853 18.203 1.00 82.00 352 ILE A CA 1
ATOM 2839 C C . ILE A 1 352 ? 1.160 8.889 19.391 1.00 82.00 352 ILE A C 1
ATOM 2841 O O . ILE A 1 352 ? 0.383 7.937 19.316 1.00 82.00 352 ILE A O 1
ATOM 2845 N N . SER A 1 353 ? 1.862 9.140 20.501 1.00 82.31 353 SER A N 1
ATOM 2846 C CA . SER A 1 353 ? 1.760 8.307 21.708 1.00 82.31 353 SER A CA 1
ATOM 2847 C C . SER A 1 353 ? 0.354 8.346 22.300 1.00 82.31 353 SER A C 1
ATOM 2849 O O . SER A 1 353 ? -0.194 7.294 22.633 1.00 82.31 353 SER A O 1
ATOM 2851 N N . LEU A 1 354 ? -0.271 9.529 22.367 1.00 80.38 354 LEU A N 1
ATOM 2852 C CA . LEU A 1 354 ? -1.667 9.641 22.792 1.00 80.38 354 LEU A CA 1
ATOM 2853 C C . LEU A 1 354 ? -2.633 8.961 21.814 1.00 80.38 354 LEU A C 1
ATOM 2855 O O . LEU A 1 354 ? -3.543 8.275 22.268 1.00 80.38 354 LEU A O 1
ATOM 2859 N N . TYR A 1 355 ? -2.421 9.070 20.498 1.00 86.06 355 TYR A N 1
ATOM 2860 C CA . TYR A 1 355 ? -3.245 8.361 19.512 1.00 86.06 355 TYR A CA 1
ATOM 2861 C C . TYR A 1 355 ? -3.177 6.832 19.663 1.00 86.06 355 TYR A C 1
ATOM 2863 O O . TYR A 1 355 ? -4.202 6.147 19.638 1.00 86.06 355 TYR A O 1
ATOM 2871 N N . LEU A 1 356 ? -1.969 6.289 19.837 1.00 90.12 356 LEU A N 1
ATOM 2872 C CA . LEU A 1 356 ? -1.754 4.855 20.034 1.00 90.12 356 LEU A CA 1
ATOM 2873 C C . LEU A 1 356 ? -2.326 4.375 21.376 1.00 90.12 356 LEU A C 1
ATOM 2875 O O . LEU A 1 356 ? -2.939 3.309 21.416 1.00 90.12 356 LEU A O 1
ATOM 2879 N N . GLY A 1 357 ? -2.196 5.174 22.441 1.00 88.44 357 GLY A N 1
ATOM 2880 C CA . GLY A 1 357 ? -2.833 4.923 23.737 1.00 88.44 357 GLY A CA 1
ATOM 2881 C C . GLY A 1 357 ? -4.362 4.931 23.652 1.00 88.44 357 GLY A C 1
ATOM 2882 O O . GLY A 1 357 ? -5.009 4.001 24.123 1.00 88.44 357 GLY A O 1
ATOM 2883 N N . ASP A 1 358 ? -4.945 5.910 22.958 1.00 87.56 358 ASP A N 1
ATOM 2884 C CA . ASP A 1 358 ? -6.384 5.975 22.693 1.00 87.56 358 ASP A CA 1
ATOM 2885 C C . ASP A 1 358 ? -6.889 4.740 21.943 1.00 87.56 358 ASP A C 1
ATOM 2887 O O . ASP A 1 358 ? -7.926 4.179 22.300 1.00 87.56 358 ASP A O 1
ATOM 2891 N N . PHE A 1 359 ? -6.161 4.295 20.917 1.00 93.50 359 PHE A N 1
ATOM 2892 C CA . PHE A 1 359 ? -6.526 3.093 20.175 1.00 93.50 359 PHE A CA 1
ATOM 2893 C C . PHE A 1 359 ? -6.333 1.815 21.006 1.00 93.50 359 PHE A C 1
ATOM 2895 O O . PHE A 1 359 ? -7.138 0.890 20.893 1.00 93.50 359 PHE A O 1
ATOM 2902 N N . HIS A 1 360 ? -5.316 1.763 21.871 1.00 93.75 360 HIS A N 1
ATOM 2903 C CA . HIS A 1 360 ? -5.142 0.689 22.848 1.00 93.75 360 HIS A CA 1
ATOM 2904 C C . HIS A 1 360 ? -6.328 0.614 23.823 1.00 93.75 360 HIS A C 1
ATOM 2906 O O . HIS A 1 360 ? -6.952 -0.441 23.910 1.00 93.75 360 HIS A O 1
ATOM 2912 N N . ASP A 1 361 ? -6.725 1.728 24.453 1.00 91.44 361 ASP A N 1
ATOM 2913 C CA . ASP A 1 361 ? -7.901 1.803 25.338 1.00 91.44 361 ASP A CA 1
ATOM 2914 C C . ASP A 1 361 ? -9.163 1.235 24.666 1.00 91.44 361 ASP A C 1
ATOM 2916 O O . ASP A 1 361 ? -9.884 0.430 25.255 1.00 91.44 361 ASP A O 1
ATOM 2920 N N . LEU A 1 362 ? -9.423 1.630 23.411 1.00 92.62 362 LEU A N 1
ATOM 2921 C CA . LEU A 1 362 ? -10.572 1.149 22.635 1.00 92.62 362 LEU A CA 1
ATOM 2922 C C . LEU A 1 362 ? -10.511 -0.369 22.420 1.00 92.62 362 LEU A C 1
ATOM 2924 O O . LEU A 1 362 ? -11.525 -1.053 22.550 1.00 92.62 362 LEU A O 1
ATOM 2928 N N . LYS A 1 363 ? -9.321 -0.914 22.135 1.00 95.00 363 LYS A N 1
ATOM 2929 C CA . LYS A 1 363 ? -9.103 -2.361 21.994 1.00 95.00 363 LYS A CA 1
ATOM 2930 C C . LYS A 1 363 ? -9.218 -3.122 23.322 1.00 95.00 363 LYS A C 1
ATOM 2932 O O . LYS A 1 363 ? -9.455 -4.332 23.293 1.00 95.00 363 LYS A O 1
ATOM 2937 N N . MET A 1 364 ? -9.064 -2.452 24.462 1.00 94.31 364 MET A N 1
ATOM 2938 C CA . MET A 1 364 ? -9.196 -3.041 25.798 1.00 94.31 364 MET A CA 1
ATOM 2939 C C . MET A 1 364 ? -10.643 -3.086 26.321 1.00 94.31 364 MET A C 1
ATOM 2941 O O . MET A 1 364 ? -10.883 -3.721 27.348 1.00 94.31 364 MET A O 1
ATOM 2945 N N . ASP A 1 365 ? -11.622 -2.486 25.629 1.00 91.75 365 ASP A N 1
ATOM 2946 C CA . ASP A 1 365 ? -13.036 -2.557 26.025 1.00 91.75 365 ASP A CA 1
ATOM 2947 C C . ASP A 1 365 ? -13.560 -4.009 25.964 1.00 91.75 365 ASP A C 1
ATOM 2949 O O . ASP A 1 365 ? -13.759 -4.601 24.897 1.00 91.75 365 ASP A O 1
ATOM 2953 N N . GLU A 1 366 ? -13.808 -4.607 27.133 1.00 90.00 366 GLU A N 1
ATOM 2954 C CA . GLU A 1 366 ? -14.312 -5.981 27.247 1.00 90.00 366 GLU A CA 1
ATOM 2955 C C . GLU A 1 366 ? -15.665 -6.173 26.544 1.00 90.00 366 GLU A C 1
ATOM 2957 O O . GLU A 1 366 ? -15.932 -7.259 26.015 1.00 90.00 366 GLU A O 1
ATOM 2962 N N . SER A 1 367 ? -16.487 -5.117 26.493 1.00 90.25 367 SER A N 1
ATOM 2963 C CA . SER A 1 367 ? -17.810 -5.113 25.869 1.00 90.25 367 SER A CA 1
ATOM 2964 C C . SER A 1 367 ? -17.765 -5.048 24.342 1.00 90.25 367 SER A C 1
ATOM 2966 O O . SER A 1 367 ? -18.802 -5.266 23.708 1.00 90.25 367 SER A O 1
ATOM 2968 N N . ALA A 1 368 ? -16.591 -4.789 23.750 1.00 92.81 368 ALA A N 1
ATOM 2969 C CA . ALA A 1 368 ? -16.412 -4.769 22.308 1.00 92.81 368 ALA A CA 1
ATOM 2970 C C . ALA A 1 368 ? -16.734 -6.141 21.692 1.00 92.81 368 ALA A C 1
ATOM 2972 O O . ALA A 1 368 ? -16.159 -7.156 22.085 1.00 92.81 368 ALA A O 1
ATOM 2973 N N . LYS A 1 369 ? -17.628 -6.188 20.706 1.00 94.38 369 LYS A N 1
ATOM 2974 C CA . LYS A 1 369 ? -18.015 -7.388 19.958 1.00 94.38 369 LYS A CA 1
ATOM 2975 C C . LYS A 1 369 ? -16.909 -7.882 19.031 1.00 94.38 369 LYS A C 1
ATOM 2977 O O . LYS A 1 369 ? -16.747 -9.086 18.886 1.00 94.38 369 LYS A O 1
ATOM 2982 N N . GLY A 1 370 ? -16.138 -6.967 18.445 1.00 96.38 370 GLY A N 1
ATOM 2983 C CA . GLY A 1 370 ? -15.085 -7.265 17.478 1.00 96.38 370 GLY A CA 1
ATOM 2984 C C . GLY A 1 370 ? -14.384 -6.007 16.960 1.00 96.38 370 GLY A C 1
ATOM 2985 O O . GLY A 1 370 ? -14.585 -4.912 17.496 1.00 96.38 370 GLY A O 1
ATOM 2986 N N . LEU A 1 371 ? -13.545 -6.188 15.939 1.00 97.88 371 LEU A N 1
ATOM 2987 C CA . LEU A 1 371 ? -12.668 -5.160 15.367 1.00 97.88 371 LEU A CA 1
ATOM 2988 C C . LEU A 1 371 ? -12.841 -5.060 13.845 1.00 97.88 371 LEU A C 1
ATOM 2990 O O . LEU A 1 371 ? -12.775 -6.071 13.151 1.00 97.88 371 LEU A O 1
ATOM 2994 N N . ILE A 1 372 ? -12.988 -3.844 13.322 1.00 98.38 372 ILE A N 1
ATOM 2995 C CA . ILE A 1 372 ? -12.963 -3.536 11.887 1.00 98.38 372 ILE A CA 1
ATOM 2996 C C . ILE A 1 372 ? -11.703 -2.717 11.579 1.00 98.38 372 ILE A C 1
ATOM 2998 O O . ILE A 1 372 ? -11.491 -1.659 12.168 1.00 98.38 372 ILE A O 1
ATOM 3002 N N . ILE A 1 373 ? -10.884 -3.205 10.645 1.00 98.69 373 ILE A N 1
ATOM 3003 C CA . ILE A 1 373 ? -9.662 -2.565 10.142 1.00 98.69 373 ILE A CA 1
ATOM 3004 C C . ILE A 1 373 ? -9.905 -2.167 8.679 1.00 98.69 373 ILE A C 1
ATOM 3006 O O . ILE A 1 373 ? -9.881 -3.010 7.788 1.00 98.69 373 ILE A O 1
ATOM 3010 N N . ASP A 1 374 ? -10.151 -0.892 8.407 1.00 98.56 374 ASP A N 1
ATOM 3011 C CA . ASP A 1 374 ? -10.369 -0.370 7.058 1.00 98.56 374 ASP A CA 1
ATOM 3012 C C . ASP A 1 374 ? -9.047 0.106 6.430 1.00 98.56 374 ASP A C 1
ATOM 3014 O O . ASP A 1 374 ? -8.412 1.057 6.899 1.00 98.56 374 ASP A O 1
ATOM 3018 N N . LEU A 1 375 ? -8.624 -0.593 5.370 1.00 98.50 375 LEU A N 1
ATOM 3019 C CA . LEU A 1 375 ? -7.392 -0.358 4.609 1.00 98.50 375 LEU A CA 1
ATOM 3020 C C . LEU A 1 375 ? -7.688 0.024 3.148 1.00 98.50 375 LEU A C 1
ATOM 3022 O O . LEU A 1 375 ? -6.811 -0.082 2.281 1.00 98.50 375 LEU A O 1
ATOM 3026 N N . ARG A 1 376 ? -8.914 0.459 2.840 1.00 97.62 376 ARG A N 1
ATOM 3027 C CA . ARG A 1 376 ? -9.287 0.947 1.507 1.00 97.62 376 ARG A CA 1
ATOM 3028 C C . ARG A 1 376 ? -8.491 2.205 1.152 1.00 97.62 376 ARG A C 1
ATOM 3030 O O . ARG A 1 376 ? -8.442 3.174 1.912 1.00 97.62 376 ARG A O 1
ATOM 3037 N N . GLY A 1 377 ? -7.824 2.186 -0.001 1.00 93.50 377 GLY A N 1
ATOM 3038 C CA . GLY A 1 377 ? -6.901 3.254 -0.396 1.00 93.50 377 GLY A CA 1
ATOM 3039 C C . GLY A 1 377 ? -5.516 3.223 0.276 1.00 93.50 377 GLY A C 1
ATOM 3040 O O . GLY A 1 377 ? -4.755 4.175 0.100 1.00 93.50 377 GLY A O 1
ATOM 3041 N N . ASN A 1 378 ? -5.179 2.189 1.060 1.00 95.62 378 ASN A N 1
ATOM 3042 C CA . ASN A 1 378 ? -3.916 2.106 1.805 1.00 95.62 378 ASN A CA 1
ATOM 3043 C C . ASN A 1 378 ? -2.787 1.457 0.981 1.00 95.62 378 ASN A C 1
ATOM 3045 O O . ASN A 1 378 ? -2.655 0.233 0.931 1.00 95.62 378 ASN A O 1
ATOM 3049 N N . GLY A 1 379 ? -1.905 2.284 0.414 1.00 91.06 379 GLY A N 1
ATOM 3050 C CA . GLY A 1 379 ? -0.727 1.839 -0.350 1.00 91.06 379 GLY A CA 1
ATOM 3051 C C . GLY A 1 379 ? 0.412 1.202 0.470 1.00 91.06 379 GLY A C 1
ATOM 3052 O O . GLY A 1 379 ? 1.510 1.020 -0.053 1.00 91.06 379 GLY A O 1
ATOM 3053 N N . GLY A 1 380 ? 0.194 0.894 1.752 1.00 93.81 380 GLY A N 1
ATOM 3054 C CA . GLY A 1 380 ? 1.176 0.299 2.655 1.00 93.81 380 GLY A CA 1
ATOM 3055 C C . GLY A 1 380 ? 2.082 1.316 3.349 1.00 93.81 380 GLY A C 1
ATOM 3056 O O . GLY A 1 380 ? 1.641 2.402 3.726 1.00 93.81 380 GLY A O 1
ATOM 3057 N N . GLY A 1 381 ? 3.339 0.925 3.579 1.00 92.44 381 GLY A N 1
ATOM 3058 C CA . GLY A 1 381 ? 4.336 1.707 4.317 1.00 92.44 381 GLY A CA 1
ATOM 3059 C C . GLY A 1 381 ? 5.132 0.861 5.317 1.00 92.44 381 GLY A C 1
ATOM 3060 O O . GLY A 1 381 ? 5.408 -0.313 5.065 1.00 92.44 381 GLY A O 1
ATOM 3061 N N . ALA A 1 382 ? 5.518 1.445 6.449 1.00 92.31 382 ALA A N 1
ATOM 3062 C CA . ALA A 1 382 ? 6.469 0.874 7.394 1.00 92.31 382 ALA A CA 1
ATOM 3063 C C . ALA A 1 382 ? 5.931 -0.364 8.140 1.00 92.31 382 ALA A C 1
ATOM 3065 O O . ALA A 1 382 ? 4.878 -0.325 8.774 1.00 92.31 382 ALA A O 1
ATOM 3066 N N . ASN A 1 383 ? 6.699 -1.461 8.134 1.00 91.75 383 ASN A N 1
ATOM 3067 C CA . ASN A 1 383 ? 6.347 -2.705 8.839 1.00 91.75 383 ASN A CA 1
ATOM 3068 C C . ASN A 1 383 ? 6.166 -2.520 10.358 1.00 91.75 383 ASN A C 1
ATOM 3070 O O . ASN A 1 383 ? 5.345 -3.215 10.954 1.00 91.75 383 ASN A O 1
ATOM 3074 N N . ILE A 1 384 ? 6.910 -1.592 10.973 1.00 91.88 384 ILE A N 1
ATOM 3075 C CA . ILE A 1 384 ? 6.842 -1.316 12.416 1.00 91.88 384 ILE A CA 1
ATOM 3076 C C . ILE A 1 384 ? 5.466 -0.785 12.836 1.00 91.88 384 ILE A C 1
ATOM 3078 O O . ILE A 1 384 ? 4.961 -1.184 13.877 1.00 91.88 384 ILE A O 1
ATOM 3082 N N . ASP A 1 385 ? 4.785 -0.003 11.995 1.00 94.25 385 ASP A N 1
ATOM 3083 C CA . ASP A 1 385 ? 3.452 0.523 12.316 1.00 94.25 385 ASP A CA 1
ATOM 3084 C C . ASP A 1 385 ? 2.412 -0.587 12.485 1.00 94.25 385 ASP A C 1
ATOM 3086 O O . ASP A 1 385 ? 1.551 -0.496 13.353 1.00 94.25 385 ASP A O 1
ATOM 3090 N N . ARG A 1 386 ? 2.515 -1.683 11.718 1.00 94.81 386 ARG A N 1
ATOM 3091 C CA . ARG A 1 386 ? 1.658 -2.869 11.914 1.00 94.81 386 ARG A CA 1
ATOM 3092 C C . ARG A 1 386 ? 1.847 -3.446 13.322 1.00 94.81 386 ARG A C 1
ATOM 3094 O O . ARG A 1 386 ? 0.886 -3.905 13.932 1.00 94.81 386 ARG A O 1
ATOM 3101 N N . GLN A 1 387 ? 3.070 -3.394 13.845 1.00 93.12 387 GLN A N 1
ATOM 3102 C CA . GLN A 1 387 ? 3.399 -3.849 15.191 1.00 93.12 387 GLN A CA 1
ATOM 3103 C C . GLN A 1 387 ? 2.947 -2.857 16.277 1.00 93.12 387 GLN A C 1
ATOM 3105 O O . GLN A 1 387 ? 2.453 -3.316 17.304 1.00 93.12 387 GLN A O 1
ATOM 3110 N N . LEU A 1 388 ? 3.050 -1.540 16.036 1.00 93.50 388 LEU A N 1
ATOM 3111 C CA . LEU A 1 388 ? 2.549 -0.462 16.915 1.00 93.50 388 LEU A CA 1
ATOM 3112 C C . LEU A 1 388 ? 1.012 -0.404 16.998 1.00 93.50 388 LEU A C 1
ATOM 3114 O O . LEU A 1 388 ? 0.452 0.051 17.991 1.00 93.50 388 LEU A O 1
ATOM 3118 N N . LEU A 1 389 ? 0.320 -0.832 15.940 1.00 95.81 389 LEU A N 1
ATOM 3119 C CA . LEU A 1 389 ? -1.140 -0.785 15.858 1.00 95.81 389 LEU A CA 1
ATOM 3120 C C . LEU A 1 389 ? -1.822 -2.061 16.350 1.00 95.81 389 LEU A C 1
ATOM 3122 O O . LEU A 1 389 ? -2.936 -1.981 16.867 1.00 95.81 389 LEU A O 1
ATOM 3126 N N . PHE A 1 390 ? -1.192 -3.226 16.173 1.00 97.06 390 PHE A N 1
ATOM 3127 C CA . PHE A 1 390 ? -1.848 -4.526 16.370 1.00 97.06 390 PHE A CA 1
ATOM 3128 C C . PHE A 1 390 ? -1.042 -5.524 17.217 1.00 97.06 390 PHE A C 1
ATOM 3130 O O . PHE A 1 390 ? -1.482 -6.657 17.406 1.00 97.06 390 PHE A O 1
ATOM 3137 N N . GLY A 1 391 ? 0.133 -5.144 17.734 1.00 96.12 391 GLY A N 1
ATOM 3138 C CA . GLY A 1 391 ? 0.962 -6.030 18.560 1.00 96.12 391 GLY A CA 1
ATOM 3139 C C . GLY A 1 391 ? 0.318 -6.401 19.902 1.00 96.12 391 GLY A C 1
ATOM 3140 O O . GLY A 1 391 ? 0.574 -7.482 20.423 1.00 96.12 391 GLY A O 1
ATOM 3141 N N . ASP A 1 392 ? -0.559 -5.546 20.428 1.00 95.69 392 ASP A N 1
ATOM 3142 C CA . ASP A 1 392 ? -1.332 -5.761 21.658 1.00 95.69 392 ASP A CA 1
ATOM 3143 C C . ASP A 1 392 ? -2.507 -6.736 21.507 1.00 95.69 392 ASP A C 1
ATOM 3145 O O . ASP A 1 392 ? -3.089 -7.150 22.508 1.00 95.69 392 ASP A O 1
ATOM 3149 N N . LEU A 1 393 ? -2.846 -7.150 20.283 1.00 97.00 393 LEU A N 1
ATOM 3150 C CA . LEU A 1 393 ? -3.841 -8.197 20.036 1.00 97.00 393 LEU A CA 1
ATOM 3151 C C . LEU A 1 393 ? -3.349 -9.599 20.457 1.00 97.00 393 LEU A C 1
ATOM 3153 O O . LEU A 1 393 ? -4.133 -10.548 20.464 1.00 97.00 393 LEU A O 1
ATOM 3157 N N . PHE A 1 394 ? -2.060 -9.752 20.788 1.00 96.00 394 PHE A N 1
ATOM 3158 C CA . PHE A 1 394 ? -1.420 -11.043 21.040 1.00 96.00 394 PHE A CA 1
ATOM 3159 C C . PHE A 1 394 ? -0.542 -10.998 22.294 1.00 96.00 394 PHE A C 1
ATOM 3161 O O . PHE A 1 394 ? 0.298 -10.124 22.433 1.00 96.00 394 PHE A O 1
ATOM 3168 N N . SER A 1 395 ? -0.645 -11.989 23.183 1.00 94.19 395 SER A N 1
ATOM 3169 C CA . SER A 1 395 ? 0.225 -12.102 24.372 1.00 94.19 395 SER A CA 1
ATOM 3170 C C . SER A 1 395 ? 1.558 -12.826 24.112 1.00 94.19 395 SER A C 1
ATOM 3172 O O . SER A 1 395 ? 2.370 -13.004 25.020 1.00 94.19 395 SER A O 1
ATOM 3174 N N . SER A 1 396 ? 1.786 -13.285 22.878 1.00 94.88 396 SER A N 1
ATOM 3175 C CA . SER A 1 396 ? 3.008 -13.959 22.421 1.00 94.88 396 SER A CA 1
ATOM 3176 C C . SER A 1 396 ? 3.158 -13.802 20.897 1.00 94.88 396 SER A C 1
ATOM 3178 O O . SER A 1 396 ? 2.175 -13.447 20.244 1.00 94.88 396 SER A O 1
ATOM 3180 N N . PRO A 1 397 ? 4.344 -14.041 20.302 1.00 96.81 397 PRO A N 1
ATOM 3181 C CA . PRO A 1 397 ? 4.550 -13.864 18.863 1.00 96.81 397 PRO A CA 1
ATOM 3182 C C . PRO A 1 397 ? 3.590 -14.711 18.017 1.00 96.81 397 PRO A C 1
ATOM 3184 O O . PRO A 1 397 ? 3.577 -15.939 18.115 1.00 96.81 397 PRO A O 1
ATOM 3187 N N . PHE A 1 398 ? 2.823 -14.061 17.143 1.00 97.62 398 PHE A N 1
ATOM 3188 C CA . PHE A 1 398 ? 1.809 -14.706 16.310 1.00 97.62 398 PHE A CA 1
ATOM 3189 C C . PHE A 1 398 ? 2.297 -14.852 14.866 1.00 97.62 398 PHE A C 1
ATOM 3191 O O . PHE A 1 398 ? 2.576 -13.859 14.192 1.00 97.62 398 PHE A O 1
ATOM 3198 N N . LYS A 1 399 ? 2.425 -16.100 14.392 1.00 98.06 399 LYS A N 1
ATOM 3199 C CA . LYS A 1 399 ? 2.860 -16.419 13.022 1.00 98.06 399 LYS A CA 1
ATOM 3200 C C . LYS A 1 399 ? 1.692 -16.257 12.055 1.00 98.06 399 LYS A C 1
ATOM 3202 O O . LYS A 1 399 ? 0.727 -17.009 12.162 1.00 98.06 399 LYS A O 1
ATOM 3207 N N . PHE A 1 400 ? 1.830 -15.390 11.057 1.00 97.69 400 PHE A N 1
ATOM 3208 C CA . PHE A 1 400 ? 0.770 -15.150 10.070 1.00 97.69 400 PHE A CA 1
ATOM 3209 C C . PHE A 1 400 ? 1.176 -15.375 8.606 1.00 97.69 400 PHE A C 1
ATOM 3211 O O . PHE A 1 400 ? 0.335 -15.285 7.715 1.00 97.69 400 PHE A O 1
ATOM 3218 N N . GLY A 1 401 ? 2.442 -15.690 8.337 1.00 97.81 401 GLY A N 1
ATOM 3219 C CA . GLY A 1 401 ? 2.909 -15.932 6.976 1.00 97.81 401 GLY A CA 1
ATOM 3220 C C . GLY A 1 401 ? 4.328 -16.468 6.912 1.00 97.81 401 GLY A C 1
ATOM 3221 O O . GLY A 1 401 ? 4.884 -16.924 7.918 1.00 97.81 401 GLY A O 1
ATOM 3222 N N . TYR A 1 402 ? 4.913 -16.386 5.721 1.00 97.88 402 TYR A N 1
ATOM 3223 C CA . TYR A 1 402 ? 6.304 -16.738 5.456 1.00 97.88 402 TYR A CA 1
ATOM 3224 C C . TYR A 1 402 ? 6.966 -15.699 4.546 1.00 97.88 402 TYR A C 1
ATOM 3226 O O . TYR A 1 402 ? 6.295 -15.008 3.787 1.00 97.88 402 TYR A O 1
ATOM 3234 N N . GLN A 1 403 ? 8.293 -15.620 4.603 1.00 95.50 403 GLN A N 1
ATOM 3235 C CA . GLN A 1 403 ? 9.127 -14.830 3.708 1.00 95.50 403 GLN A CA 1
ATOM 3236 C C . GLN A 1 403 ? 10.099 -15.750 2.963 1.00 95.50 403 GLN A C 1
ATOM 3238 O O . GLN A 1 403 ? 10.724 -16.626 3.571 1.00 95.50 403 GLN A O 1
ATOM 3243 N N . ILE A 1 404 ? 10.250 -15.532 1.657 1.00 94.06 404 ILE A N 1
ATOM 3244 C CA . ILE A 1 404 ? 11.283 -16.160 0.824 1.00 94.06 404 ILE A CA 1
ATOM 3245 C C . ILE A 1 404 ? 12.247 -15.070 0.360 1.00 94.06 404 ILE A C 1
ATOM 3247 O O . ILE A 1 404 ? 11.819 -14.032 -0.137 1.00 94.06 404 ILE A O 1
ATOM 3251 N N . ASN A 1 405 ? 13.548 -15.313 0.504 1.00 91.62 405 ASN A N 1
ATOM 3252 C CA . ASN A 1 405 ? 14.605 -14.407 0.053 1.00 91.62 405 ASN A CA 1
ATOM 3253 C C . ASN A 1 405 ? 15.398 -15.065 -1.076 1.00 91.62 405 ASN A C 1
ATOM 3255 O O . ASN A 1 405 ? 15.508 -16.295 -1.120 1.00 91.62 405 ASN A O 1
ATOM 3259 N N . LYS A 1 406 ? 16.004 -14.259 -1.948 1.00 88.81 406 LYS A N 1
ATOM 3260 C CA . LYS A 1 406 ? 17.015 -14.750 -2.887 1.00 88.81 406 LYS A CA 1
ATOM 3261 C C . LYS A 1 406 ? 18.336 -14.983 -2.148 1.00 88.81 406 LYS A C 1
ATOM 3263 O O . LYS A 1 406 ? 18.714 -14.191 -1.287 1.00 88.81 406 LYS A O 1
ATOM 3268 N N . ILE A 1 407 ? 19.027 -16.083 -2.442 1.00 87.50 407 ILE A N 1
ATOM 3269 C CA . ILE A 1 407 ? 20.253 -16.486 -1.719 1.00 87.50 407 ILE A CA 1
ATOM 3270 C C . ILE A 1 407 ? 21.494 -16.607 -2.609 1.00 87.50 407 ILE A C 1
ATOM 3272 O O . ILE A 1 407 ? 22.572 -16.905 -2.099 1.00 87.50 407 ILE A O 1
ATOM 3276 N N . GLY A 1 408 ? 21.358 -16.360 -3.910 1.00 82.50 408 GLY A N 1
ATOM 3277 C CA . GLY A 1 408 ? 22.450 -16.409 -4.876 1.00 82.50 408 GLY A CA 1
ATOM 3278 C C . GLY A 1 408 ? 22.075 -15.753 -6.205 1.00 82.50 408 GLY A C 1
ATOM 3279 O O . GLY A 1 408 ? 21.007 -15.152 -6.335 1.00 82.50 408 GLY A O 1
ATOM 3280 N N . ILE A 1 409 ? 22.977 -15.834 -7.184 1.00 79.31 409 ILE A N 1
ATOM 3281 C CA . ILE A 1 409 ? 22.817 -15.177 -8.492 1.00 79.31 409 ILE A CA 1
ATOM 3282 C C . ILE A 1 409 ? 21.853 -15.911 -9.429 1.00 79.31 409 ILE A C 1
ATOM 3284 O O . ILE A 1 409 ? 21.347 -15.327 -10.385 1.00 79.31 409 ILE A O 1
ATOM 3288 N N . GLY A 1 410 ? 21.591 -17.197 -9.192 1.00 84.56 410 GLY A N 1
ATOM 3289 C CA . GLY A 1 410 ? 20.663 -17.962 -10.010 1.00 84.56 410 GLY A CA 1
ATOM 3290 C C . GLY A 1 410 ? 19.241 -17.432 -9.849 1.00 84.56 410 GLY A C 1
ATOM 3291 O O . GLY A 1 410 ? 18.769 -17.204 -8.735 1.00 84.56 410 GLY A O 1
ATOM 3292 N N . ARG A 1 411 ? 18.514 -17.275 -10.964 1.00 89.56 411 ARG A N 1
ATOM 3293 C CA . ARG A 1 411 ? 17.124 -16.781 -10.944 1.00 89.56 411 ARG A CA 1
ATOM 3294 C C . ARG A 1 411 ? 16.230 -17.577 -9.981 1.00 89.56 411 ARG A C 1
ATOM 3296 O O . ARG A 1 411 ? 15.425 -16.979 -9.284 1.00 89.56 411 ARG A O 1
ATOM 3303 N N . GLN A 1 412 ? 16.447 -18.890 -9.878 1.00 89.62 412 GLN A N 1
ATOM 3304 C CA . GLN A 1 412 ? 15.682 -19.812 -9.027 1.00 89.62 412 GLN A CA 1
ATOM 3305 C C . GLN A 1 412 ? 16.361 -20.145 -7.671 1.00 89.62 412 GLN A C 1
ATOM 3307 O O . GLN A 1 412 ? 16.002 -21.133 -7.029 1.00 89.62 412 GLN A O 1
ATOM 3312 N N . GLU A 1 413 ? 17.366 -19.377 -7.226 1.00 89.88 413 GLU A N 1
ATOM 3313 C CA . GLU A 1 413 ? 18.113 -19.641 -5.981 1.00 89.88 413 GLU A CA 1
ATOM 3314 C C . GLU A 1 413 ? 17.474 -18.956 -4.762 1.00 89.88 413 GLU A C 1
ATOM 3316 O O . GLU A 1 413 ? 17.783 -17.811 -4.418 1.00 89.88 413 GLU A O 1
ATOM 3321 N N . TYR A 1 414 ? 16.595 -19.693 -4.080 1.00 92.25 414 TYR A N 1
ATOM 3322 C CA . TYR A 1 414 ? 15.772 -19.199 -2.973 1.00 92.25 414 TYR A CA 1
ATOM 3323 C C . TYR A 1 414 ? 16.083 -19.836 -1.617 1.00 92.25 414 TYR A C 1
ATOM 3325 O O . TYR A 1 414 ? 16.458 -21.006 -1.520 1.00 92.25 414 TYR A O 1
ATOM 3333 N N . SER A 1 415 ? 15.855 -19.074 -0.544 1.00 92.56 415 SER A N 1
ATOM 3334 C CA . SER A 1 415 ? 15.810 -19.608 0.817 1.00 92.56 415 SER A CA 1
ATOM 3335 C C . SER A 1 415 ? 14.626 -20.562 0.997 1.00 92.56 415 SER A C 1
ATOM 3337 O O . SER A 1 415 ? 13.601 -20.447 0.323 1.00 92.56 415 SER A O 1
ATOM 3339 N N . LEU A 1 416 ? 14.700 -21.440 2.002 1.00 93.69 416 LEU A N 1
ATOM 3340 C CA . LEU A 1 416 ? 13.479 -22.051 2.533 1.00 93.69 416 LEU A CA 1
ATOM 3341 C C . LEU A 1 416 ? 12.543 -20.951 3.090 1.00 93.69 416 LEU A C 1
ATOM 3343 O O . LEU A 1 416 ? 13.044 -19.916 3.553 1.00 93.69 416 LEU A O 1
ATOM 3347 N N . PRO A 1 417 ? 11.209 -21.150 3.079 1.00 95.81 417 PRO A N 1
ATOM 3348 C CA . PRO A 1 417 ? 10.267 -20.182 3.635 1.00 95.81 417 PRO A CA 1
ATOM 3349 C C . PRO A 1 417 ? 10.505 -19.966 5.134 1.00 95.81 417 PRO A C 1
ATOM 3351 O O . PRO A 1 417 ? 10.349 -20.883 5.943 1.00 95.81 417 PRO A O 1
ATOM 3354 N N . SER A 1 418 ? 10.878 -18.745 5.512 1.00 95.81 418 SER A N 1
ATOM 3355 C CA . SER A 1 418 ? 11.095 -18.357 6.909 1.00 95.81 418 SER A CA 1
ATOM 3356 C C . SER A 1 418 ? 9.798 -17.811 7.511 1.00 95.81 418 SER A C 1
ATOM 3358 O O . SER A 1 418 ? 9.161 -16.985 6.865 1.00 95.81 418 SER A O 1
ATOM 3360 N N . PRO A 1 419 ? 9.362 -18.242 8.706 1.00 97.44 419 PRO A N 1
ATOM 3361 C CA . PRO A 1 419 ? 8.098 -17.790 9.287 1.00 97.44 419 PRO A CA 1
ATOM 3362 C C . PRO A 1 419 ? 8.117 -16.291 9.625 1.00 97.44 419 PRO A C 1
ATOM 3364 O O . PRO A 1 419 ? 9.072 -15.793 10.219 1.00 97.44 419 PRO A O 1
ATOM 3367 N N . VAL A 1 420 ? 7.034 -15.592 9.280 1.00 96.25 420 VAL A N 1
ATOM 3368 C CA . VAL A 1 420 ? 6.809 -14.171 9.585 1.00 96.25 420 VAL A CA 1
ATOM 3369 C C . VAL A 1 420 ? 5.823 -14.053 10.744 1.00 96.25 420 VAL A C 1
ATOM 3371 O O . VAL A 1 420 ? 4.776 -14.711 10.759 1.00 96.25 420 VAL A O 1
ATOM 3374 N N . TYR A 1 421 ? 6.166 -13.199 11.707 1.00 96.88 421 TYR A N 1
ATOM 3375 C CA . TYR A 1 421 ? 5.405 -12.972 12.931 1.00 96.88 421 TYR A CA 1
ATOM 3376 C C . TYR A 1 421 ? 5.024 -11.501 13.092 1.00 96.88 421 TYR A C 1
ATOM 3378 O O . TYR A 1 421 ? 5.709 -10.602 12.599 1.00 96.88 421 TYR A O 1
ATOM 3386 N N . ILE A 1 422 ? 3.958 -11.261 13.852 1.00 95.81 422 ILE A N 1
ATOM 3387 C CA . ILE A 1 422 ? 3.798 -10.033 14.629 1.00 95.81 422 ILE A CA 1
ATOM 3388 C C . ILE A 1 422 ? 4.220 -10.336 16.071 1.00 95.81 422 ILE A C 1
ATOM 3390 O O . ILE A 1 422 ? 3.865 -11.382 16.619 1.00 95.81 422 ILE A O 1
ATOM 3394 N N . TYR A 1 423 ? 5.023 -9.452 16.662 1.00 93.44 423 TYR A N 1
ATOM 3395 C CA . TYR A 1 423 ? 5.539 -9.608 18.020 1.00 93.44 423 TYR A CA 1
ATOM 3396 C C . TYR A 1 423 ? 4.850 -8.596 18.946 1.00 93.44 423 TYR A C 1
ATOM 3398 O O . TYR A 1 423 ? 4.785 -7.415 18.593 1.00 93.44 423 TYR A O 1
ATOM 3406 N N . PRO A 1 424 ? 4.356 -9.007 20.125 1.00 90.88 424 PRO A N 1
ATOM 3407 C CA . PRO A 1 424 ? 3.977 -8.049 21.152 1.00 90.88 424 PRO A CA 1
ATOM 3408 C C . PRO A 1 424 ? 5.199 -7.294 21.666 1.00 90.88 424 PRO A C 1
ATOM 3410 O O . PRO A 1 424 ? 6.250 -7.892 21.885 1.00 90.88 424 PRO A O 1
ATOM 3413 N N . GLU A 1 425 ? 5.017 -6.004 21.934 1.00 86.56 425 GLU A N 1
ATOM 3414 C CA . GLU A 1 425 ? 5.989 -5.144 22.616 1.00 86.56 425 GLU A CA 1
ATOM 3415 C C . GLU A 1 425 ? 5.406 -4.755 23.984 1.00 86.56 425 GLU A C 1
ATOM 3417 O O . GLU A 1 425 ? 4.689 -3.757 24.085 1.00 86.56 425 GLU A O 1
ATOM 3422 N N . PRO A 1 426 ? 5.640 -5.541 25.055 1.00 83.06 426 PRO A N 1
ATOM 3423 C CA . PRO A 1 426 ? 4.884 -5.412 26.306 1.00 83.06 426 PRO A CA 1
ATOM 3424 C C . PRO A 1 426 ? 5.012 -4.031 26.964 1.00 83.06 426 PRO A C 1
ATOM 3426 O O . PRO A 1 426 ? 4.097 -3.578 27.651 1.00 83.06 426 PRO A O 1
ATOM 3429 N N . SER A 1 427 ? 6.138 -3.348 26.743 1.00 84.62 427 SER A N 1
ATOM 3430 C CA . SER A 1 427 ? 6.408 -1.997 27.239 1.00 84.62 427 SER A CA 1
ATOM 3431 C C . SER A 1 427 ? 5.567 -0.910 26.568 1.00 84.62 427 SER A C 1
ATOM 3433 O O . SER A 1 427 ? 5.270 0.079 27.232 1.00 84.62 427 SER A O 1
ATOM 3435 N N . LEU A 1 428 ? 5.168 -1.083 25.302 1.00 80.94 428 LEU A N 1
ATOM 3436 C CA . LEU A 1 428 ? 4.333 -0.110 24.581 1.00 80.94 428 LEU A CA 1
ATOM 3437 C C . LEU A 1 428 ? 2.869 -0.138 25.041 1.00 80.94 428 LEU A C 1
ATOM 3439 O O . LEU A 1 428 ? 2.169 0.859 24.912 1.00 80.94 428 LEU A O 1
ATOM 3443 N N . TYR A 1 429 ? 2.426 -1.262 25.609 1.00 83.00 429 TYR A N 1
ATOM 3444 C CA . TYR A 1 429 ? 1.024 -1.530 25.947 1.00 83.00 429 TYR A CA 1
ATOM 3445 C C . TYR A 1 429 ? 0.808 -1.773 27.445 1.00 83.00 429 TYR A C 1
ATOM 3447 O O . TYR A 1 429 ? -0.106 -2.481 27.849 1.00 83.00 429 TYR A O 1
ATOM 3455 N N . HIS A 1 430 ? 1.704 -1.264 28.298 1.00 87.00 430 HIS A N 1
ATOM 3456 C CA . HIS A 1 430 ? 1.636 -1.415 29.761 1.00 87.00 430 HIS A CA 1
ATOM 3457 C C . HIS A 1 430 ? 1.485 -2.872 30.270 1.00 87.00 430 HIS A C 1
ATOM 3459 O O . HIS A 1 430 ? 1.003 -3.101 31.380 1.00 87.00 430 HIS A O 1
ATOM 3465 N N . ASN A 1 431 ? 1.961 -3.861 29.503 1.00 89.38 431 ASN A N 1
ATOM 3466 C CA . ASN A 1 431 ? 1.755 -5.307 29.697 1.00 89.38 431 ASN A CA 1
ATOM 3467 C C . ASN A 1 431 ? 0.280 -5.763 29.657 1.00 89.38 431 ASN A C 1
ATOM 3469 O O . ASN A 1 431 ? -0.059 -6.805 30.222 1.00 89.38 431 ASN A O 1
ATOM 3473 N N . GLN A 1 432 ? -0.589 -5.001 28.995 1.00 92.38 432 GLN A N 1
ATOM 3474 C CA . GLN A 1 432 ? -1.985 -5.337 28.735 1.00 92.38 432 GLN A CA 1
ATOM 3475 C C . GLN A 1 432 ? -2.162 -5.783 27.280 1.00 92.38 432 GLN A C 1
ATOM 3477 O O . GLN A 1 432 ? -1.476 -5.307 26.377 1.00 92.38 432 GLN A O 1
ATOM 3482 N N . TYR A 1 433 ? -3.077 -6.730 27.067 1.00 94.25 433 TYR A N 1
ATOM 3483 C CA . TYR A 1 433 ? -3.349 -7.325 25.761 1.00 94.25 433 TYR A CA 1
ATOM 3484 C C . TYR A 1 433 ? -4.852 -7.405 25.531 1.00 94.25 433 TYR A C 1
ATOM 3486 O O . TYR A 1 433 ? -5.605 -7.806 26.423 1.00 94.25 433 TYR A O 1
ATOM 3494 N N . SER A 1 434 ? -5.275 -7.060 24.321 1.00 94.88 434 SER A N 1
ATOM 3495 C CA . SER A 1 434 ? -6.673 -7.088 23.921 1.00 94.88 434 SER A CA 1
ATOM 3496 C C . SER A 1 434 ? -7.172 -8.518 23.707 1.00 94.88 434 SER A C 1
ATOM 3498 O O . SER A 1 434 ? -6.469 -9.385 23.189 1.00 94.88 434 SER A O 1
ATOM 3500 N N . SER A 1 435 ? -8.446 -8.753 24.031 1.00 93.88 435 SER A N 1
ATOM 3501 C CA . SER A 1 435 ? -9.142 -10.002 23.692 1.00 93.88 435 SER A CA 1
ATOM 3502 C C . SER A 1 435 ? -9.626 -10.064 22.234 1.00 93.88 435 SER A C 1
ATOM 3504 O O . SER A 1 435 ? -10.108 -11.116 21.805 1.00 93.88 435 SER A O 1
ATOM 3506 N N . LEU A 1 436 ? -9.507 -8.979 21.455 1.00 96.12 436 LEU A N 1
ATOM 3507 C CA . LEU A 1 436 ? -10.132 -8.850 20.132 1.00 96.12 436 LEU A CA 1
ATOM 3508 C C . LEU A 1 436 ? -9.668 -9.895 19.107 1.00 96.12 436 LEU A C 1
ATOM 3510 O O . LEU A 1 436 ? -10.487 -10.312 18.298 1.00 96.12 436 LEU A O 1
ATOM 3514 N N . ALA A 1 437 ? -8.436 -10.414 19.180 1.00 95.38 437 ALA A N 1
ATOM 3515 C CA . ALA A 1 437 ? -7.974 -11.494 18.292 1.00 95.38 437 ALA A CA 1
ATOM 3516 C C . ALA A 1 437 ? -8.782 -12.809 18.413 1.00 95.38 437 ALA A C 1
ATOM 3518 O O . ALA A 1 437 ? -8.749 -13.640 17.508 1.00 95.38 437 ALA A O 1
ATOM 3519 N N . SER A 1 438 ? -9.502 -13.005 19.526 1.00 95.56 438 SER A N 1
ATOM 3520 C CA . SER A 1 438 ? -10.395 -14.156 19.771 1.00 95.56 438 SER A CA 1
ATOM 3521 C C . SER A 1 438 ? -11.866 -13.893 19.401 1.00 95.56 438 SER A C 1
ATOM 3523 O O . SER A 1 438 ? -12.708 -14.802 19.417 1.00 95.56 438 SER A O 1
ATOM 3525 N N . LYS A 1 439 ? -12.181 -12.638 19.073 1.00 97.00 439 LYS A N 1
ATOM 3526 C CA . LYS A 1 439 ? -13.486 -12.14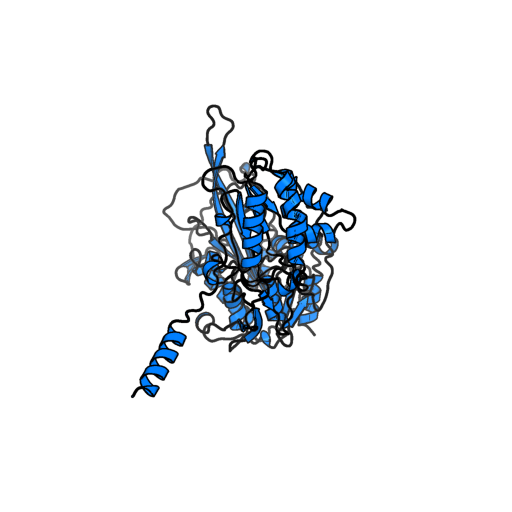2 18.630 1.00 97.00 439 LYS A CA 1
ATOM 3527 C C . LYS A 1 439 ? -13.464 -11.990 17.092 1.00 97.00 439 LYS A C 1
ATOM 3529 O O . LYS A 1 439 ? -12.406 -12.170 16.492 1.00 97.00 439 LYS A O 1
ATOM 3534 N N . PRO A 1 440 ? -14.600 -11.736 16.420 1.00 98.06 440 PRO A N 1
ATOM 3535 C CA . PRO A 1 440 ? -14.600 -11.404 14.997 1.00 98.06 440 PRO A CA 1
ATOM 3536 C C . PRO A 1 440 ? -13.681 -10.216 14.670 1.00 98.06 440 PRO A C 1
ATOM 3538 O O . PRO A 1 440 ? -13.732 -9.177 15.336 1.00 98.06 440 PRO A O 1
ATOM 3541 N N . VAL A 1 441 ? -12.854 -10.369 13.633 1.00 98.69 441 VAL A N 1
ATOM 3542 C CA . VAL A 1 441 ? -11.995 -9.308 13.090 1.00 98.69 441 VAL A CA 1
ATOM 3543 C C . VAL A 1 441 ? -12.199 -9.213 11.579 1.00 98.69 441 VAL A C 1
ATOM 3545 O O . VAL A 1 441 ? -11.887 -10.145 10.837 1.00 98.69 441 VAL A O 1
ATOM 3548 N N . ALA A 1 442 ? -12.704 -8.073 11.119 1.00 98.62 442 ALA A N 1
ATOM 3549 C CA . ALA A 1 442 ? -12.836 -7.747 9.706 1.00 98.62 442 ALA A CA 1
ATOM 3550 C C . ALA A 1 442 ? -11.668 -6.865 9.245 1.00 98.62 442 ALA A C 1
ATOM 3552 O O . ALA A 1 442 ? -11.296 -5.916 9.933 1.00 98.62 442 ALA A O 1
ATOM 3553 N N . VAL A 1 443 ? -11.145 -7.123 8.047 1.00 98.88 443 VAL A N 1
ATOM 3554 C CA . VAL A 1 443 ? -10.310 -6.177 7.297 1.00 98.88 443 VAL A CA 1
ATOM 3555 C C . VAL A 1 443 ? -11.016 -5.800 6.000 1.00 98.88 443 VAL A C 1
ATOM 3557 O O . VAL A 1 443 ? -11.410 -6.680 5.235 1.00 98.88 443 VAL A O 1
ATOM 3560 N N . ILE A 1 444 ? -11.210 -4.503 5.761 1.00 98.81 444 ILE A N 1
ATOM 3561 C CA . ILE A 1 444 ? -11.860 -3.992 4.550 1.00 98.81 444 ILE A CA 1
ATOM 3562 C C . ILE A 1 444 ? -10.784 -3.550 3.562 1.00 98.81 444 ILE A C 1
ATOM 3564 O O . ILE A 1 444 ? -9.885 -2.786 3.919 1.00 98.81 444 ILE A O 1
ATOM 3568 N N . THR A 1 445 ? -10.870 -4.036 2.325 1.00 98.69 445 THR A N 1
ATOM 3569 C CA . THR A 1 445 ? -9.854 -3.808 1.290 1.00 98.69 445 THR A CA 1
ATOM 3570 C C . THR A 1 445 ? -10.451 -3.381 -0.046 1.00 98.69 445 THR A C 1
ATOM 3572 O O . THR A 1 445 ? -11.632 -3.604 -0.317 1.00 98.69 445 THR A O 1
ATOM 3575 N N . ASN A 1 446 ? -9.616 -2.790 -0.901 1.00 97.69 446 ASN A N 1
ATOM 3576 C CA . ASN A 1 446 ? -9.906 -2.550 -2.314 1.00 97.69 446 ASN A CA 1
ATOM 3577 C C . ASN A 1 446 ? -8.624 -2.614 -3.159 1.00 97.69 446 ASN A C 1
ATOM 3579 O O . ASN A 1 446 ? -7.549 -2.894 -2.628 1.00 97.69 446 ASN A O 1
ATOM 3583 N N . ILE A 1 447 ? -8.716 -2.332 -4.463 1.00 94.94 447 ILE A N 1
ATOM 3584 C CA . ILE A 1 447 ? -7.578 -2.428 -5.396 1.00 94.94 447 ILE A CA 1
ATOM 3585 C C . ILE A 1 447 ? -6.412 -1.481 -5.052 1.00 94.94 447 ILE A C 1
ATOM 3587 O O . ILE A 1 447 ? -5.292 -1.691 -5.501 1.00 94.94 447 ILE A O 1
ATOM 3591 N N . MET A 1 448 ? -6.647 -0.461 -4.221 1.00 94.19 448 MET A N 1
ATOM 3592 C CA . MET A 1 448 ? -5.617 0.451 -3.712 1.00 94.19 448 MET A CA 1
ATOM 3593 C C . MET A 1 448 ? -5.036 0.030 -2.352 1.00 94.19 448 MET A C 1
ATOM 3595 O O . MET A 1 448 ? -4.169 0.725 -1.821 1.00 94.19 448 MET A O 1
ATOM 3599 N N . THR A 1 449 ? -5.476 -1.095 -1.782 1.00 97.56 449 THR A N 1
ATOM 3600 C CA . THR A 1 449 ? -4.788 -1.759 -0.671 1.00 97.56 449 THR A CA 1
ATOM 3601 C C . THR A 1 449 ? -3.572 -2.514 -1.221 1.00 97.56 449 THR A C 1
ATOM 3603 O O . THR A 1 449 ? -3.727 -3.447 -2.010 1.00 97.56 449 THR A O 1
ATOM 3606 N N . VAL A 1 450 ? -2.362 -2.120 -0.811 1.00 95.94 450 VAL A N 1
ATOM 3607 C CA . VAL A 1 450 ? -1.085 -2.667 -1.320 1.00 95.94 450 VAL A CA 1
ATOM 3608 C C . VAL A 1 450 ? -0.098 -2.898 -0.170 1.00 95.94 450 VAL A C 1
ATOM 3610 O O . VAL A 1 450 ? -0.212 -2.278 0.893 1.00 95.94 450 VAL A O 1
ATOM 3613 N N . SER A 1 451 ? 0.931 -3.724 -0.375 1.00 95.81 451 SER A N 1
ATOM 3614 C CA . SER A 1 451 ? 2.135 -3.750 0.468 1.00 95.81 451 SER A CA 1
ATOM 3615 C C . SER A 1 451 ? 1.797 -4.107 1.914 1.00 95.81 451 SER A C 1
ATOM 3617 O O . SER A 1 451 ? 1.117 -5.103 2.159 1.00 95.81 451 SER A O 1
ATOM 3619 N N . ASN A 1 452 ? 2.210 -3.308 2.901 1.00 95.94 452 ASN A N 1
ATOM 3620 C CA . ASN A 1 452 ? 1.873 -3.567 4.300 1.00 95.94 452 ASN A CA 1
ATOM 3621 C C . ASN A 1 452 ? 0.347 -3.627 4.568 1.00 95.94 452 ASN A C 1
ATOM 3623 O O . ASN A 1 452 ? -0.074 -4.284 5.518 1.00 95.94 452 ASN A O 1
ATOM 3627 N N . GLY A 1 453 ? -0.501 -3.039 3.712 1.00 97.31 453 GLY A N 1
ATOM 3628 C CA . GLY A 1 453 ? -1.953 -3.249 3.766 1.00 97.31 453 GLY A CA 1
ATOM 3629 C C . GLY A 1 453 ? -2.358 -4.698 3.472 1.00 97.31 453 GLY A C 1
ATOM 3630 O O . GLY A 1 453 ? -3.178 -5.284 4.179 1.00 97.31 453 GLY A O 1
ATOM 3631 N N . GLU A 1 454 ? -1.711 -5.332 2.498 1.00 97.88 454 GLU A N 1
ATOM 3632 C CA . GLU A 1 454 ? -1.926 -6.739 2.143 1.00 97.88 454 GLU A CA 1
ATOM 3633 C C . GLU A 1 454 ? -1.258 -7.691 3.138 1.00 97.88 454 GLU A C 1
ATOM 3635 O O . GLU A 1 454 ? -1.843 -8.700 3.521 1.00 97.88 454 GLU A O 1
ATOM 3640 N N . VAL A 1 455 ? -0.068 -7.350 3.641 1.00 97.81 455 VAL A N 1
ATOM 3641 C CA . VAL A 1 455 ? 0.603 -8.132 4.694 1.00 97.81 455 VAL A CA 1
ATOM 3642 C C . VAL A 1 455 ? -0.204 -8.087 6.005 1.00 97.81 455 VAL A C 1
ATOM 3644 O O . VAL A 1 455 ? -0.322 -9.100 6.694 1.00 97.81 455 VAL A O 1
ATOM 3647 N N . THR A 1 456 ? -0.845 -6.956 6.319 1.00 98.31 456 THR A N 1
ATOM 3648 C CA . THR A 1 456 ? -1.822 -6.845 7.422 1.00 98.31 456 THR A CA 1
ATOM 3649 C C . THR A 1 456 ? -3.115 -7.610 7.119 1.00 98.31 456 THR A C 1
ATOM 3651 O O . THR A 1 456 ? -3.686 -8.228 8.014 1.00 98.31 456 THR A O 1
ATOM 3654 N N . THR A 1 457 ? -3.546 -7.664 5.857 1.00 98.56 457 THR A N 1
ATOM 3655 C CA . THR A 1 457 ? -4.674 -8.511 5.434 1.00 98.56 457 THR A CA 1
ATOM 3656 C C . THR A 1 457 ? -4.368 -9.998 5.654 1.00 98.56 457 THR A C 1
ATOM 3658 O O . THR A 1 457 ? -5.197 -10.709 6.220 1.00 98.56 457 THR A O 1
ATOM 3661 N N . ASN A 1 458 ? -3.153 -10.462 5.335 1.00 98.31 458 ASN A N 1
ATOM 3662 C CA . ASN A 1 458 ? -2.695 -11.824 5.648 1.00 98.31 458 ASN A CA 1
ATOM 3663 C C . ASN A 1 458 ? -2.667 -12.083 7.166 1.00 98.31 458 ASN A C 1
ATOM 3665 O O . ASN A 1 458 ? -3.065 -13.159 7.609 1.00 98.31 458 ASN A O 1
ATOM 3669 N N . MET A 1 459 ? -2.256 -11.091 7.970 1.00 98.44 459 MET A N 1
ATOM 3670 C CA . MET A 1 459 ? -2.315 -11.161 9.436 1.00 98.44 459 MET A CA 1
ATOM 3671 C C . MET A 1 459 ? -3.741 -11.380 9.949 1.00 98.44 459 MET A C 1
ATOM 3673 O O . MET A 1 459 ? -3.951 -12.260 10.781 1.00 98.44 459 MET A O 1
ATOM 3677 N N . VAL A 1 460 ? -4.719 -10.632 9.431 1.00 98.69 460 VAL A N 1
ATOM 3678 C CA . VAL A 1 460 ? -6.128 -10.807 9.808 1.00 98.69 460 VAL A CA 1
ATOM 3679 C C . VAL A 1 460 ? -6.657 -12.156 9.325 1.00 98.69 460 VAL A C 1
ATOM 3681 O O . VAL A 1 460 ? -7.203 -12.892 10.136 1.00 98.69 460 VAL A O 1
ATOM 3684 N N . LYS A 1 461 ? -6.435 -12.549 8.063 1.00 98.44 461 LYS A N 1
ATOM 3685 C CA . LYS A 1 461 ? -6.885 -13.850 7.517 1.00 98.44 461 LYS A CA 1
ATOM 3686 C C . LYS A 1 461 ? -6.268 -15.073 8.221 1.00 98.44 461 LYS A C 1
ATOM 3688 O O . LYS A 1 461 ? -6.798 -16.172 8.081 1.00 98.44 461 LYS A O 1
ATOM 3693 N N . ALA A 1 462 ? -5.177 -14.905 8.974 1.00 98.31 462 ALA A N 1
ATOM 3694 C CA . ALA A 1 462 ? -4.588 -15.954 9.808 1.00 98.31 462 ALA A CA 1
ATOM 3695 C C . ALA A 1 462 ? -5.288 -16.137 11.175 1.00 98.31 462 ALA A C 1
ATOM 3697 O O . ALA A 1 462 ? -5.046 -17.142 11.846 1.00 98.31 462 ALA A O 1
ATOM 3698 N N . LEU A 1 463 ? -6.138 -15.195 11.606 1.00 98.31 463 LEU A N 1
ATOM 3699 C CA . LEU A 1 463 ? -6.955 -15.319 12.819 1.00 98.31 463 LEU A CA 1
ATOM 3700 C C . LEU A 1 463 ? -8.104 -16.316 12.607 1.00 98.31 463 LEU A C 1
ATOM 3702 O O . LEU A 1 463 ? -8.713 -16.358 11.541 1.00 98.31 463 LEU A O 1
ATOM 3706 N N . GLU A 1 464 ? -8.482 -17.050 13.659 1.00 97.00 464 GLU A N 1
ATOM 3707 C CA . GLU A 1 464 ? -9.590 -18.026 13.623 1.00 97.00 464 GLU A CA 1
ATOM 3708 C C . GLU A 1 464 ? -10.920 -17.402 13.153 1.00 97.00 464 GLU A C 1
ATOM 3710 O O . GLU A 1 464 ? -11.693 -18.032 12.431 1.00 97.00 464 GLU A O 1
ATOM 3715 N N . LYS A 1 465 ? -11.160 -16.140 13.530 1.00 97.94 465 LYS A N 1
ATOM 3716 C CA . LYS A 1 465 ? -12.335 -15.336 13.153 1.00 97.94 465 LYS A CA 1
ATOM 3717 C C . LYS A 1 465 ? -11.939 -14.089 12.355 1.00 97.94 465 LYS A C 1
ATOM 3719 O O . LYS A 1 465 ? -12.521 -13.019 12.517 1.00 97.94 465 LYS A O 1
ATOM 3724 N N . GLY A 1 466 ? -10.901 -14.221 11.534 1.00 98.56 466 GLY A N 1
ATOM 3725 C CA . GLY A 1 466 ? -10.478 -13.194 10.594 1.00 98.56 466 GLY A CA 1
ATOM 3726 C C . GLY A 1 466 ? -11.211 -13.295 9.259 1.00 98.56 466 GLY A C 1
ATOM 3727 O O . GLY A 1 466 ? -11.330 -14.391 8.697 1.00 98.56 466 GLY A O 1
ATOM 3728 N N . LYS A 1 467 ? -11.669 -12.160 8.720 1.00 98.69 467 LYS A N 1
ATOM 3729 C CA . LYS A 1 467 ? -12.209 -12.067 7.354 1.00 98.69 467 LYS A CA 1
ATOM 3730 C C . LYS A 1 467 ? -11.741 -10.820 6.626 1.00 98.69 467 LYS A C 1
ATOM 3732 O O . LYS A 1 467 ? -11.813 -9.719 7.159 1.00 98.69 467 LYS A O 1
ATOM 3737 N N . GLN A 1 468 ? -11.334 -11.002 5.376 1.00 98.81 468 GLN A N 1
ATOM 3738 C CA . GLN A 1 468 ? -11.205 -9.932 4.396 1.00 98.81 468 GLN A CA 1
ATOM 3739 C C . GLN A 1 468 ? -12.559 -9.694 3.718 1.00 98.81 468 GLN A C 1
ATOM 3741 O O . GLN A 1 468 ? -13.208 -10.643 3.270 1.00 98.81 468 GLN A O 1
ATOM 3746 N N . ILE A 1 469 ? -12.972 -8.434 3.630 1.00 98.81 469 ILE A N 1
ATOM 3747 C CA . ILE A 1 469 ? -14.283 -8.001 3.136 1.00 98.81 469 ILE A CA 1
ATOM 3748 C C . ILE A 1 469 ? -14.082 -6.876 2.111 1.00 98.81 469 ILE A C 1
ATOM 3750 O O . ILE A 1 469 ? -13.173 -6.058 2.252 1.00 98.81 469 ILE A O 1
ATOM 3754 N N . GLY A 1 470 ? -14.923 -6.817 1.077 1.00 98.12 470 GLY A N 1
ATOM 3755 C CA . GLY A 1 470 ? -14.869 -5.752 0.072 1.00 98.12 470 GLY A CA 1
ATOM 3756 C C . GLY A 1 470 ? -14.249 -6.196 -1.248 1.00 98.12 470 GLY A C 1
ATOM 3757 O O . GLY A 1 470 ? -14.686 -7.189 -1.826 1.00 98.12 470 GLY A O 1
ATOM 3758 N N . GLY A 1 471 ? -13.280 -5.429 -1.751 1.00 97.06 471 GLY A N 1
ATOM 3759 C CA . GLY A 1 471 ? -12.615 -5.657 -3.034 1.00 97.06 471 GLY A CA 1
ATOM 3760 C C . GLY A 1 471 ? -11.289 -6.412 -2.918 1.00 97.06 471 GLY A C 1
ATOM 3761 O O . GLY A 1 471 ? -10.647 -6.430 -1.865 1.00 97.06 471 GLY A O 1
ATOM 3762 N N . LYS A 1 472 ? -10.863 -7.009 -4.038 1.00 97.06 472 LYS A N 1
ATOM 3763 C CA . LYS A 1 472 ? -9.528 -7.600 -4.220 1.00 97.06 472 LYS A CA 1
ATOM 3764 C C . LYS A 1 472 ? -8.441 -6.535 -4.030 1.00 97.06 472 LYS A C 1
ATOM 3766 O O . LYS A 1 472 ? -8.624 -5.407 -4.476 1.00 97.06 472 LYS A O 1
ATOM 3771 N N . THR A 1 473 ? -7.323 -6.893 -3.403 1.00 97.88 473 THR A N 1
ATOM 3772 C CA . THR A 1 473 ? -6.142 -6.016 -3.281 1.00 97.88 473 THR A CA 1
ATOM 3773 C C . THR A 1 473 ? -5.314 -5.989 -4.575 1.00 97.88 473 THR A C 1
ATOM 3775 O O . THR A 1 473 ? -5.640 -6.694 -5.534 1.00 97.88 473 THR A O 1
ATOM 3778 N N . LEU A 1 474 ? -4.248 -5.179 -4.636 1.00 96.06 474 LEU A N 1
ATOM 3779 C CA . LEU A 1 474 ? -3.428 -5.075 -5.851 1.00 96.06 474 LEU A CA 1
ATOM 3780 C C . LEU A 1 474 ? -2.530 -6.297 -6.100 1.00 96.06 474 LEU A C 1
ATOM 3782 O O . LEU A 1 474 ? -2.296 -6.652 -7.249 1.00 96.06 474 LEU A O 1
ATOM 3786 N N . GLY A 1 475 ? -1.995 -6.928 -5.054 1.00 96.31 475 GLY A N 1
ATOM 3787 C CA . GLY A 1 475 ? -0.993 -7.988 -5.166 1.00 96.31 475 GLY A CA 1
ATOM 3788 C C . GLY A 1 475 ? 0.435 -7.465 -5.265 1.00 96.31 475 GLY A C 1
ATOM 3789 O O . GLY A 1 475 ? 1.188 -7.966 -6.087 1.00 96.31 475 GLY A O 1
ATOM 3790 N N . GLY A 1 476 ? 0.791 -6.441 -4.490 1.00 95.44 476 GLY A N 1
ATOM 3791 C CA . GLY A 1 476 ? 2.160 -5.945 -4.329 1.00 95.44 476 GLY A CA 1
ATOM 3792 C C . GLY A 1 476 ? 2.633 -6.204 -2.903 1.00 95.44 476 GLY A C 1
ATOM 3793 O O . GLY A 1 476 ? 2.589 -5.292 -2.081 1.00 95.44 476 GLY A O 1
ATOM 3794 N N . GLN A 1 477 ? 3.010 -7.441 -2.571 1.00 93.38 477 GLN A N 1
ATOM 3795 C CA . GLN A 1 477 ? 3.259 -7.899 -1.195 1.00 93.38 477 GLN A CA 1
ATOM 3796 C C . GLN A 1 477 ? 4.742 -7.959 -0.812 1.00 93.38 477 GLN A C 1
ATOM 3798 O O . GLN A 1 477 ? 5.052 -8.060 0.379 1.00 93.38 477 GLN A O 1
ATOM 3803 N N . GLY A 1 478 ? 5.652 -7.941 -1.787 1.00 92.38 478 GLY A N 1
ATOM 3804 C CA . GLY A 1 478 ? 7.086 -8.100 -1.554 1.00 92.38 478 GLY A CA 1
ATOM 3805 C C . GLY A 1 478 ? 7.694 -7.095 -0.565 1.00 92.38 478 GLY A C 1
ATOM 3806 O O . GLY A 1 478 ? 7.340 -5.916 -0.519 1.00 92.38 478 GLY A O 1
ATOM 3807 N N . THR A 1 479 ? 8.659 -7.552 0.235 1.00 90.44 479 THR A N 1
ATOM 3808 C CA . THR A 1 479 ? 9.364 -6.685 1.187 1.00 90.44 479 THR A CA 1
ATOM 3809 C C . THR A 1 479 ? 10.387 -5.819 0.456 1.00 90.44 479 THR A C 1
ATOM 3811 O O . THR A 1 479 ? 11.232 -6.315 -0.294 1.00 90.44 479 THR A O 1
ATOM 3814 N N . LEU A 1 480 ? 10.340 -4.515 0.719 1.00 86.06 480 LEU A N 1
ATOM 3815 C CA . LEU A 1 480 ? 11.209 -3.505 0.119 1.00 86.06 480 LEU A CA 1
ATOM 3816 C C . LEU A 1 480 ? 12.351 -3.115 1.066 1.00 86.06 480 LEU A C 1
ATOM 3818 O O . LEU A 1 480 ? 12.159 -2.980 2.274 1.00 86.06 480 LEU A O 1
ATOM 3822 N N . ALA A 1 481 ? 13.536 -2.904 0.498 1.00 71.06 481 ALA A N 1
ATOM 3823 C CA . ALA A 1 481 ? 14.712 -2.349 1.163 1.00 71.06 481 ALA A CA 1
ATOM 3824 C C . ALA A 1 481 ? 15.468 -1.442 0.184 1.00 71.06 481 ALA A C 1
ATOM 3826 O O . ALA A 1 481 ? 15.279 -1.528 -1.032 1.00 71.06 481 ALA A O 1
ATOM 3827 N N . TYR A 1 482 ? 16.312 -0.563 0.724 1.00 55.16 482 TYR A N 1
ATOM 3828 C CA . TYR A 1 482 ? 17.066 0.425 -0.055 1.00 55.16 482 TYR A CA 1
ATOM 3829 C C . TYR A 1 482 ? 18.444 -0.060 -0.533 1.00 55.16 482 TYR A C 1
ATOM 3831 O O . TYR A 1 482 ? 19.043 0.609 -1.367 1.00 55.16 482 TYR A O 1
ATOM 3839 N N . ASP A 1 483 ? 18.947 -1.193 -0.030 1.00 54.84 483 ASP A N 1
ATOM 3840 C CA . ASP A 1 483 ? 20.284 -1.702 -0.362 1.00 54.84 483 ASP A CA 1
ATOM 3841 C C . ASP A 1 483 ? 20.239 -3.172 -0.810 1.00 54.84 483 ASP A C 1
ATOM 3843 O O . ASP A 1 483 ? 19.993 -4.083 -0.015 1.00 54.84 483 ASP A O 1
ATOM 3847 N N . SER A 1 484 ? 20.485 -3.397 -2.102 1.00 55.50 484 SER A N 1
ATOM 3848 C CA . SER A 1 484 ? 20.531 -4.722 -2.725 1.00 55.50 484 SER A CA 1
ATOM 3849 C C . SER A 1 484 ? 21.823 -5.496 -2.433 1.00 55.50 484 SER A C 1
ATOM 3851 O O . SER A 1 484 ? 21.832 -6.722 -2.567 1.00 55.50 484 SER A O 1
ATOM 3853 N N . LEU A 1 485 ? 22.886 -4.835 -1.946 1.00 56.47 485 LEU A N 1
ATOM 3854 C CA . LEU A 1 485 ? 24.153 -5.483 -1.571 1.00 56.47 485 LEU A CA 1
ATOM 3855 C C . LEU A 1 485 ? 24.015 -6.403 -0.348 1.00 56.47 485 LEU A C 1
ATOM 3857 O O . LEU A 1 485 ? 24.855 -7.276 -0.139 1.00 56.47 485 LEU A O 1
ATOM 3861 N N . VAL A 1 486 ? 22.967 -6.217 0.460 1.00 60.62 486 VAL A N 1
ATOM 3862 C CA . VAL A 1 486 ? 22.712 -7.004 1.680 1.00 60.62 486 VAL A CA 1
ATOM 3863 C C . VAL A 1 486 ? 21.804 -8.212 1.411 1.00 60.62 486 VAL A C 1
ATOM 3865 O O . VAL A 1 486 ? 21.865 -9.197 2.144 1.00 60.62 486 VAL A O 1
ATOM 3868 N N . ALA A 1 487 ? 20.967 -8.159 0.369 1.00 68.44 487 ALA A N 1
ATOM 3869 C CA . ALA A 1 487 ? 19.840 -9.081 0.193 1.00 68.44 487 ALA A CA 1
ATOM 3870 C C . ALA A 1 487 ? 19.891 -9.962 -1.073 1.00 68.44 487 ALA A C 1
ATOM 3872 O O . ALA A 1 487 ? 18.972 -10.750 -1.286 1.00 68.44 487 ALA A O 1
ATOM 3873 N N . ASN A 1 488 ? 20.921 -9.827 -1.922 1.00 79.62 488 ASN A N 1
ATOM 3874 C CA . ASN A 1 488 ? 21.016 -10.442 -3.265 1.00 79.62 488 ASN A CA 1
ATOM 3875 C C . ASN A 1 488 ? 19.841 -10.111 -4.210 1.00 79.62 488 ASN A C 1
ATOM 3877 O O . ASN A 1 488 ? 19.700 -10.722 -5.265 1.00 79.62 488 ASN A O 1
ATOM 3881 N N . ALA A 1 489 ? 18.983 -9.169 -3.829 1.00 88.19 489 ALA A N 1
ATOM 3882 C CA . ALA A 1 489 ? 17.770 -8.786 -4.528 1.00 88.19 489 ALA A CA 1
ATOM 3883 C C . ALA A 1 489 ? 17.369 -7.362 -4.125 1.00 88.19 489 ALA A C 1
ATOM 3885 O O . ALA A 1 489 ? 17.897 -6.810 -3.157 1.00 88.19 489 ALA A O 1
ATOM 3886 N N . GLY A 1 490 ? 16.428 -6.772 -4.854 1.00 89.38 490 GLY A N 1
ATOM 3887 C CA . GLY A 1 490 ? 15.949 -5.416 -4.613 1.00 89.38 490 GLY A CA 1
ATOM 3888 C C . GLY A 1 490 ? 16.478 -4.393 -5.618 1.00 89.38 490 GLY A C 1
ATOM 3889 O O . GLY A 1 490 ? 16.856 -4.725 -6.740 1.00 89.38 490 GLY A O 1
ATOM 3890 N N . GLN A 1 491 ? 16.458 -3.123 -5.223 1.00 91.25 491 GLN A N 1
ATOM 3891 C CA . GLN A 1 491 ? 16.626 -1.998 -6.143 1.00 91.25 491 GLN A CA 1
ATOM 3892 C C . GLN A 1 491 ? 18.030 -1.934 -6.770 1.00 91.25 491 GLN A C 1
ATOM 3894 O O . GLN A 1 491 ? 19.037 -2.185 -6.103 1.00 91.25 491 GLN A O 1
ATOM 3899 N N . PHE A 1 492 ? 18.105 -1.538 -8.042 1.00 91.25 492 PHE A N 1
ATOM 3900 C CA . PHE A 1 492 ? 19.366 -1.298 -8.756 1.00 91.25 492 PHE A CA 1
ATOM 3901 C C . PHE A 1 492 ? 19.237 -0.141 -9.758 1.00 91.25 492 PHE A C 1
ATOM 3903 O O . PHE A 1 492 ? 18.152 0.393 -9.973 1.00 91.25 492 PHE A O 1
ATOM 3910 N N . SER A 1 493 ? 20.343 0.265 -10.381 1.00 93.81 493 SER A N 1
ATOM 3911 C CA . SER A 1 493 ? 20.375 1.298 -11.424 1.00 93.81 493 SER A CA 1
ATOM 3912 C C . SER A 1 493 ? 21.301 0.891 -12.571 1.00 93.81 493 SER A C 1
ATOM 3914 O O . SER A 1 493 ? 22.152 0.011 -12.417 1.00 93.81 493 SER A O 1
ATOM 3916 N N . VAL A 1 494 ? 21.127 1.514 -13.741 1.00 94.38 494 VAL A N 1
ATOM 3917 C CA . VAL A 1 494 ? 21.923 1.239 -14.947 1.00 94.38 494 VAL A CA 1
ATOM 3918 C C . VAL A 1 494 ? 22.475 2.557 -15.495 1.00 94.38 494 VAL A C 1
ATOM 3920 O O . VAL A 1 494 ? 21.927 3.206 -16.394 1.00 94.38 494 VAL A O 1
ATOM 3923 N N . GLY A 1 495 ? 23.593 2.964 -14.899 1.00 91.38 495 GLY A N 1
ATOM 3924 C CA . GLY A 1 495 ? 24.333 4.181 -15.196 1.00 91.38 495 GLY A CA 1
ATOM 3925 C C . GLY A 1 495 ? 23.527 5.452 -14.965 1.00 91.38 495 GLY A C 1
ATOM 3926 O O . GLY A 1 495 ? 22.723 5.567 -14.049 1.00 91.38 495 GLY A O 1
ATOM 3927 N N . LYS A 1 496 ? 23.752 6.428 -15.846 1.00 91.38 496 LYS A N 1
ATOM 3928 C CA . LYS A 1 496 ? 23.019 7.703 -15.882 1.00 91.38 496 LYS A CA 1
ATOM 3929 C C . LYS A 1 496 ? 21.682 7.630 -16.635 1.00 91.38 496 LYS A C 1
ATOM 3931 O O . LYS A 1 496 ? 21.083 8.673 -16.873 1.00 91.38 496 LYS A O 1
ATOM 3936 N N . TYR A 1 497 ? 21.293 6.444 -17.109 1.00 94.81 497 TYR A N 1
ATOM 3937 C CA . TYR A 1 497 ? 20.158 6.262 -18.013 1.00 94.81 497 TYR A CA 1
ATOM 3938 C C . TYR A 1 497 ? 18.936 5.769 -17.246 1.00 94.81 497 TYR A C 1
ATOM 3940 O O . TYR A 1 497 ? 17.969 6.511 -17.127 1.00 94.81 497 TYR A O 1
ATOM 3948 N N . ILE A 1 498 ? 19.000 4.560 -16.681 1.00 96.19 498 ILE A N 1
ATOM 3949 C CA . ILE A 1 498 ? 17.961 4.037 -15.787 1.00 96.19 498 ILE A CA 1
ATOM 3950 C C . ILE A 1 498 ? 18.402 4.359 -14.362 1.00 96.19 498 ILE A C 1
ATOM 3952 O O . ILE A 1 498 ? 19.321 3.733 -13.832 1.00 96.19 498 ILE A O 1
ATOM 3956 N N . THR A 1 499 ? 17.792 5.383 -13.774 1.00 94.06 499 THR A N 1
ATOM 3957 C CA . THR A 1 499 ? 18.148 5.909 -12.450 1.00 94.06 499 THR A CA 1
ATOM 3958 C C . THR A 1 499 ? 17.704 4.984 -11.326 1.00 94.06 499 THR A C 1
ATOM 3960 O O . THR A 1 499 ? 18.432 4.856 -10.343 1.00 94.06 499 THR A O 1
ATOM 3963 N N . THR A 1 500 ? 16.575 4.296 -11.507 1.00 94.12 500 THR A N 1
ATOM 3964 C CA . THR A 1 500 ? 16.035 3.324 -10.550 1.00 94.12 500 THR A CA 1
ATOM 3965 C C . THR A 1 500 ? 15.328 2.198 -11.294 1.00 94.12 500 THR A C 1
ATOM 3967 O O . THR A 1 500 ? 14.459 2.453 -12.121 1.00 94.12 500 THR A O 1
ATOM 3970 N N . VAL A 1 501 ? 15.637 0.953 -10.953 1.00 94.94 501 VAL A N 1
ATOM 3971 C CA . VAL A 1 501 ? 14.729 -0.186 -11.092 1.00 94.94 501 VAL A CA 1
ATOM 3972 C C . VAL A 1 501 ? 14.290 -0.557 -9.687 1.00 94.94 501 VAL A C 1
ATOM 3974 O O . VAL A 1 501 ? 15.113 -0.920 -8.846 1.00 94.94 501 VAL A O 1
ATOM 3977 N N . TYR A 1 502 ? 13.000 -0.402 -9.426 1.00 93.69 502 TYR A N 1
ATOM 3978 C CA . TYR A 1 502 ? 12.381 -0.650 -8.139 1.00 93.69 502 TYR A CA 1
ATOM 3979 C C . TYR A 1 502 ? 11.770 -2.047 -8.150 1.00 93.69 502 TYR A C 1
ATOM 3981 O O . TYR A 1 502 ? 10.953 -2.351 -9.010 1.00 93.69 502 TYR A O 1
ATOM 3989 N N . THR A 1 503 ? 12.201 -2.895 -7.222 1.00 93.06 503 THR A N 1
ATOM 3990 C CA . THR A 1 503 ? 11.721 -4.271 -7.027 1.00 93.06 503 THR A CA 1
ATOM 3991 C C . THR A 1 503 ? 11.913 -4.633 -5.550 1.00 93.06 503 THR A C 1
ATOM 3993 O O . THR A 1 503 ? 12.871 -4.151 -4.929 1.00 93.06 503 THR A O 1
ATOM 3996 N N . PRO A 1 504 ? 11.055 -5.481 -4.962 1.00 93.25 504 PRO A N 1
ATOM 3997 C CA . PRO A 1 504 ? 11.278 -6.108 -3.664 1.00 93.25 504 PRO A CA 1
ATOM 3998 C C . PRO A 1 504 ? 12.546 -6.964 -3.619 1.00 93.25 504 PRO A C 1
ATOM 4000 O O . PRO A 1 504 ? 13.027 -7.449 -4.645 1.00 93.25 504 PRO A O 1
ATOM 4003 N N . PHE A 1 505 ? 13.064 -7.181 -2.406 1.00 90.94 505 PHE A N 1
ATOM 4004 C CA . PHE A 1 505 ? 14.174 -8.109 -2.146 1.00 90.94 505 PHE A CA 1
ATOM 4005 C C . PHE A 1 505 ? 13.705 -9.471 -1.608 1.00 90.94 505 PHE A C 1
ATOM 4007 O O . PHE A 1 505 ? 14.464 -10.441 -1.613 1.00 90.94 505 PHE A O 1
ATOM 4014 N N . ALA A 1 506 ? 12.463 -9.550 -1.127 1.00 92.00 506 ALA A N 1
ATOM 4015 C CA . ALA A 1 506 ? 11.878 -10.759 -0.566 1.00 92.00 506 ALA A CA 1
ATOM 4016 C C . ALA A 1 506 ? 10.403 -10.893 -0.950 1.00 92.00 506 ALA A C 1
ATOM 4018 O O . ALA A 1 506 ? 9.684 -9.899 -1.026 1.00 92.00 506 ALA A O 1
ATOM 4019 N N . GLN A 1 507 ? 9.948 -12.128 -1.137 1.00 95.12 507 GLN A N 1
ATOM 4020 C CA . GLN A 1 507 ? 8.536 -12.452 -1.342 1.00 95.12 507 GLN A CA 1
ATOM 4021 C C . GLN A 1 507 ? 7.859 -12.670 0.006 1.00 95.12 507 GLN A C 1
ATOM 4023 O O . GLN A 1 507 ? 8.454 -13.289 0.893 1.00 95.12 507 GLN A O 1
ATOM 4028 N N . ILE A 1 508 ? 6.597 -12.263 0.122 1.00 96.38 508 ILE A N 1
ATOM 4029 C CA . ILE A 1 508 ? 5.724 -12.646 1.232 1.00 96.38 508 ILE A CA 1
ATOM 4030 C C . ILE A 1 508 ? 4.734 -13.714 0.759 1.00 96.38 508 ILE A C 1
ATOM 4032 O O . ILE A 1 508 ? 4.207 -13.658 -0.352 1.00 96.38 508 ILE A O 1
ATOM 4036 N N . LEU A 1 509 ? 4.500 -14.693 1.630 1.00 97.38 509 LEU A N 1
ATOM 4037 C CA . LEU A 1 509 ? 3.466 -15.714 1.517 1.00 97.38 509 LEU A CA 1
ATOM 4038 C C . LEU A 1 509 ? 2.525 -15.618 2.722 1.00 97.38 509 LEU A C 1
ATOM 4040 O O . LEU A 1 509 ? 2.951 -15.269 3.828 1.00 97.38 509 LEU A O 1
ATOM 4044 N N . ASP A 1 510 ? 1.266 -15.995 2.532 1.00 97.56 510 ASP A N 1
ATOM 4045 C CA . ASP A 1 510 ? 0.295 -16.118 3.619 1.00 97.56 510 ASP A CA 1
ATOM 4046 C C . ASP A 1 510 ? 0.575 -17.316 4.552 1.00 97.56 510 ASP A C 1
ATOM 4048 O O . ASP A 1 510 ? 1.538 -18.074 4.389 1.00 97.56 510 ASP A O 1
ATOM 4052 N N . ALA A 1 511 ? -0.278 -17.505 5.563 1.00 96.94 511 ALA A N 1
ATOM 4053 C CA . ALA A 1 511 ? -0.157 -18.588 6.540 1.00 96.94 511 ALA A CA 1
ATOM 4054 C C . ALA A 1 511 ? -0.207 -20.010 5.935 1.00 96.94 511 ALA A C 1
ATOM 4056 O O . ALA A 1 511 ? 0.258 -20.949 6.589 1.00 96.94 511 ALA A O 1
ATOM 4057 N N . ASN A 1 512 ? -0.729 -20.162 4.711 1.00 96.50 512 ASN A N 1
ATOM 4058 C CA . ASN A 1 512 ? -0.815 -21.416 3.959 1.00 96.50 512 ASN A CA 1
ATOM 4059 C C . ASN A 1 512 ? 0.355 -21.601 2.973 1.00 96.50 512 ASN A C 1
ATOM 4061 O O . ASN A 1 512 ? 0.464 -22.658 2.352 1.00 96.50 512 ASN A O 1
ATOM 4065 N N . GLY A 1 513 ? 1.237 -20.605 2.835 1.00 95.75 513 GLY A N 1
ATOM 4066 C CA . GLY A 1 513 ? 2.353 -20.627 1.889 1.00 95.75 513 GLY A CA 1
ATOM 4067 C C . GLY A 1 513 ? 1.977 -20.194 0.468 1.00 95.75 513 GLY A C 1
ATOM 4068 O O . GLY A 1 513 ? 2.704 -20.523 -0.468 1.00 95.75 513 GLY A O 1
ATOM 4069 N N . VAL A 1 514 ? 0.868 -19.470 0.289 1.00 95.75 514 VAL A N 1
ATOM 4070 C CA . VAL A 1 514 ? 0.452 -18.917 -1.010 1.00 95.75 514 VAL A CA 1
ATOM 4071 C C . VAL A 1 514 ? 0.979 -17.488 -1.155 1.00 95.75 514 VAL A C 1
ATOM 4073 O O . VAL A 1 514 ? 0.842 -16.682 -0.235 1.00 95.75 514 VAL A O 1
ATOM 4076 N N . SER A 1 515 ? 1.582 -17.169 -2.304 1.00 95.19 515 SER A N 1
ATOM 4077 C CA . SER A 1 515 ? 1.883 -15.782 -2.680 1.00 95.19 515 SER A CA 1
ATOM 4078 C C . SER A 1 515 ? 0.668 -15.172 -3.366 1.00 95.19 515 SER A C 1
ATOM 4080 O O . SER A 1 515 ? 0.069 -15.825 -4.221 1.00 95.19 515 SER A O 1
ATOM 4082 N N . HIS A 1 516 ? 0.340 -13.926 -3.028 1.00 96.25 516 HIS A N 1
ATOM 4083 C CA . HIS A 1 516 ? -0.687 -13.150 -3.729 1.00 96.25 516 HIS A CA 1
ATOM 4084 C C . HIS A 1 516 ? -0.067 -12.033 -4.587 1.00 96.25 516 HIS A C 1
ATOM 4086 O O . HIS A 1 516 ? -0.788 -11.151 -5.050 1.00 96.25 516 HIS A O 1
ATOM 4092 N N . GLU A 1 517 ? 1.252 -12.067 -4.821 1.00 96.06 517 GLU A N 1
ATOM 4093 C CA . GLU A 1 517 ? 1.935 -11.147 -5.740 1.00 96.06 517 GLU A CA 1
ATOM 4094 C C . GLU A 1 517 ? 1.343 -11.256 -7.158 1.00 96.06 517 GLU A C 1
ATOM 4096 O O . GLU A 1 517 ? 0.994 -12.344 -7.618 1.00 96.06 517 GLU A O 1
ATOM 4101 N N . GLY A 1 518 ? 1.168 -10.125 -7.840 1.00 94.75 518 GLY A N 1
ATOM 4102 C CA . GLY A 1 518 ? 0.564 -10.022 -9.170 1.00 94.75 518 GLY A CA 1
ATOM 4103 C C . GLY A 1 518 ? -0.947 -10.251 -9.235 1.00 94.75 518 GLY A C 1
ATOM 4104 O O . GLY A 1 518 ? -1.578 -9.780 -10.179 1.00 94.75 518 GLY A O 1
ATOM 4105 N N . VAL A 1 519 ? -1.532 -10.933 -8.245 1.00 94.75 519 VAL A N 1
ATOM 4106 C CA . VAL A 1 519 ? -2.943 -11.356 -8.241 1.00 94.75 519 VAL A CA 1
ATOM 4107 C C . VAL A 1 519 ? -3.796 -10.528 -7.283 1.00 94.75 519 VAL A C 1
ATOM 4109 O O . VAL A 1 519 ? -4.896 -10.123 -7.663 1.00 94.75 519 VAL A O 1
ATOM 4112 N N . GLY A 1 520 ? -3.300 -10.281 -6.069 1.00 96.50 520 GLY A N 1
ATOM 4113 C CA . GLY A 1 520 ? -4.037 -9.687 -4.954 1.00 96.50 520 GLY A CA 1
ATOM 4114 C C . GLY A 1 520 ? -4.758 -10.716 -4.078 1.00 96.50 520 GLY A C 1
ATOM 4115 O O . GLY A 1 520 ? -5.242 -11.744 -4.551 1.00 96.50 520 GLY A O 1
ATOM 4116 N N . CYS A 1 521 ? -4.856 -10.421 -2.781 1.00 97.69 521 CYS A N 1
ATOM 4117 C CA . CYS A 1 521 ? -5.637 -11.181 -1.813 1.00 97.69 521 CYS A CA 1
ATOM 4118 C C . CYS A 1 521 ? -7.126 -11.123 -2.177 1.00 97.69 521 CYS A C 1
ATOM 4120 O O . CYS A 1 521 ? -7.729 -10.044 -2.232 1.00 97.69 521 CYS A O 1
ATOM 4122 N N . ILE A 1 522 ? -7.731 -12.294 -2.384 1.00 97.38 522 ILE A N 1
ATOM 4123 C CA . ILE A 1 522 ? -9.165 -12.423 -2.659 1.00 97.38 522 ILE A CA 1
ATOM 4124 C C . ILE A 1 522 ? -9.965 -12.282 -1.343 1.00 97.38 522 ILE A C 1
ATOM 4126 O O . ILE A 1 522 ? -9.668 -13.001 -0.376 1.00 97.38 522 ILE A O 1
ATOM 4130 N N . PRO A 1 523 ? -10.987 -11.403 -1.284 1.00 98.19 523 PRO A N 1
ATOM 4131 C CA . PRO A 1 523 ? -11.835 -11.244 -0.105 1.00 98.19 523 PRO A CA 1
ATOM 4132 C C . PRO A 1 523 ? -12.623 -12.522 0.207 1.00 98.19 523 PRO A C 1
ATOM 4134 O O . PRO A 1 523 ? -13.101 -13.214 -0.690 1.00 98.19 523 PRO A O 1
ATOM 4137 N N . ASP A 1 524 ? -12.786 -12.816 1.498 1.00 98.69 524 ASP A N 1
ATOM 4138 C CA . ASP A 1 524 ? -13.613 -13.931 1.975 1.00 98.69 524 ASP A CA 1
ATOM 4139 C C . ASP A 1 524 ? -15.110 -13.612 1.840 1.00 98.69 524 ASP A C 1
ATOM 4141 O O . ASP A 1 524 ? -15.925 -14.513 1.651 1.00 98.69 524 ASP A O 1
ATOM 4145 N N . ILE A 1 525 ? -15.457 -12.323 1.934 1.00 98.62 525 ILE A N 1
ATOM 4146 C CA . ILE A 1 525 ? -16.792 -11.777 1.684 1.00 98.62 525 ILE A CA 1
ATOM 4147 C C . ILE A 1 525 ? -16.646 -10.680 0.611 1.00 98.62 525 ILE A C 1
ATOM 4149 O O . ILE A 1 525 ? -16.379 -9.521 0.950 1.00 98.62 525 ILE A O 1
ATOM 4153 N N . PRO A 1 526 ? -16.742 -11.022 -0.689 1.00 98.44 526 PRO A N 1
ATOM 4154 C CA . PRO A 1 526 ? -16.659 -10.039 -1.762 1.00 98.44 526 PRO A CA 1
ATOM 4155 C C . PRO A 1 526 ? -17.865 -9.097 -1.721 1.00 98.44 526 PRO A C 1
ATOM 4157 O O . PRO A 1 526 ? -19.010 -9.542 -1.631 1.00 98.44 526 PRO A O 1
ATOM 4160 N N . VAL A 1 527 ? -17.603 -7.795 -1.816 1.00 97.94 527 VAL A N 1
ATOM 4161 C CA . VAL A 1 527 ? -18.633 -6.756 -1.929 1.00 97.94 527 VAL A CA 1
ATOM 4162 C C . VAL A 1 527 ? -18.177 -5.755 -2.983 1.00 97.94 527 VAL A C 1
ATOM 4164 O O . VAL A 1 527 ? -17.131 -5.116 -2.838 1.00 97.94 527 VAL A O 1
ATOM 4167 N N . GLU A 1 528 ? -18.954 -5.624 -4.054 1.00 95.94 528 GLU A N 1
ATOM 4168 C CA . GLU A 1 528 ? -18.668 -4.682 -5.137 1.00 95.94 528 GLU A CA 1
ATOM 4169 C C . GLU A 1 528 ? -18.800 -3.226 -4.678 1.00 95.94 528 GLU A C 1
ATOM 4171 O O . GLU A 1 528 ? -19.572 -2.906 -3.772 1.00 95.94 528 GLU A O 1
ATOM 4176 N N . PHE A 1 529 ? -18.027 -2.336 -5.299 1.00 96.12 529 PHE A N 1
ATOM 4177 C CA . PHE A 1 529 ? -18.111 -0.906 -5.019 1.00 96.12 529 PHE A CA 1
ATOM 4178 C C . PHE A 1 529 ? -19.252 -0.271 -5.819 1.00 96.12 529 PHE A C 1
ATOM 4180 O O . PHE A 1 529 ? -19.186 -0.171 -7.043 1.00 96.12 529 PHE A O 1
ATOM 4187 N N . ASP A 1 530 ? -20.285 0.198 -5.121 1.00 95.50 530 ASP A N 1
ATOM 4188 C CA . ASP A 1 530 ? -21.343 1.021 -5.707 1.00 95.50 530 ASP A CA 1
ATOM 4189 C C . ASP A 1 530 ? -21.072 2.496 -5.388 1.00 95.50 530 ASP A C 1
ATOM 4191 O O . ASP A 1 530 ? -21.343 2.977 -4.283 1.00 95.50 530 ASP A O 1
ATOM 4195 N N . LYS A 1 531 ? -20.548 3.225 -6.379 1.00 94.12 531 LYS A N 1
ATOM 4196 C CA . LYS A 1 531 ? -20.258 4.657 -6.257 1.00 94.12 531 LYS A CA 1
ATOM 4197 C C . LYS A 1 531 ? -21.503 5.482 -5.911 1.00 94.12 531 LYS A C 1
ATOM 4199 O O . LYS A 1 531 ? -21.401 6.435 -5.145 1.00 94.12 531 LYS A O 1
ATOM 4204 N N . ALA A 1 532 ? -22.673 5.134 -6.448 1.00 94.19 532 ALA A N 1
ATOM 4205 C CA . ALA A 1 532 ? -23.895 5.905 -6.234 1.00 94.19 532 ALA A CA 1
ATOM 4206 C C . ALA A 1 532 ? -24.420 5.745 -4.799 1.00 94.19 532 ALA A C 1
ATOM 4208 O O . ALA A 1 532 ? -24.857 6.725 -4.198 1.00 94.19 532 ALA A O 1
ATOM 4209 N N . GLN A 1 533 ? -24.335 4.542 -4.223 1.00 92.12 533 GLN A N 1
ATOM 4210 C CA . GLN A 1 533 ? -24.615 4.328 -2.797 1.00 92.12 533 GLN A CA 1
ATOM 4211 C C . GLN A 1 533 ? -23.552 4.985 -1.910 1.00 92.12 533 GLN A C 1
ATOM 4213 O O . GLN A 1 533 ? -23.893 5.682 -0.950 1.00 92.12 533 GLN A O 1
ATOM 4218 N N . PHE A 1 534 ? -22.274 4.837 -2.265 1.00 91.00 534 PHE A N 1
ATOM 4219 C CA . PHE A 1 534 ? -21.167 5.414 -1.510 1.00 91.00 534 PHE A CA 1
ATOM 4220 C C . PHE A 1 534 ? -21.236 6.947 -1.448 1.00 91.00 534 PHE A C 1
ATOM 4222 O O . PHE A 1 534 ? -21.112 7.504 -0.363 1.00 91.00 534 PHE A O 1
ATOM 4229 N N . ASP A 1 535 ? -21.529 7.639 -2.555 1.00 86.75 535 ASP A N 1
ATOM 4230 C CA . ASP A 1 535 ? -21.682 9.105 -2.592 1.00 86.75 535 ASP A CA 1
ATOM 4231 C C . ASP A 1 535 ? -22.855 9.611 -1.724 1.00 86.75 535 ASP A C 1
ATOM 4233 O O . ASP A 1 535 ? -22.791 10.705 -1.157 1.00 86.75 535 ASP A O 1
ATOM 4237 N N . LEU A 1 536 ? -23.911 8.808 -1.544 1.00 86.19 536 LEU A N 1
ATOM 4238 C CA . LEU A 1 536 ? -25.001 9.102 -0.599 1.00 86.19 536 LEU A CA 1
ATOM 4239 C C . LEU A 1 536 ? -24.580 8.872 0.870 1.00 86.19 536 LEU A C 1
ATOM 4241 O O . LEU A 1 536 ? -25.145 9.471 1.793 1.00 86.19 536 LEU A O 1
ATOM 4245 N N . GLY A 1 537 ? -23.529 8.083 1.101 1.00 84.44 537 GLY A N 1
ATOM 4246 C CA . GLY A 1 537 ? -23.028 7.661 2.411 1.00 84.44 537 GLY A CA 1
ATOM 4247 C C . GLY A 1 537 ? -23.489 6.273 2.849 1.00 84.44 537 GLY A C 1
ATOM 4248 O O . GLY A 1 537 ? -23.318 5.922 4.015 1.00 84.44 537 GLY A O 1
ATOM 4249 N N . HIS A 1 538 ? -24.071 5.481 1.947 1.00 89.19 538 HIS A N 1
ATOM 4250 C CA . HIS A 1 538 ? -24.394 4.078 2.191 1.00 89.19 538 HIS A CA 1
ATOM 4251 C C . HIS A 1 538 ? -23.176 3.216 1.827 1.00 89.19 538 HIS A C 1
ATOM 4253 O O . HIS A 1 538 ? -23.001 2.782 0.689 1.00 89.19 538 HIS A O 1
ATOM 4259 N N . ASP A 1 539 ? -22.297 3.003 2.802 1.00 92.81 539 ASP A N 1
ATOM 4260 C CA . ASP A 1 539 ? -21.050 2.262 2.619 1.00 92.81 539 ASP A CA 1
ATOM 4261 C C . ASP A 1 539 ? -21.300 0.748 2.724 1.00 92.81 539 ASP A C 1
ATOM 4263 O O . ASP A 1 539 ? -21.314 0.175 3.814 1.00 92.81 539 ASP A O 1
ATOM 4267 N N . LEU A 1 540 ? -21.543 0.100 1.580 1.00 94.12 540 LEU A N 1
ATOM 4268 C CA . LEU A 1 540 ? -21.908 -1.321 1.515 1.00 94.12 540 LEU A CA 1
ATOM 4269 C C . LEU A 1 540 ? -20.792 -2.254 2.016 1.00 94.12 540 LEU A C 1
ATOM 4271 O O . LEU A 1 540 ? -21.084 -3.274 2.641 1.00 94.12 540 LEU A O 1
ATOM 4275 N N . ARG A 1 541 ? -19.518 -1.904 1.775 1.00 95.81 541 ARG A N 1
ATOM 4276 C CA . ARG A 1 541 ? -18.361 -2.690 2.245 1.00 95.81 541 ARG A CA 1
ATOM 4277 C C . ARG A 1 541 ? -18.249 -2.619 3.770 1.00 95.81 541 ARG A C 1
ATOM 4279 O O . ARG A 1 541 ? -18.015 -3.641 4.414 1.00 95.81 541 ARG A O 1
ATOM 4286 N N . LEU A 1 542 ? -18.491 -1.442 4.351 1.00 94.88 542 LEU A N 1
ATOM 4287 C CA . LEU A 1 542 ? -18.536 -1.262 5.801 1.00 94.88 542 LEU A CA 1
ATOM 4288 C C . LEU A 1 542 ? -19.763 -1.925 6.445 1.00 94.88 542 LEU A C 1
ATOM 4290 O O . LEU A 1 542 ? -19.621 -2.571 7.480 1.00 94.88 542 LEU A O 1
ATOM 4294 N N . ALA A 1 543 ? -20.945 -1.829 5.831 1.00 92.56 543 ALA A N 1
ATOM 4295 C CA . ALA A 1 543 ? -22.151 -2.504 6.314 1.00 92.56 543 ALA A CA 1
ATOM 4296 C C . ALA A 1 543 ? -21.945 -4.027 6.418 1.00 92.56 543 ALA A C 1
ATOM 4298 O O . ALA A 1 543 ? -22.164 -4.599 7.482 1.00 92.56 543 ALA A O 1
ATOM 4299 N N . ALA A 1 544 ? -21.397 -4.659 5.373 1.00 95.25 544 ALA A N 1
ATOM 4300 C CA . ALA A 1 544 ? -21.066 -6.085 5.388 1.00 95.25 544 ALA A CA 1
ATOM 4301 C C . ALA A 1 544 ? -20.015 -6.460 6.454 1.00 95.25 544 ALA A C 1
ATOM 4303 O O . ALA A 1 544 ? -20.035 -7.573 6.982 1.00 95.25 544 ALA A O 1
ATOM 4304 N N . ALA A 1 545 ? -19.104 -5.543 6.799 1.00 96.31 545 ALA A N 1
ATOM 4305 C CA . ALA A 1 545 ? -18.173 -5.752 7.903 1.00 96.31 545 ALA A CA 1
ATOM 4306 C C . ALA A 1 545 ? -18.883 -5.734 9.262 1.00 96.31 545 ALA A C 1
ATOM 4308 O O . ALA A 1 545 ? -18.637 -6.624 10.072 1.00 96.31 545 ALA A O 1
ATOM 4309 N N . PHE A 1 546 ? -19.814 -4.804 9.498 1.00 93.81 546 PHE A N 1
ATOM 4310 C CA . PHE A 1 546 ? -20.663 -4.845 10.693 1.00 93.81 546 PHE A CA 1
ATOM 4311 C C . PHE A 1 546 ? -21.526 -6.113 10.742 1.00 93.81 546 PHE A C 1
ATOM 4313 O O . PHE A 1 546 ? -21.557 -6.769 11.781 1.00 93.81 546 PHE A O 1
ATOM 4320 N N . ASP A 1 547 ? -22.142 -6.524 9.633 1.00 93.06 547 ASP A N 1
ATOM 4321 C CA . ASP A 1 547 ? -22.904 -7.780 9.560 1.00 93.06 547 ASP A CA 1
ATOM 4322 C C . ASP A 1 547 ? -22.042 -9.010 9.904 1.00 93.06 547 ASP A C 1
ATOM 4324 O O . ASP A 1 547 ? -22.559 -9.991 10.436 1.00 93.06 547 ASP A O 1
ATOM 4328 N N . TYR A 1 548 ? -20.729 -8.981 9.636 1.00 96.31 548 TYR A N 1
ATOM 4329 C CA . TYR A 1 548 ? -19.802 -10.038 10.054 1.00 96.31 548 TYR A CA 1
ATOM 4330 C C . TYR A 1 548 ? -19.472 -10.007 11.555 1.00 96.31 548 TYR A C 1
ATOM 4332 O O . TYR A 1 548 ? -19.418 -11.060 12.188 1.00 96.31 548 TYR A O 1
ATOM 4340 N N . ILE A 1 549 ? -19.276 -8.823 12.147 1.00 95.19 549 ILE A N 1
ATOM 4341 C CA . ILE A 1 549 ? -18.952 -8.690 13.580 1.00 95.19 549 ILE A CA 1
ATOM 4342 C C . ILE A 1 549 ? -20.095 -9.180 14.492 1.00 95.19 549 ILE A C 1
ATOM 4344 O O . ILE A 1 549 ? -19.842 -9.568 15.633 1.00 95.19 549 ILE A O 1
ATOM 4348 N N . ASN A 1 550 ? -21.339 -9.183 14.004 1.00 87.69 550 ASN A N 1
ATOM 4349 C CA . ASN A 1 550 ? -22.541 -9.478 14.794 1.00 87.69 550 ASN A CA 1
ATOM 4350 C C . ASN A 1 550 ? -23.087 -10.922 14.660 1.00 87.69 550 ASN A C 1
ATOM 4352 O O . ASN A 1 550 ? -24.192 -11.186 15.136 1.00 87.69 550 ASN A O 1
ATOM 4356 N N . GLN A 1 551 ? -22.337 -11.838 14.028 1.00 82.44 551 GLN A N 1
ATOM 4357 C CA . GLN A 1 551 ? -22.709 -13.256 13.821 1.00 82.44 551 GLN A CA 1
ATOM 4358 C C . GLN A 1 551 ? -22.431 -14.178 15.020 1.00 82.44 551 GLN A C 1
ATOM 4360 O O . GLN A 1 551 ? -21.428 -13.960 15.737 1.00 82.44 551 GLN A O 1
#

Secondary structure (DSSP, 8-state):
-HHHHHHHHHHHHHHH----PPPPPPGGGGS-TTSPPBHHHHHHHHHHHHHHH-S-HHHHTTTSTHHHHHHHHHHHHHHT-B-BTTB-HHHHHHHHHHHTT-S-SS-EEEEE-TTSTTSEEEE-HHHHHHHHHH-TTS-HHHHHHHHHH----GGGS-HHHHH-SHHHIIIIIS----------GGG-TT-----SSS----TT-----SSS-EEEEE-TTS-TTEEESSS-EEE-S-------------SSS-EEGGG----GGGHHHHHHHHTTEEEEEEEEEEEEEEEES-SSPEEEEEEEEEEEEEEEEEE--TT-TTSSS---SSEEEEEES-B-THHHHTT-HHHHHHHHHHHHHHHT-TT--EEEEE-TT---B-HHHHHHHHGGG-SS-EEEEEEEEB-SSSTT-BPPPEEEEE---TTTTTT---SGGGS-EEEEE-TT--THHHHHHHHHHTSTTEEEEES------PBP-S-TTTTSSS-EEETTTEEEEE--SEEEEETTS---TTT-PPPSEE----HHHHHHT--HHHHHHHHHHT-

Sequence (551 aa):
MKKFKLFLIAILILLLASCDMPSPKNPNDYLNTSGVSTWEELFKGYWSGLSDSYVFWNLDDKNGEWNDIYYEYLPKFKALGKINPNDMEEGILLLSDITKDLSDNHYYFEIVDSSKANGKYIFSPSKYKIIKENNPNLSSDEIIKLMYEGGDFSSYYPEDLLNEKAQTILNNTFKLPLVVSTPDPSNYPNIKFIEANEKIVNPKIQSRIEYNGQAVLYSNKYPNGSYIENNQVKSVNSLEIFETYFANGTAGPYYPLSDLNLDSKNTDFINSIFETWTLCLGTSYQEYLEAENTNPITYKKKHSASINLYSLAGITKNNVSSVNNNYEGNTVYFLLSGFKLVEFISSSEDEISLYLGDFHDLKMDESAKGLIIDLRGNGGGANIDRQLLFGDLFSSPFKFGYQINKIGIGRQEYSLPSPVYIYPEPSLYHNQYSSLASKPVAVITNIMTVSNGEVTTNMVKALEKGKQIGGKTLGGQGTLAYDSLVANAGQFSVGKYITTVYTPFAQILDANGVSHEGVGCIPDIPVEFDKAQFDLGHDLRLAAAFDYINQ

Foldseek 3Di:
DVVVVVVVVVVVVVVVPPPPFPDQDQLQVLADPPDFGALLSNVSSVLSQCLQFFQVCVPVCVPVCLVVLCVVCSVVSVVRTTDDLADCPSSQLSVLVSPLPPLAQQWKFWFQHCVDPVRIAMHGNLQSVQLCVQVVPDDSSRSSVDSRVDDDCPVSHDPLLVQPAPQLCCCQAVVQFLAADDDPCVVPVDADDDDDDDDDDFFQWDDRDDAWKAKIKGAPVAGGQWDFDPLDTDHDDDHDDHDADADDDDDDQWAFPSSNCPDPVCVVLVNLCRHFKMKMWMKTKDWDWDWDPDVVIDTDIHMTMTTRKIKMWGFAAQPSPSRVDRQDGQAIEIEILELCLVVHCVPYVSRSLVVLVSNLVSLAPPSRLAYEYEHRNYAYDDPVSLLSNCQLQDLAKDFWWWKKFADGRRSPRIDDTHTDTRHHDCVSNVNHHGPRLVHAYEYEYAQNQAENSQVVLSVQVSGPRRWYFEYFYSQNHAAADDDCVVGSHAWHANPNTGRITGHHRMFIGGPVRHRSRSPGDDTPHYDYDDPVCSNNNNDVRVVVSSVSSVD

InterPro domains:
  IPR005151 Tail specific protease [PF03572] (360-527)
  IPR005151 Tail specific protease [SM00245] (294-528)
  IPR029045 ClpP/crotonase-like domain superfamily [SSF52096] (38-535)

pLDDT: mean 79.35, std 21.64, range [22.23, 98.88]

Organism: NCBI:txid2606638

Radius of gyration: 26.85 Å; chains: 1; bounding box: 82×82×64 Å